Protein 8J2W (pdb70)

Sequence (659 aa):
DILAAGREELMAALAEGDEHAAVDLAMRLLDGGVPADVVLLELVADAQVEIGVLWQANRWSVAQEHAATAISERVIAAVGDRAAAAPTRGHVVVACLDGEWHALPARIVAEVLRGRRGWRVTFLGASVPAAHLVPYLEEHGPDAVALSCTLPRGLPRADQVVAACRATGTPVLVGGLGFGPDGRWARVLGAGTWAPTARAAADLLDRPEPRPADPEYAALRARRAELVDAGLAALH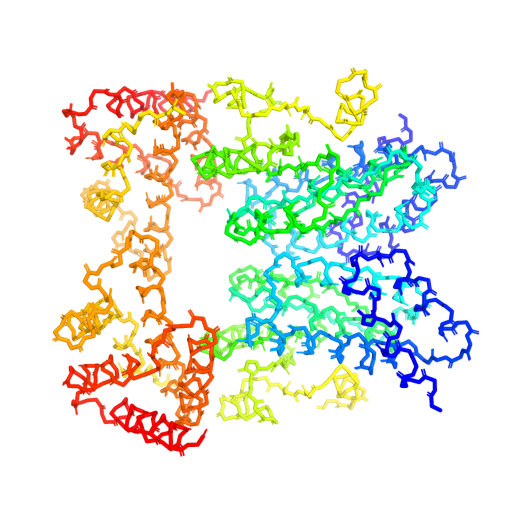EWFPPLRDYDARRLDATLDDLGDIVDHLAASSVYVDDPELFGEFVTWTAEVLAARGVSPASVEVALEAIARVLDDHPRTRHHLDHGRRALAAHLEHDILAAGREELMAALAEGDEHAAVDLAMRLLDGGVPADVVLLELVADDAQVEIGVLWQANRWSVAQEHAATAISERVIAAVGDRAAAAPTRGHVVVACLDGEWHALPARIVAEVLRGRRGWRVTFLGASVPAAHLVPYLEEHGPDAVALSCTLPRGLPRADQVVAACRATGTPVLVGGLGFGPDGRWARVLGAGTWAPTARAAADLLDRPERPADPEYAALRARRAELVDAGLAALHEWFPPLRDYDARRLDATLDDLGDIVDHLAASSVYVDDPELFGEFVTWTAEVLAARGVSPASVEVALEAIARVLDDHPRTRHHLDHGRRALAAHLEH

Foldseek 3Di:
DVLVVLQVQLLVCLQVLNLVSNLVSLVVCVVVPNALLCCLVSRLVVSLVVLVVCVLLVNDDPVSSVSNVVSSVVNLVSSLVPQFDAADQWEEEEEEAAVAQPQSQSSSLQSLLRNVRYHYDYPGPHDYLVRVLVVCLVPVTQAYEYEDAALLCLVRLLVSLVSNVVSVHQYEYDHCNCPQVNVLCVLSVRGHYDNHSVRVNVVSPDPDDDDDDVLLVCLVVCLVVLLVLLVVLCVVPPPVSVVDDPVVVVVSSVVSSVLSSQLSSCLVSLPLVSSLVVLLSVCSSQVSVVHHSVSVLSSLVSSCVVCVVVVSSNVSSVSNNVSNVVSVVD/DVLVVLQVQLLVCLQVLNLVSNLVSLVVCVVVPNALLCCLVSRLVVSLVVLVVCVLLVNDDPVSSVSNVVSSVVNLVSSLVPQFDAADQWEEEEEEAAVAQPQSQSSSLQSLLRNVRYHYDYPGPHDYLVRVLVVCLVPVTQAYEYEDAALLCLVRLLVSLVSNVVSVHAYEYDYCNCPDVSVLCVLSVRGHYDYHSVRVNVQSPDPHDDDDVLLVCLVVCLVVLLVLLVVLCVVPPPVSVVDDPVVVVVSSVVSSVLSSQLSSCLVSLHLVSSQVVLLSVCSSQVSVVHHSVSVVSSLVSSCVVCVVVVSSNVSSVSNNVSNVVSVVD

Secondary structure (DSSP, 8-state):
-HHHHHHHHHHHHHHHT-HHHHHHHHHHHHHTT--HHHIIIIIIIHHHHHHHHHHHTTSS-HHHHHHHHHHHHHHHHHHHHHHPPP--S-EEEEEEETT---HHHHHHHHHHHHHTT-EEEEEEEEE-HHHHHHHHHHH--SEEEEE---GGGHHHHHHHHHHHHHTT--EEEESGGG-TTSHHHHHHT-SEE-SSHHHHHHHHTS-------HHHHHHHHTHHHHHHHHHHHHHHH-GGGGG--HHHHHHHHHHHHHHHHHHHHHHHHT-HHHHHHHHHHHHHHHHHTT--THHHHHHHHHHHHHTTT-HHHHHHHHHHHHHHHHHHT-/-HHHHHHHHHHHHHHHT-HHHHHHHHHHHHHTT--HHHIIIIIIIHHHHHHHHHHHTTSS-HHHHHHHHHHHHHHHHHHHHHHPPP--S-EEEEEEETT----HHHHHHHHHHHHTT-EEEEEEEEE-HHHHHHHHHHH--SEEEEE---GGGHHHHHHHHHHHHHTT--EEEESGGG-GGGHHHHHHT-SEE-SSHHHHHHHHTS------HHHHHHHHTHHHHHHHHHHHHHHH-GGGGG--HHHHHHHHHHHHHHHHHHHHHHHHT-HHHHHHHHHHHHHHHHHTT--THHHHHHHHHHHHHTTT-HHHHHHHHHHHHHHHHHHT-

Radius of gyration: 25.34 Å; Cα contacts (8 Å, |Δi|>4): 1079; chains: 2; bounding box: 67×49×72 Å

Structure (mmCIF, N/CA/C/O backbone):
data_8J2W
#
_entry.id   8J2W
#
_cell.length_a   132.111
_cell.length_b   97.539
_cell.length_c   72.662
_cell.angle_alpha   90.00
_cell.angle_beta   116.72
_cell.angle_gamma   90.00
#
_symmetry.space_group_name_H-M   'C 1 2 1'
#
loop_
_entity.id
_entity.type
_entity.pdbx_description
1 polymer 'Cobalamin-binding protein'
2 non-polymer COBALAMIN
3 non-polymer "5'-DEOXYADENOSINE"
4 non-polymer 'BILIVERDINE IX ALPHA'
5 non-polymer '1,4-DIETHYLENE DIOXIDE'
6 non-polymer DI(HYDROXYETHYL)ETHER
7 water water
#
loop_
_atom_site.group_PDB
_atom_site.id
_atom_site.type_symbol
_atom_site.label_atom_id
_atom_site.label_alt_id
_atom_site.label_comp_id
_atom_site.label_asym_id
_atom_site.label_entity_id
_atom_site.label_seq_id
_atom_site.pdbx_PDB_ins_code
_atom_site.Cartn_x
_atom_site.Cartn_y
_atom_site.Cartn_z
_atom_site.occupancy
_atom_site.B_iso_or_equiv
_atom_site.auth_seq_id
_atom_site.auth_comp_id
_atom_site.auth_asym_id
_atom_site.auth_atom_id
_atom_site.pdbx_PDB_model_num
ATOM 1 N N . ASP A 1 1 ? -8.945 16.618 34.377 1.00 80.97 7 ASP A N 1
ATOM 2 C CA . ASP A 1 1 ? -8.802 15.617 35.407 1.00 83.10 7 ASP A CA 1
ATOM 3 C C . ASP A 1 1 ? -7.469 15.819 36.130 1.00 82.88 7 ASP A C 1
ATOM 4 O O . ASP A 1 1 ? -6.693 16.714 35.792 1.00 82.94 7 ASP A O 1
ATOM 9 N N . ILE A 1 2 ? -7.206 14.961 37.122 1.00 76.27 8 ILE A N 1
ATOM 10 C CA . ILE A 1 2 ? -5.910 14.932 37.779 1.00 80.62 8 ILE A CA 1
ATOM 11 C C . ILE A 1 2 ? -4.823 14.440 36.819 1.00 69.58 8 ILE A C 1
ATOM 12 O O . ILE A 1 2 ? -3.646 14.692 37.049 1.00 67.71 8 ILE A O 1
ATOM 17 N N . LEU A 1 3 ? -5.230 13.739 35.752 1.00 64.67 9 LEU A N 1
ATOM 18 C CA . LEU A 1 3 ? -4.326 13.269 34.713 1.00 66.40 9 LEU A CA 1
ATOM 19 C C . LEU A 1 3 ? -3.670 14.381 33.893 1.00 62.38 9 LEU A C 1
ATOM 20 O O . LEU A 1 3 ? -2.542 14.211 33.440 1.00 56.78 9 LEU A O 1
ATOM 25 N N . ALA A 1 4 ? -4.381 15.495 33.670 1.00 55.94 10 ALA A N 1
ATOM 26 C CA . ALA A 1 4 ? -3.789 16.659 33.026 1.00 57.01 10 ALA A CA 1
ATOM 27 C C . ALA A 1 4 ? -2.673 17.223 33.906 1.00 57.67 10 ALA A C 1
ATOM 28 O O . ALA A 1 4 ? -1.570 17.485 33.427 1.00 50.80 10 ALA A O 1
ATOM 30 N N . ALA A 1 5 ? -2.987 17.395 35.198 1.00 54.60 11 ALA A N 1
ATOM 31 C CA . ALA A 1 5 ? -2.034 17.856 36.196 1.00 55.22 11 ALA A CA 1
ATOM 32 C C . ALA A 1 5 ? -0.890 16.862 36.392 1.00 50.32 11 ALA A C 1
ATOM 33 O O . ALA A 1 5 ? 0.266 17.257 36.512 1.00 45.74 11 ALA A O 1
ATOM 35 N N . GLY A 1 6 ? -1.234 15.571 36.448 1.00 45.66 12 GLY A N 1
ATOM 36 C CA . GLY A 1 6 ? -0.244 14.517 36.586 1.00 44.11 12 GLY A CA 1
ATOM 37 C C . GLY A 1 6 ? 0.771 14.505 35.443 1.00 40.65 12 GLY A C 1
ATOM 38 O O . GLY A 1 6 ? 1.962 14.326 35.681 1.00 44.60 12 GLY A O 1
ATOM 39 N N . ARG A 1 7 ? 0.282 14.693 34.210 1.00 39.88 13 ARG A N 1
ATOM 40 C CA . ARG A 1 7 ? 1.127 14.755 33.026 1.00 41.19 13 ARG A CA 1
ATOM 41 C C . ARG A 1 7 ? 2.098 15.933 33.057 1.00 41.45 13 ARG A C 1
ATOM 42 O O . ARG A 1 7 ? 3.265 15.780 32.702 1.00 33.87 13 ARG A O 1
ATOM 50 N N . GLU A 1 8 ? 1.597 17.110 33.460 1.00 40.71 14 GLU A N 1
ATOM 51 C CA . GLU A 1 8 ? 2.434 18.290 33.617 1.00 42.74 14 GLU A CA 1
ATOM 52 C C . GLU A 1 8 ? 3.521 18.070 34.671 1.00 39.59 14 GLU A C 1
ATOM 53 O O . GLU A 1 8 ? 4.691 18.362 34.420 1.00 38.36 14 GLU A O 1
ATOM 59 N N . GLU A 1 9 ? 3.123 17.572 35.848 1.00 37.25 15 GLU A N 1
ATOM 60 C CA . GLU A 1 9 ? 4.060 17.313 36.933 1.00 40.12 15 GLU A CA 1
ATOM 61 C C . GLU A 1 9 ? 5.082 16.248 36.528 1.00 34.79 15 GLU A C 1
ATOM 62 O O . GLU A 1 9 ? 6.248 16.345 36.892 1.00 32.79 15 GLU A O 1
ATOM 68 N N . LEU A 1 10 ? 4.630 15.206 35.824 1.00 35.00 16 LEU A N 1
ATOM 69 C CA . LEU A 1 10 ? 5.538 14.155 35.390 1.00 32.39 16 LEU A CA 1
ATOM 70 C C . LEU A 1 10 ? 6.548 14.713 34.389 1.00 30.53 16 LEU A C 1
ATOM 71 O O . LEU A 1 10 ? 7.746 14.494 34.547 1.00 29.08 16 LEU A O 1
ATOM 76 N N . MET A 1 11 ? 6.070 15.451 33.380 1.00 30.03 17 MET A N 1
ATOM 77 C CA . MET A 1 11 ? 6.956 16.036 32.389 1.00 32.03 17 MET A CA 1
ATOM 78 C C . MET A 1 11 ? 7.979 16.985 33.023 1.00 30.52 17 MET A C 1
ATOM 79 O O . MET A 1 11 ? 9.138 16.990 32.625 1.00 31.37 17 MET A O 1
ATOM 84 N N . ALA A 1 12 ? 7.562 17.740 34.043 1.00 32.80 18 ALA A N 1
ATOM 85 C CA . ALA A 1 12 ? 8.460 18.641 34.753 1.00 34.30 18 ALA A CA 1
ATOM 86 C C . ALA A 1 12 ? 9.585 17.874 35.448 1.00 33.21 18 ALA A C 1
ATOM 87 O O . ALA A 1 12 ? 10.757 18.250 35.348 1.00 30.55 18 ALA A O 1
ATOM 89 N N . ALA A 1 13 ? 9.230 16.766 36.112 1.00 31.95 19 ALA A N 1
ATOM 90 C CA . ALA A 1 13 ? 10.231 15.897 36.726 1.00 30.77 19 ALA A CA 1
ATOM 91 C C . ALA A 1 13 ? 11.185 15.271 35.702 1.00 28.33 19 ALA A C 1
ATOM 92 O O . ALA A 1 13 ? 12.395 15.201 35.932 1.00 27.06 19 ALA A O 1
ATOM 94 N N . LEU A 1 14 ? 10.641 14.808 34.576 1.00 26.04 20 LEU A N 1
ATOM 95 C CA . LEU A 1 14 ? 11.437 14.194 33.527 1.00 25.53 20 LEU A CA 1
ATOM 96 C C . LEU A 1 14 ? 12.383 15.208 32.888 1.00 25.83 20 LEU A C 1
ATOM 97 O O . LEU A 1 14 ? 13.547 14.895 32.657 1.00 27.87 20 LEU A O 1
ATOM 102 N N . ALA A 1 15 ? 11.883 16.424 32.633 1.00 27.50 21 ALA A N 1
ATOM 103 C CA . ALA A 1 15 ? 12.687 17.485 32.041 1.00 28.19 21 ALA A CA 1
ATOM 104 C C . ALA A 1 15 ? 13.792 17.957 32.989 1.00 29.87 21 ALA A C 1
ATOM 105 O O . ALA A 1 15 ? 14.852 18.389 32.544 1.00 28.59 21 ALA A O 1
ATOM 107 N N . GLU A 1 16 ? 13.529 17.869 34.299 1.00 27.96 22 GLU A N 1
ATOM 108 C CA . GLU A 1 16 ? 14.508 18.200 35.321 1.00 30.73 22 GLU A CA 1
ATOM 109 C C . GLU A 1 16 ? 15.483 17.062 35.611 1.00 27.90 22 GLU A C 1
ATOM 110 O O . GLU A 1 16 ? 16.478 17.278 36.291 1.00 30.66 22 GLU A O 1
ATOM 116 N N . GLY A 1 17 ? 15.208 15.860 35.100 1.00 27.69 23 GLY A N 1
ATOM 117 C CA . GLY A 1 17 ? 16.032 14.708 35.422 1.00 25.16 23 GLY A CA 1
ATOM 118 C C . GLY A 1 17 ? 15.949 14.303 36.888 1.00 26.72 23 GLY A C 1
ATOM 119 O O . GLY A 1 17 ? 16.951 13.901 37.473 1.00 27.83 23 GLY A O 1
ATOM 120 N N . ASP A 1 18 ? 14.751 14.430 37.481 1.00 27.00 24 ASP A N 1
ATOM 121 C CA . ASP A 1 18 ? 14.561 14.255 38.917 1.00 28.29 24 ASP A CA 1
ATOM 122 C C . ASP A 1 18 ? 13.795 12.964 39.167 1.00 27.10 24 ASP A C 1
ATOM 123 O O . ASP A 1 18 ? 12.564 12.950 39.100 1.00 27.72 24 ASP A O 1
ATOM 128 N N . GLU A 1 19 ? 14.540 11.888 39.448 1.00 27.32 25 GLU A N 1
ATOM 129 C CA . GLU A 1 19 ? 13.959 10.560 39.567 1.00 27.73 25 GLU A CA 1
ATOM 130 C C . GLU A 1 19 ? 13.047 10.453 40.788 1.00 30.53 25 GLU A C 1
ATOM 131 O O . GLU A 1 19 ? 11.966 9.885 40.704 1.00 29.94 25 GLU A O 1
ATOM 137 N N . HIS A 1 20 ? 13.489 11.013 41.916 1.00 30.89 26 HIS A N 1
ATOM 138 C CA . HIS A 1 20 ? 12.716 10.944 43.152 1.00 33.91 26 HIS A CA 1
ATOM 139 C C . HIS A 1 20 ? 11.331 11.579 42.987 1.00 34.52 26 HIS A C 1
ATOM 140 O O . HIS A 1 20 ? 10.333 11.037 43.469 1.00 34.72 26 HIS A O 1
ATOM 147 N N . ALA A 1 21 ? 11.268 12.759 42.352 1.00 35.07 27 ALA A N 1
ATOM 148 C CA . ALA A 1 21 ? 10.005 13.458 42.166 1.00 36.05 27 ALA A CA 1
ATOM 149 C C . ALA A 1 21 ? 9.035 12.684 41.276 1.00 33.18 27 ALA A C 1
ATOM 150 O O . ALA A 1 21 ? 7.835 12.629 41.551 1.00 33.13 27 ALA A O 1
ATOM 152 N N . ALA A 1 22 ? 9.558 12.064 40.215 1.00 32.63 28 ALA A N 1
ATOM 153 C CA . ALA A 1 22 ? 8.713 11.337 39.281 1.00 31.01 28 ALA A CA 1
ATOM 154 C C . ALA A 1 22 ? 8.140 10.085 39.942 1.00 32.11 28 ALA A C 1
ATOM 155 O O . ALA A 1 22 ? 6.960 9.770 39.765 1.00 32.38 28 ALA A O 1
ATOM 157 N N . VAL A 1 23 ? 8.995 9.371 40.682 1.00 30.54 29 VAL A N 1
ATOM 158 C CA . VAL A 1 23 ? 8.589 8.151 41.360 1.00 31.35 29 VAL A CA 1
ATOM 159 C C . VAL A 1 23 ? 7.604 8.478 42.479 1.00 36.58 29 VAL A C 1
ATOM 160 O O . VAL A 1 23 ? 6.598 7.795 42.631 1.00 39.47 29 VAL A O 1
ATOM 164 N N . ASP A 1 24 ? 7.891 9.530 43.249 1.00 38.49 30 ASP A N 1
ATOM 165 C CA . ASP A 1 24 ? 7.010 9.949 44.326 1.00 39.45 30 ASP A CA 1
ATOM 166 C C . ASP A 1 24 ? 5.640 10.366 43.789 1.00 39.85 30 ASP A C 1
ATOM 167 O O . ASP A 1 24 ? 4.616 10.015 44.369 1.00 40.94 30 ASP A O 1
ATOM 172 N N . LEU A 1 25 ? 5.621 11.104 42.671 1.00 38.93 31 LEU A N 1
ATOM 173 C CA . LEU A 1 25 ? 4.379 11.441 41.990 1.00 38.10 31 LEU A CA 1
ATOM 174 C C . LEU A 1 25 ? 3.566 10.189 41.659 1.00 39.00 31 LEU A C 1
ATOM 175 O O . LEU A 1 25 ? 2.372 10.126 41.968 1.00 36.13 31 LEU A O 1
ATOM 180 N N . ALA A 1 26 ? 4.226 9.199 41.043 1.00 33.31 32 ALA A N 1
ATOM 181 C CA . ALA A 1 26 ? 3.561 7.964 40.668 1.00 33.46 32 ALA A CA 1
ATOM 182 C C . ALA A 1 26 ? 2.959 7.294 41.905 1.00 35.93 32 ALA A C 1
ATOM 183 O O . ALA A 1 26 ? 1.801 6.880 41.858 1.00 35.59 32 ALA A O 1
ATOM 185 N N . MET A 1 27 ? 3.729 7.211 42.998 1.00 37.44 33 MET A N 1
ATOM 186 C CA . MET A 1 27 ? 3.259 6.570 44.217 1.00 41.78 33 MET A CA 1
ATOM 187 C C . MET A 1 27 ? 2.067 7.308 44.833 1.00 45.74 33 MET A C 1
ATOM 188 O O . MET A 1 27 ? 1.108 6.676 45.268 1.00 41.89 33 MET A O 1
ATOM 193 N N . ARG A 1 28 ? 2.139 8.643 44.879 1.00 46.54 34 ARG A N 1
ATOM 194 C CA . ARG A 1 28 ? 1.036 9.448 45.379 1.00 50.38 34 ARG A CA 1
ATOM 195 C C . ARG A 1 28 ? -0.226 9.263 44.537 1.00 48.56 34 ARG A C 1
ATOM 196 O O . ARG A 1 28 ? -1.324 9.253 45.085 1.00 45.49 34 ARG A O 1
ATOM 204 N N . LEU A 1 29 ? -0.076 9.104 43.215 1.00 45.80 35 LEU A N 1
ATOM 205 C CA . LEU A 1 29 ? -1.225 8.883 42.342 1.00 46.04 35 LEU A CA 1
ATOM 206 C C . LEU A 1 29 ? -1.883 7.543 42.666 1.00 47.94 35 LEU A C 1
ATOM 207 O O . LEU A 1 29 ? -3.103 7.479 42.822 1.00 50.53 35 LEU A O 1
ATOM 212 N N . LEU A 1 30 ? -1.059 6.497 42.812 1.00 41.62 36 LEU A N 1
ATOM 213 C CA . LEU A 1 30 ? -1.539 5.191 43.237 1.00 44.45 36 LEU A CA 1
ATOM 214 C C . LEU A 1 30 ? -2.250 5.273 44.589 1.00 47.18 36 LEU A C 1
ATOM 215 O O . LEU A 1 30 ? -3.345 4.731 44.731 1.00 49.34 36 LEU A O 1
ATOM 220 N N . ASP A 1 31 ? -1.614 5.945 45.565 1.00 46.31 37 ASP A N 1
ATOM 221 C CA . ASP A 1 31 ? -2.187 6.153 46.893 1.00 48.07 37 ASP A CA 1
ATOM 222 C C . ASP A 1 31 ? -3.545 6.852 46.858 1.00 49.31 37 ASP A C 1
ATOM 223 O O . ASP A 1 31 ? -4.382 6.613 47.721 1.00 55.48 37 ASP A O 1
ATOM 228 N N . GLY A 1 32 ? -3.737 7.733 45.870 1.00 48.57 38 GLY A N 1
ATOM 229 C CA . GLY A 1 32 ? -4.990 8.439 45.665 1.00 50.84 38 GLY A CA 1
ATOM 230 C C . GLY A 1 32 ? -6.025 7.733 44.788 1.00 53.21 38 GLY A C 1
ATOM 231 O O . GLY A 1 32 ? -7.052 8.324 44.470 1.00 55.87 38 GLY A O 1
ATOM 232 N N . GLY A 1 33 ? -5.753 6.481 44.396 1.00 52.46 39 GLY A N 1
ATOM 233 C CA . GLY A 1 33 ? -6.724 5.662 43.684 1.00 50.06 39 GLY A CA 1
ATOM 234 C C . GLY A 1 33 ? -6.625 5.663 42.159 1.00 51.42 39 GLY A C 1
ATOM 235 O O . GLY A 1 33 ? -7.520 5.154 41.484 1.00 48.27 39 GLY A O 1
ATOM 236 N N . VAL A 1 34 ? -5.533 6.220 41.614 1.00 47.88 40 VAL A N 1
ATOM 237 C CA . VAL A 1 34 ? -5.288 6.150 40.182 1.00 48.70 40 VAL A CA 1
ATOM 238 C C . VAL A 1 34 ? -4.852 4.719 39.874 1.00 45.13 40 VAL A C 1
ATOM 239 O O . VAL A 1 34 ? -3.893 4.233 40.470 1.00 44.03 40 VAL A O 1
ATOM 243 N N . PRO A 1 35 ? -5.532 3.984 38.963 1.00 45.19 41 PRO A N 1
ATOM 244 C CA . PRO A 1 35 ? -5.098 2.627 38.621 1.00 45.70 41 PRO A CA 1
ATOM 245 C C . PRO A 1 35 ? -3.661 2.600 38.101 1.00 44.10 41 PRO A C 1
ATOM 246 O O . PRO A 1 35 ? -3.230 3.537 37.430 1.00 41.04 41 PRO A O 1
ATOM 250 N N . ALA A 1 36 ? -2.925 1.535 38.444 1.00 39.47 42 ALA A N 1
ATOM 251 C CA . ALA A 1 36 ? -1.563 1.349 37.964 1.00 39.48 42 ALA A CA 1
ATOM 252 C C . ALA A 1 36 ? -1.478 1.468 36.444 1.00 37.06 42 ALA A C 1
ATOM 253 O O . ALA A 1 36 ? -0.578 2.130 35.916 1.00 35.00 42 ALA A O 1
ATOM 255 N N . ASP A 1 37 ? -2.419 0.811 35.758 1.00 31.95 43 ASP A N 1
ATOM 256 C CA . ASP A 1 37 ? -2.445 0.802 34.307 1.00 33.70 43 ASP A CA 1
ATOM 257 C C . ASP A 1 37 ? -2.579 2.215 33.744 1.00 33.30 43 ASP A C 1
ATOM 258 O O . ASP A 1 37 ? -2.037 2.507 32.680 1.00 32.24 43 ASP A O 1
ATOM 263 N N . VAL A 1 38 ? -3.317 3.077 34.456 1.00 36.24 44 VAL A N 1
ATOM 264 C CA . VAL A 1 38 ? -3.518 4.455 34.037 1.00 37.41 44 VAL A CA 1
ATOM 265 C C . VAL A 1 38 ? -2.214 5.238 34.179 1.00 33.85 44 VAL A C 1
ATOM 266 O O . VAL A 1 38 ? -1.825 5.966 33.272 1.00 34.93 44 VAL A O 1
ATOM 270 N N . VAL A 1 39 ? -1.512 5.056 35.297 1.00 35.43 45 VAL A N 1
ATOM 271 C CA . VAL A 1 39 ? -0.213 5.697 35.456 1.00 33.88 45 VAL A CA 1
ATOM 272 C C . VAL A 1 39 ? 0.719 5.284 34.314 1.00 32.58 45 VAL A C 1
ATOM 273 O O . VAL A 1 39 ? 1.390 6.125 33.722 1.00 30.04 45 VAL A O 1
ATOM 277 N N . LEU A 1 40 ? 0.741 3.990 33.966 1.00 29.54 46 LEU A N 1
ATOM 278 C CA . LEU A 1 40 ? 1.663 3.520 32.941 1.00 29.69 46 LEU A CA 1
ATOM 279 C C . LEU A 1 40 ? 1.270 3.968 31.537 1.00 29.25 46 LEU A C 1
ATOM 280 O O . LEU A 1 40 ? 2.139 4.363 30.754 1.00 27.17 46 LEU A O 1
ATOM 285 N N . LEU A 1 41 ? -0.024 3.880 31.196 1.00 31.30 47 LEU A N 1
ATOM 286 C CA . LEU A 1 41 ? -0.442 4.126 29.822 1.00 31.75 47 LEU A CA 1
ATOM 287 C C . LEU A 1 41 ? -0.817 5.582 29.552 1.00 33.68 47 LEU A C 1
ATOM 288 O O . LEU A 1 41 ? -0.441 6.129 28.524 1.00 42.31 47 LEU A O 1
ATOM 293 N N . GLU A 1 42 ? -1.517 6.224 30.483 1.00 32.57 48 GLU A N 1
ATOM 294 C CA . GLU A 1 42 ? -1.942 7.593 30.244 1.00 34.83 48 GLU A CA 1
ATOM 295 C C . GLU A 1 42 ? -0.928 8.646 30.678 1.00 34.54 48 GLU A C 1
ATOM 296 O O . GLU A 1 42 ? -0.974 9.762 30.157 1.00 36.99 48 GLU A O 1
ATOM 302 N N . LEU A 1 43 ? -0.029 8.303 31.616 1.00 31.21 49 LEU A N 1
ATOM 303 C CA . LEU A 1 43 ? 0.980 9.247 32.077 1.00 31.15 49 LEU A CA 1
ATOM 304 C C . LEU A 1 43 ? 2.347 8.921 31.489 1.00 29.66 49 LEU A C 1
ATOM 305 O O . LEU A 1 43 ? 2.870 9.713 30.712 1.00 28.96 49 LEU A O 1
ATOM 310 N N . VAL A 1 44 ? 2.898 7.745 31.812 1.00 27.49 50 VAL A N 1
ATOM 311 C CA . VAL A 1 44 ? 4.262 7.434 31.399 1.00 26.13 50 VAL A CA 1
ATOM 312 C C . VAL A 1 44 ? 4.386 7.312 29.884 1.00 24.24 50 VAL A C 1
ATOM 313 O O . VAL A 1 44 ? 5.229 7.959 29.281 1.00 22.00 50 VAL A O 1
ATOM 317 N N . ALA A 1 45 ? 3.542 6.476 29.267 1.00 23.14 51 ALA A N 1
ATOM 318 C CA . ALA A 1 45 ? 3.597 6.302 27.830 1.00 24.14 51 ALA A CA 1
ATOM 319 C C . ALA A 1 45 ? 3.439 7.647 27.115 1.00 24.35 51 ALA A C 1
ATOM 320 O O . ALA A 1 45 ? 4.212 7.964 26.208 1.00 25.08 51 ALA A O 1
ATOM 322 N N . ASP A 1 46 ? 2.432 8.434 27.514 1.00 26.18 52 ASP A N 1
ATOM 323 C CA . ASP A 1 46 ? 2.210 9.739 26.900 1.00 29.56 52 ASP A CA 1
ATOM 324 C C . ASP A 1 46 ? 3.421 10.672 27.016 1.00 28.71 52 ASP A C 1
ATOM 325 O O . ASP A 1 46 ? 3.795 11.339 26.043 1.00 26.42 52 ASP A O 1
ATOM 330 N N . ALA A 1 47 ? 4.055 10.691 28.196 1.00 24.02 53 ALA A N 1
ATOM 331 C CA . ALA A 1 47 ? 5.269 11.482 28.360 1.00 25.63 53 ALA A CA 1
ATOM 332 C C . ALA A 1 47 ? 6.388 11.039 27.416 1.00 24.56 53 ALA A C 1
ATOM 333 O O . ALA A 1 47 ? 7.064 11.878 26.816 1.00 23.93 53 ALA A O 1
ATOM 335 N N . GLN A 1 48 ? 6.565 9.718 27.248 1.00 21.81 54 GLN A N 1
ATOM 336 C CA . GLN A 1 48 ? 7.612 9.207 26.383 1.00 21.39 54 GLN A CA 1
ATOM 337 C C . GLN A 1 48 ? 7.383 9.549 24.913 1.00 20.19 54 GLN A C 1
ATOM 338 O O . GLN A 1 48 ? 8.336 9.838 24.191 1.00 22.00 54 GLN A O 1
ATOM 344 N N . VAL A 1 49 ? 6.120 9.570 24.470 1.00 21.63 55 VAL A N 1
ATOM 345 C CA . VAL A 1 49 ? 5.837 9.972 23.096 1.00 23.02 55 VAL A CA 1
ATOM 346 C C . VAL A 1 49 ? 6.278 11.423 22.896 1.00 22.54 55 VAL A C 1
ATOM 347 O O . VAL A 1 49 ? 6.917 11.738 21.900 1.00 25.84 55 VAL A O 1
ATOM 351 N N . GLU A 1 50 ? 5.962 12.271 23.874 1.00 24.24 56 GLU A N 1
ATOM 352 C CA . GLU A 1 50 ? 6.228 13.701 23.781 1.00 26.28 56 GLU A CA 1
ATOM 353 C C . GLU A 1 50 ? 7.733 13.964 23.799 1.00 24.22 56 GLU A C 1
ATOM 354 O O . GLU A 1 50 ? 8.215 14.865 23.110 1.00 25.43 56 GLU A O 1
ATOM 360 N N . ILE A 1 51 ? 8.474 13.188 24.597 1.00 25.15 57 ILE A N 1
ATOM 361 C CA . ILE A 1 51 ? 9.930 13.265 24.572 1.00 21.78 57 ILE A CA 1
ATOM 362 C C . ILE A 1 51 ? 10.472 12.963 23.173 1.00 22.92 57 ILE A C 1
ATOM 363 O O . ILE A 1 51 ? 11.405 13.633 22.700 1.00 21.68 57 ILE A O 1
ATOM 368 N N . GLY A 1 52 ? 9.862 11.966 22.511 1.00 20.84 58 GLY A N 1
ATOM 369 C CA . GLY A 1 52 ? 10.191 11.622 21.137 1.00 20.12 58 GLY A CA 1
ATOM 370 C C . GLY A 1 52 ? 9.916 12.780 20.169 1.00 20.36 58 GLY A C 1
ATOM 371 O O . GLY A 1 52 ? 10.731 13.023 19.286 1.00 23.20 58 GLY A O 1
ATOM 372 N N . VAL A 1 53 ? 8.771 13.454 20.335 1.00 23.17 59 VAL A N 1
ATOM 373 C CA . VAL A 1 53 ? 8.407 14.609 19.523 1.00 25.36 59 VAL A CA 1
ATOM 374 C C . VAL A 1 53 ? 9.435 15.735 19.682 1.00 25.95 59 VAL A C 1
ATOM 375 O O . VAL A 1 53 ? 9.883 16.331 18.697 1.00 25.89 59 VAL A O 1
ATOM 379 N N . LEU A 1 54 ? 9.853 15.979 20.925 1.00 21.40 60 LEU A N 1
ATOM 380 C CA . LEU A 1 54 ? 10.834 17.009 21.216 1.00 25.22 60 LEU A CA 1
ATOM 381 C C . LEU A 1 54 ? 12.191 16.658 20.617 1.00 23.87 60 LEU A C 1
ATOM 382 O O . LEU A 1 54 ? 12.875 17.520 20.073 1.00 24.26 60 LEU A O 1
ATOM 387 N N . TRP A 1 55 ? 12.591 15.392 20.729 1.00 20.85 61 TRP A N 1
ATOM 388 C CA . TRP A 1 55 ? 13.853 14.983 20.144 1.00 22.29 61 TRP A CA 1
ATOM 389 C C . TRP A 1 55 ? 13.790 15.114 18.620 1.00 23.64 61 TRP A C 1
ATOM 390 O O . TRP A 1 55 ? 14.705 15.637 17.997 1.00 24.57 61 TRP A O 1
ATOM 401 N N . GLN A 1 56 ? 12.688 14.652 18.024 1.00 21.77 62 GLN A N 1
ATOM 402 C CA . GLN A 1 56 ? 12.553 14.668 16.578 1.00 22.61 62 GLN A CA 1
ATOM 403 C C . GLN A 1 56 ? 12.716 16.098 16.061 1.00 24.09 62 GLN A C 1
ATOM 404 O O . GLN A 1 56 ? 13.378 16.318 15.041 1.00 25.52 62 GLN A O 1
ATOM 410 N N . ALA A 1 57 ? 12.135 17.047 16.804 1.00 23.56 63 ALA A N 1
ATOM 411 C CA . ALA A 1 57 ? 12.171 18.462 16.467 1.00 24.90 63 ALA A CA 1
ATOM 412 C C . ALA A 1 57 ? 13.479 19.161 16.836 1.00 26.04 63 ALA A C 1
ATOM 413 O O . ALA A 1 57 ? 13.603 20.367 16.631 1.00 25.19 63 ALA A O 1
ATOM 415 N N . ASN A 1 58 ? 14.453 18.390 17.343 1.00 26.14 64 ASN A N 1
ATOM 416 C CA . ASN A 1 58 ? 15.732 18.906 17.813 1.00 25.63 64 ASN A CA 1
ATOM 417 C C . ASN A 1 58 ? 15.571 19.936 18.930 1.00 26.93 64 ASN A C 1
ATOM 418 O O . ASN A 1 58 ? 16.384 20.864 19.065 1.00 26.75 64 ASN A O 1
ATOM 423 N N . ARG A 1 59 ? 14.506 19.775 19.725 1.00 25.25 65 ARG A N 1
ATOM 424 C CA . ARG A 1 59 ? 14.285 20.644 20.866 1.00 28.07 65 ARG A CA 1
ATOM 425 C C . ARG A 1 59 ? 14.889 20.065 22.142 1.00 26.45 65 ARG A C 1
ATOM 426 O O . ARG A 1 59 ? 15.204 20.814 23.062 1.00 26.08 65 ARG A O 1
ATOM 434 N N . TRP A 1 60 ? 15.003 18.738 22.187 1.00 23.16 66 TRP A N 1
ATOM 435 C CA . TRP A 1 60 ? 15.708 18.000 23.236 1.00 25.00 66 TRP A CA 1
ATOM 436 C C . TRP A 1 60 ? 16.908 17.226 22.695 1.00 23.61 66 TRP A C 1
ATOM 437 O O . TRP A 1 60 ? 16.860 16.671 21.601 1.00 24.47 66 TRP A O 1
ATOM 448 N N . SER A 1 61 ? 17.991 17.201 23.479 1.00 23.04 67 SER A N 1
ATOM 449 C CA . SER A 1 61 ? 19.149 16.386 23.165 1.00 21.28 67 SER A CA 1
ATOM 450 C C . SER A 1 61 ? 18.944 14.917 23.558 1.00 19.48 67 SER A C 1
ATOM 451 O O . SER A 1 61 ? 18.013 14.559 24.280 1.00 22.36 67 SER A O 1
ATOM 454 N N . VAL A 1 62 ? 19.867 14.076 23.107 1.00 19.70 68 VAL A N 1
ATOM 455 C CA . VAL A 1 62 ? 19.889 12.667 23.485 1.00 18.83 68 VAL A CA 1
ATOM 456 C C . VAL A 1 62 ? 20.112 12.519 24.991 1.00 17.78 68 VAL A C 1
ATOM 457 O O . VAL A 1 62 ? 19.556 11.612 25.627 1.00 19.26 68 VAL A O 1
ATOM 461 N N . ALA A 1 63 ? 20.932 13.413 25.567 1.00 20.06 69 ALA A N 1
ATOM 462 C CA . ALA A 1 63 ? 21.159 13.386 26.998 1.00 19.74 69 ALA A CA 1
ATOM 463 C C . ALA A 1 63 ? 19.858 13.655 27.754 1.00 21.63 69 ALA A C 1
ATOM 464 O O . ALA A 1 63 ? 19.564 12.958 28.718 1.00 21.06 69 ALA A O 1
ATOM 466 N N . GLN A 1 64 ? 19.082 14.659 27.319 1.00 19.67 70 GLN A N 1
ATOM 467 C CA . GLN A 1 64 ? 17.820 14.979 27.985 1.00 21.21 70 GLN A CA 1
ATOM 468 C C . GLN A 1 64 ? 16.823 13.814 27.891 1.00 19.78 70 GLN A C 1
ATOM 469 O O . GLN A 1 64 ? 16.211 13.447 28.899 1.00 21.08 70 GLN A O 1
ATOM 475 N N . GLU A 1 65 ? 16.676 13.237 26.694 1.00 20.03 71 GLU A N 1
ATOM 476 C CA . GLU A 1 65 ? 15.849 12.048 26.524 1.00 22.24 71 GLU A CA 1
ATOM 477 C C . GLU A 1 65 ? 16.311 10.879 27.397 1.00 20.12 71 GLU A C 1
ATOM 478 O O . GLU A 1 65 ? 15.492 10.300 28.116 1.00 19.28 71 GLU A O 1
ATOM 484 N N . HIS A 1 66 ? 17.622 10.575 27.385 1.00 18.14 72 HIS A N 1
ATOM 485 C CA . HIS A 1 66 ? 18.158 9.475 28.175 1.00 17.29 72 HIS A CA 1
ATOM 486 C C . HIS A 1 66 ? 17.823 9.649 29.658 1.00 16.59 72 HIS A C 1
ATOM 487 O O . HIS A 1 66 ? 17.470 8.676 30.323 1.00 17.82 72 HIS A O 1
ATOM 494 N N . ALA A 1 67 ? 17.968 10.873 30.182 1.00 20.02 73 ALA A N 1
ATOM 495 C CA . ALA A 1 67 ? 17.680 11.136 31.588 1.00 19.74 73 ALA A CA 1
ATOM 496 C C . ALA A 1 67 ? 16.223 10.804 31.909 1.00 19.56 73 ALA A C 1
ATOM 497 O O . ALA A 1 67 ? 15.914 10.143 32.896 1.00 19.25 73 ALA A O 1
ATOM 499 N N . ALA A 1 68 ? 15.339 11.256 31.026 1.00 19.13 74 ALA A N 1
ATOM 500 C CA . ALA A 1 68 ? 13.907 11.071 31.192 1.00 20.67 74 ALA A CA 1
ATOM 501 C C . ALA A 1 68 ? 13.512 9.597 31.104 1.00 19.37 74 ALA A C 1
ATOM 502 O O . ALA A 1 68 ? 12.800 9.085 31.948 1.00 19.28 74 ALA A O 1
ATOM 504 N N . THR A 1 69 ? 13.995 8.926 30.070 1.00 17.78 75 THR A N 1
ATOM 505 C CA . THR A 1 69 ? 13.655 7.540 29.809 1.00 19.05 75 THR A CA 1
ATOM 506 C C . THR A 1 69 ? 14.058 6.648 30.975 1.00 17.69 75 THR A C 1
ATOM 507 O O . THR A 1 69 ? 13.292 5.786 31.381 1.00 19.40 75 THR A O 1
ATOM 511 N N . ALA A 1 70 ? 15.250 6.879 31.535 1.00 19.50 76 ALA A N 1
ATOM 512 C CA . ALA A 1 70 ? 15.703 6.071 32.656 1.00 21.66 76 ALA A CA 1
ATOM 513 C C . ALA A 1 70 ? 14.791 6.260 33.876 1.00 20.91 76 ALA A C 1
ATOM 514 O O . ALA A 1 70 ? 14.547 5.325 34.641 1.00 21.45 76 ALA A O 1
ATOM 516 N N . ILE A 1 71 ? 14.277 7.483 34.063 1.00 20.39 77 ILE A N 1
ATOM 517 C CA . ILE A 1 71 ? 13.345 7.751 35.142 1.00 20.16 77 ILE A CA 1
ATOM 518 C C . ILE A 1 71 ? 12.003 7.075 34.874 1.00 20.10 77 ILE A C 1
ATOM 519 O O . ILE A 1 71 ? 11.425 6.475 35.769 1.00 21.67 77 ILE A O 1
ATOM 524 N N . SER A 1 72 ? 11.514 7.154 33.632 1.00 19.70 78 SER A N 1
ATOM 525 C CA . SER A 1 72 ? 10.291 6.455 33.272 1.00 20.46 78 SER A CA 1
ATOM 526 C C . SER A 1 72 ? 10.403 4.950 33.552 1.00 20.75 78 SER A C 1
ATOM 527 O O . SER A 1 72 ? 9.461 4.348 34.053 1.00 21.09 78 SER A O 1
ATOM 530 N N . GLU A 1 73 ? 11.576 4.354 33.289 1.00 20.20 79 GLU A N 1
ATOM 531 C CA . GLU A 1 73 ? 11.801 2.961 33.656 1.00 22.29 79 GLU A CA 1
ATOM 532 C C . GLU A 1 73 ? 11.705 2.729 35.158 1.00 22.59 79 GLU A C 1
ATOM 533 O O . GLU A 1 73 ? 11.212 1.683 35.576 1.00 24.17 79 GLU A O 1
ATOM 539 N N . ARG A 1 74 ? 12.194 3.682 35.964 1.00 23.04 80 ARG A N 1
ATOM 540 C CA . ARG A 1 74 ? 12.126 3.565 37.417 1.00 23.91 80 ARG A CA 1
ATOM 541 C C . ARG A 1 74 ? 10.678 3.709 37.888 1.00 27.20 80 ARG A C 1
ATOM 542 O O . ARG A 1 74 ? 10.267 3.021 38.813 1.00 26.37 80 ARG A O 1
ATOM 550 N N . VAL A 1 75 ? 9.901 4.585 37.231 1.00 25.49 81 VAL A N 1
ATOM 551 C CA . VAL A 1 75 ? 8.486 4.730 37.538 1.00 26.39 81 VAL A CA 1
ATOM 552 C C . VAL A 1 75 ? 7.768 3.412 37.252 1.00 25.59 81 VAL A C 1
ATOM 553 O O . VAL A 1 75 ? 6.971 2.948 38.075 1.00 27.86 81 VAL A O 1
ATOM 557 N N . ILE A 1 76 ? 8.038 2.828 36.080 1.00 25.01 82 ILE A N 1
ATOM 558 C CA . ILE A 1 76 ? 7.427 1.554 35.720 1.00 27.75 82 ILE A CA 1
ATOM 559 C C . ILE A 1 76 ? 7.746 0.459 36.743 1.00 29.80 82 ILE A C 1
ATOM 560 O O . ILE A 1 76 ? 6.848 -0.295 37.117 1.00 33.28 82 ILE A O 1
ATOM 565 N N . ALA A 1 77 ? 8.994 0.411 37.234 1.00 28.23 83 ALA A N 1
ATOM 566 C CA . ALA A 1 77 ? 9.412 -0.596 38.206 1.00 28.91 83 ALA A CA 1
ATOM 567 C C . ALA A 1 77 ? 8.718 -0.378 39.551 1.00 34.13 83 ALA A C 1
ATOM 568 O O . ALA A 1 77 ? 8.202 -1.326 40.143 1.00 39.08 83 ALA A O 1
ATOM 570 N N . ALA A 1 78 ? 8.709 0.877 40.021 1.00 29.47 84 ALA A N 1
ATOM 571 C CA . ALA A 1 78 ? 8.047 1.223 41.272 1.00 31.52 84 ALA A CA 1
ATOM 572 C C . ALA A 1 78 ? 6.557 0.877 41.257 1.00 35.52 84 ALA A C 1
ATOM 573 O O . ALA A 1 78 ? 6.025 0.323 42.226 1.00 38.57 84 ALA A O 1
ATOM 575 N N . VAL A 1 79 ? 5.880 1.221 40.152 1.00 33.84 85 VAL A N 1
ATOM 576 C CA . VAL A 1 79 ? 4.461 0.946 40.003 1.00 36.22 85 VAL A CA 1
ATOM 577 C C . VAL A 1 79 ? 4.180 -0.561 39.965 1.00 46.50 85 VAL A C 1
ATOM 578 O O . VAL A 1 79 ? 3.183 -1.011 40.536 1.00 49.32 85 VAL A O 1
ATOM 582 N N . GLY A 1 80 ? 5.052 -1.337 39.296 1.00 42.39 86 GLY A N 1
ATOM 583 C CA . GLY A 1 80 ? 4.953 -2.794 39.270 1.00 39.62 86 GLY A CA 1
ATOM 584 C C . GLY A 1 80 ? 5.342 -3.502 40.570 1.00 43.26 86 GLY A C 1
ATOM 585 O O . GLY A 1 80 ? 4.868 -4.596 40.853 1.00 54.64 86 GLY A O 1
ATOM 586 N N . ASP A 1 81 ? 6.205 -2.874 41.374 1.00 48.10 87 ASP A N 1
ATOM 587 C CA . ASP A 1 81 ? 6.493 -3.358 42.713 1.00 49.25 87 ASP A CA 1
ATOM 588 C C . ASP A 1 81 ? 5.281 -3.174 43.632 1.00 55.72 87 ASP A C 1
ATOM 589 O O . ASP A 1 81 ? 5.409 -3.376 44.835 1.00 54.60 87 ASP A O 1
ATOM 594 N N . ARG A 1 82 ? 4.113 -2.833 43.049 1.00 57.73 88 ARG A N 1
ATOM 595 C CA . ARG A 1 82 ? 2.867 -2.634 43.782 1.00 58.20 88 ARG A CA 1
ATOM 596 C C . ARG A 1 82 ? 1.604 -3.206 43.130 1.00 57.31 88 ARG A C 1
ATOM 597 O O . ARG A 1 82 ? 0.692 -3.640 43.828 1.00 49.77 88 ARG A O 1
ATOM 605 N N . ALA A 1 83 ? 1.525 -3.166 41.793 1.00 60.87 89 ALA A N 1
ATOM 606 C CA . ALA A 1 83 ? 0.319 -3.546 41.069 1.00 61.05 89 ALA A CA 1
ATOM 607 C C . ALA A 1 83 ? 0.257 -5.017 40.645 1.00 60.52 89 ALA A C 1
ATOM 608 O O . ALA A 1 83 ? -0.823 -5.517 40.322 1.00 53.58 89 ALA A O 1
ATOM 610 N N . ALA A 1 84 ? 1.411 -5.697 40.644 1.00 49.27 90 ALA A N 1
ATOM 611 C CA . ALA A 1 84 ? 1.501 -7.067 40.163 1.00 51.62 90 ALA A CA 1
ATOM 612 C C . ALA A 1 84 ? 0.688 -8.026 41.034 1.00 51.75 90 ALA A C 1
ATOM 613 O O . ALA A 1 84 ? 0.809 -8.004 42.259 1.00 47.26 90 ALA A O 1
ATOM 615 N N . ALA A 1 85 ? -0.162 -8.839 40.384 1.00 51.87 91 ALA A N 1
ATOM 616 C CA . ALA A 1 85 ? -0.932 -9.874 41.064 1.00 53.89 91 ALA A CA 1
ATOM 617 C C . ALA A 1 85 ? -0.150 -11.187 41.108 1.00 54.38 91 ALA A C 1
ATOM 618 O O . ALA A 1 85 ? 0.749 -11.405 40.298 1.00 58.49 91 ALA A O 1
ATOM 620 N N . ALA A 1 86 ? -0.500 -12.073 42.052 1.00 56.79 92 ALA A N 1
ATOM 621 C CA . ALA A 1 86 ? 0.118 -13.389 42.119 1.00 52.83 92 ALA A CA 1
ATOM 622 C C . ALA A 1 86 ? -0.104 -14.093 40.781 1.00 53.57 92 ALA A C 1
ATOM 623 O O . ALA A 1 86 ? -1.186 -14.001 40.203 1.00 53.29 92 ALA A O 1
ATOM 625 N N . PRO A 1 87 ? 0.918 -14.769 40.210 1.00 51.08 93 PRO A N 1
ATOM 626 C CA . PRO A 1 87 ? 0.752 -15.454 38.929 1.00 53.08 93 PRO A CA 1
ATOM 627 C C . PRO A 1 87 ? -0.224 -16.624 39.033 1.00 55.08 93 PRO A C 1
ATOM 628 O O . PRO A 1 87 ? 0.049 -17.596 39.732 1.00 57.56 93 PRO A O 1
ATOM 632 N N . THR A 1 88 ? -1.375 -16.508 38.357 1.00 51.11 94 THR A N 1
ATOM 633 C CA . THR A 1 88 ? -2.353 -17.585 38.338 1.00 55.42 94 THR A CA 1
ATOM 634 C C . THR A 1 88 ? -2.850 -17.959 36.943 1.00 54.17 94 THR A C 1
ATOM 635 O O . THR A 1 88 ? -3.582 -18.937 36.803 1.00 51.71 94 THR A O 1
ATOM 639 N N . ARG A 1 89 ? -2.452 -17.199 35.912 1.00 44.67 95 ARG A N 1
ATOM 640 C CA . ARG A 1 89 ? -3.060 -17.360 34.600 1.00 45.45 95 ARG A CA 1
ATOM 641 C C . ARG A 1 89 ? -2.246 -18.234 33.643 1.00 45.38 95 ARG A C 1
ATOM 642 O O . ARG A 1 89 ? -2.812 -18.846 32.733 1.00 47.21 95 ARG A O 1
ATOM 650 N N . GLY A 1 90 ? -0.922 -18.284 33.850 1.00 41.46 96 GLY A N 1
ATOM 651 C CA . GLY A 1 90 ? -0.009 -18.869 32.881 1.00 38.67 96 GLY A CA 1
ATOM 652 C C . GLY A 1 90 ? 1.261 -18.034 32.730 1.00 34.98 96 GLY A C 1
ATOM 653 O O . GLY A 1 90 ? 1.494 -17.126 33.515 1.00 34.79 96 GLY A O 1
ATOM 654 N N . HIS A 1 91 ? 2.039 -18.334 31.680 1.00 35.23 97 HIS A N 1
ATOM 655 C CA . HIS A 1 91 ? 3.396 -17.842 31.507 1.00 34.37 97 HIS A CA 1
ATOM 656 C C . HIS A 1 91 ? 3.531 -17.191 30.134 1.00 30.96 97 HIS A C 1
ATOM 657 O O . HIS A 1 91 ? 3.222 -17.802 29.107 1.00 30.93 97 HIS A O 1
ATOM 664 N N . VAL A 1 92 ? 3.986 -15.939 30.134 1.00 30.49 98 VAL A N 1
ATOM 665 C CA . VAL A 1 92 ? 4.269 -15.217 28.904 1.00 28.18 98 VAL A CA 1
ATOM 666 C C . VAL A 1 92 ? 5.723 -14.758 28.924 1.00 25.49 98 VAL A C 1
ATOM 667 O O . VAL A 1 92 ? 6.200 -14.235 29.932 1.00 24.89 98 VAL A O 1
ATOM 671 N N . VAL A 1 93 ? 6.417 -14.956 27.803 1.00 23.09 99 VAL A N 1
ATOM 672 C CA . VAL A 1 93 ? 7.743 -14.418 27.586 1.00 22.15 99 VAL A CA 1
ATOM 673 C C . VAL A 1 93 ? 7.608 -13.158 26.723 1.00 22.17 99 VAL A C 1
ATOM 674 O O . VAL A 1 93 ? 7.012 -13.205 25.646 1.00 23.07 99 VAL A O 1
ATOM 678 N N . VAL A 1 94 ? 8.186 -12.057 27.201 1.00 20.73 100 VAL A N 1
ATOM 679 C CA . VAL A 1 94 ? 8.137 -10.780 26.508 1.00 21.40 100 VAL A CA 1
ATOM 680 C C . VAL A 1 94 ? 9.544 -10.465 26.018 1.00 21.41 100 VAL A C 1
ATOM 681 O O . VAL A 1 94 ? 10.477 -10.416 26.832 1.00 20.35 100 VAL A O 1
ATOM 685 N N . ALA A 1 95 ? 9.677 -10.236 24.702 1.00 20.99 101 ALA A N 1
ATOM 686 C CA . ALA A 1 95 ? 10.966 -9.962 24.086 1.00 20.26 101 ALA A CA 1
ATOM 687 C C . ALA A 1 95 ? 10.873 -8.933 22.958 1.00 20.04 101 ALA A C 1
ATOM 688 O O . ALA A 1 95 ? 9.931 -8.916 22.160 1.00 20.74 101 ALA A O 1
ATOM 690 N N . CYS A 1 96 ? 11.908 -8.115 22.868 1.00 19.78 102 CYS A N 1
ATOM 691 C CA . CYS A 1 96 ? 12.119 -7.300 21.687 1.00 19.34 102 CYS A CA 1
ATOM 692 C C . CYS A 1 96 ? 12.808 -8.123 20.612 1.00 19.17 102 CYS A C 1
ATOM 693 O O . CYS A 1 96 ? 13.649 -8.974 20.904 1.00 19.45 102 CYS A O 1
ATOM 696 N N . LEU A 1 97 ? 12.508 -7.784 19.355 1.00 20.22 103 LEU A N 1
ATOM 697 C CA . LEU A 1 97 ? 13.214 -8.350 18.220 1.00 24.54 103 LEU A CA 1
ATOM 698 C C . LEU A 1 97 ? 14.709 -8.092 18.285 1.00 25.60 103 LEU A C 1
ATOM 699 O O . LEU A 1 97 ? 15.175 -7.082 18.826 1.00 21.03 103 LEU A O 1
ATOM 704 N N . ASP A 1 98 ? 15.469 -8.985 17.656 1.00 23.58 104 ASP A N 1
ATOM 705 C CA . ASP A 1 98 ? 16.880 -8.741 17.444 1.00 24.05 104 ASP A CA 1
ATOM 706 C C . ASP A 1 98 ? 17.051 -7.370 16.789 1.00 25.38 104 ASP A C 1
ATOM 707 O O . ASP A 1 98 ? 16.368 -7.077 15.811 1.00 24.18 104 ASP A O 1
ATOM 712 N N . GLY A 1 99 ? 17.947 -6.544 17.341 1.00 25.22 105 GLY A N 1
ATOM 713 C CA . GLY A 1 99 ? 18.180 -5.201 16.818 1.00 24.21 105 GLY A CA 1
ATOM 714 C C . GLY A 1 99 ? 17.196 -4.113 17.243 1.00 22.60 105 GLY A C 1
ATOM 715 O O . GLY A 1 99 ? 17.295 -2.974 16.773 1.00 19.69 105 GLY A O 1
ATOM 716 N N . GLU A 1 100 ? 16.265 -4.460 18.148 1.00 20.19 106 GLU A N 1
ATOM 717 C CA . GLU A 1 100 ? 15.251 -3.552 18.662 1.00 19.21 106 GLU A CA 1
ATOM 718 C C . GLU A 1 100 ? 15.589 -3.222 20.112 1.00 19.56 106 GLU A C 1
ATOM 719 O O . GLU A 1 100 ? 15.590 -4.112 20.956 1.00 18.56 106 GLU A O 1
ATOM 725 N N . TRP A 1 101 ? 15.952 -1.952 20.363 1.00 18.33 107 TRP A N 1
ATOM 726 C CA . TRP A 1 101 ? 16.388 -1.519 21.688 1.00 18.75 107 TRP A CA 1
ATOM 727 C C . TRP A 1 101 ? 15.387 -0.623 22.411 1.00 19.42 107 TRP A C 1
ATOM 728 O O . TRP A 1 101 ? 15.683 -0.119 23.499 1.00 18.27 107 TRP A O 1
ATOM 739 N N . HIS A 1 102 ? 14.180 -0.467 21.843 1.00 17.06 108 HIS A N 1
ATOM 740 C CA . HIS A 1 102 ? 13.094 0.166 22.573 1.00 15.46 108 HIS A CA 1
ATOM 741 C C . HIS A 1 102 ? 12.451 -0.878 23.499 1.00 16.33 108 HIS A C 1
ATOM 742 O O . HIS A 1 102 ? 11.435 -1.498 23.181 1.00 17.25 108 HIS A O 1
ATOM 749 N N . ALA A 1 103 ? 13.044 -1.033 24.687 1.00 17.16 109 ALA A N 1
ATOM 750 C CA . ALA A 1 103 ? 12.566 -1.978 25.684 1.00 18.03 109 ALA A CA 1
ATOM 751 C C . ALA A 1 103 ? 11.372 -1.452 26.494 1.00 18.38 109 ALA A C 1
ATOM 752 O O . ALA A 1 103 ? 10.545 -2.225 26.958 1.00 19.62 109 ALA A O 1
ATOM 754 N N . LEU A 1 104 ? 11.243 -0.131 26.641 1.00 17.60 110 LEU A N 1
ATOM 755 C CA . LEU A 1 104 ? 10.237 0.423 27.536 1.00 18.32 110 LEU A CA 1
ATOM 756 C C . LEU A 1 104 ? 8.804 0.091 27.113 1.00 17.22 110 LEU A C 1
ATOM 757 O O . LEU A 1 104 ? 7.986 -0.300 27.969 1.00 19.42 110 LEU A O 1
ATOM 762 N N . PRO A 1 105 ? 8.433 0.162 25.817 1.00 19.58 111 PRO A N 1
ATOM 763 C CA . PRO A 1 105 ? 7.095 -0.271 25.409 1.00 19.78 111 PRO A CA 1
ATOM 764 C C . PRO A 1 105 ? 6.807 -1.707 25.850 1.00 19.88 111 PRO A C 1
ATOM 765 O O . PRO A 1 105 ? 5.695 -2.018 26.304 1.00 21.76 111 PRO A O 1
ATOM 769 N N . ALA A 1 106 ? 7.811 -2.577 25.696 1.00 19.43 112 ALA A N 1
ATOM 770 C CA . ALA A 1 106 ? 7.670 -3.977 26.066 1.00 19.28 112 ALA A CA 1
ATOM 771 C C . 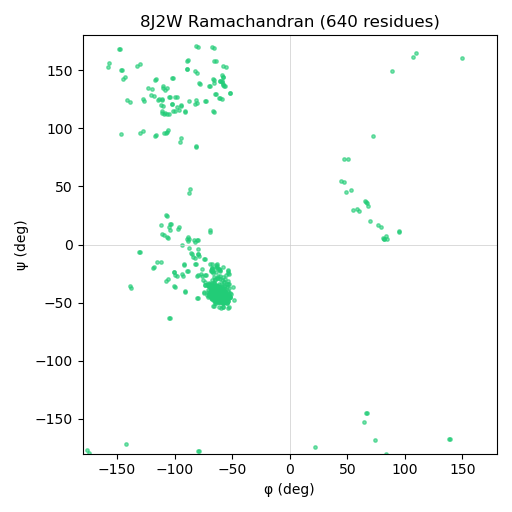ALA A 1 106 ? 7.568 -4.155 27.583 1.00 22.19 112 ALA A C 1
ATOM 772 O O . ALA A 1 106 ? 6.848 -5.036 28.064 1.00 21.94 112 ALA A O 1
ATOM 774 N N . ARG A 1 107 ? 8.295 -3.319 28.334 1.00 20.23 113 ARG A N 1
ATOM 775 C CA . ARG A 1 107 ? 8.213 -3.348 29.781 1.00 21.19 113 ARG A CA 1
ATOM 776 C C . ARG A 1 107 ? 6.808 -2.981 30.272 1.00 22.74 113 ARG A C 1
ATOM 777 O O . ARG A 1 107 ? 6.313 -3.575 31.225 1.00 20.96 113 ARG A O 1
ATOM 785 N N . ILE A 1 108 ? 6.151 -2.017 29.612 1.00 21.39 114 ILE A N 1
ATOM 786 C CA . ILE A 1 108 ? 4.780 -1.667 29.961 1.00 21.82 114 ILE A CA 1
ATOM 787 C C . ILE A 1 108 ? 3.831 -2.846 29.721 1.00 22.57 114 ILE A C 1
ATOM 788 O O . ILE A 1 108 ? 2.980 -3.148 30.551 1.00 23.56 114 ILE A O 1
ATOM 793 N N . VAL A 1 109 ? 3.978 -3.509 28.574 1.00 21.84 115 VAL A N 1
ATOM 794 C CA . VAL A 1 109 ? 3.214 -4.724 28.309 1.00 22.78 115 VAL A CA 1
ATOM 795 C C . VAL A 1 109 ? 3.422 -5.758 29.424 1.00 23.57 115 VAL A C 1
ATOM 796 O O . VAL A 1 109 ? 2.451 -6.267 29.985 1.00 25.07 115 VAL A O 1
ATOM 800 N N . ALA A 1 110 ? 4.687 -6.000 29.792 1.00 21.59 116 ALA A N 1
ATOM 801 C CA . ALA A 1 110 ? 5.006 -6.970 30.830 1.00 24.70 116 ALA A CA 1
ATOM 802 C C . ALA A 1 110 ? 4.329 -6.630 32.153 1.00 23.32 116 ALA A C 1
ATOM 803 O O . ALA A 1 110 ? 3.751 -7.502 32.810 1.00 27.11 116 ALA A O 1
ATOM 805 N N . GLU A 1 111 ? 4.394 -5.355 32.552 1.00 24.26 117 GLU A N 1
ATOM 806 C CA . GLU A 1 111 ? 3.829 -4.963 33.834 1.00 26.25 117 GLU A CA 1
ATOM 807 C C . GLU A 1 111 ? 2.315 -5.059 33.865 1.00 25.22 117 GLU A C 1
ATOM 808 O O . GLU A 1 111 ? 1.742 -5.489 34.873 1.00 27.81 117 GLU A O 1
ATOM 814 N N . VAL A 1 112 ? 1.671 -4.618 32.781 1.00 25.74 118 VAL A N 1
ATOM 815 C CA . VAL A 1 112 ? 0.226 -4.727 32.654 1.00 27.43 118 VAL A CA 1
ATOM 816 C C . VAL A 1 112 ? -0.247 -6.185 32.718 1.00 28.42 118 VAL A C 1
ATOM 817 O O . VAL A 1 112 ? -1.191 -6.489 33.448 1.00 30.56 118 VAL A O 1
ATOM 821 N N . LEU A 1 113 ? 0.454 -7.086 32.024 1.00 27.06 119 LEU A N 1
ATOM 822 C CA . LEU A 1 113 ? 0.150 -8.502 32.088 1.00 29.03 119 LEU A CA 1
ATOM 823 C C . LEU A 1 113 ? 0.321 -9.064 33.497 1.00 29.94 119 LEU A C 1
ATOM 824 O O . LEU A 1 113 ? -0.546 -9.796 33.976 1.00 31.75 119 LEU A O 1
ATOM 829 N N . ARG A 1 114 ? 1.410 -8.702 34.186 1.00 28.96 120 ARG A N 1
ATOM 830 C CA . ARG A 1 114 ? 1.580 -9.117 35.574 1.00 32.28 120 ARG A CA 1
ATOM 831 C C . ARG A 1 114 ? 0.423 -8.656 36.463 1.00 35.64 120 ARG A C 1
ATOM 832 O O . ARG A 1 114 ? -0.008 -9.384 37.351 1.00 34.40 120 ARG A O 1
ATOM 840 N N . GLY A 1 115 ? -0.071 -7.434 36.218 1.00 33.14 121 GLY A N 1
ATOM 841 C CA . GLY A 1 115 ? -1.221 -6.905 36.933 1.00 35.03 121 GLY A CA 1
ATOM 842 C C . GLY A 1 115 ? -2.498 -7.726 36.780 1.00 36.73 121 GLY A C 1
ATOM 843 O O . GLY A 1 115 ? -3.363 -7.668 37.649 1.00 41.23 121 GLY A O 1
ATOM 844 N N A ARG A 1 116 ? -2.599 -8.475 35.676 0.50 37.17 122 ARG A N 1
ATOM 845 N N B ARG A 1 116 ? -2.599 -8.474 35.676 0.50 36.26 122 ARG A N 1
ATOM 846 C CA A ARG A 1 116 ? -3.729 -9.352 35.415 0.50 41.44 122 ARG A CA 1
ATOM 847 C CA B ARG A 1 116 ? -3.730 -9.350 35.421 0.50 39.84 122 ARG A CA 1
ATOM 848 C C A ARG A 1 116 ? -3.467 -10.806 35.814 0.50 40.93 122 ARG A C 1
ATOM 849 C C B ARG A 1 116 ? -3.468 -10.805 35.816 0.50 40.02 122 ARG A C 1
ATOM 850 O O A ARG A 1 116 ? -4.261 -11.684 35.482 0.50 47.07 122 ARG A O 1
ATOM 851 O O B ARG A 1 116 ? -4.261 -11.683 35.482 0.50 46.03 122 ARG A O 1
ATOM 866 N N . GLY A 1 117 ? -2.355 -11.057 36.516 1.00 40.36 123 GLY A N 1
ATOM 867 C CA . GLY A 1 117 ? -2.048 -12.381 37.055 1.00 40.08 123 GLY A CA 1
ATOM 868 C C . GLY A 1 117 ? -1.213 -13.321 36.175 1.00 39.11 123 GLY A C 1
ATOM 869 O O . GLY A 1 117 ? -1.100 -14.514 36.457 1.00 39.53 123 GLY A O 1
ATOM 870 N N . TRP A 1 118 ? -0.644 -12.787 35.091 1.00 32.60 124 TRP A N 1
ATOM 871 C CA . TRP A 1 118 ? 0.294 -13.541 34.280 1.00 33.43 124 TRP A CA 1
ATOM 872 C C . TRP A 1 118 ? 1.681 -13.577 34.911 1.00 32.92 124 TRP A C 1
ATOM 873 O O . TRP A 1 118 ? 2.144 -12.579 35.456 1.00 32.49 124 TRP A O 1
ATOM 884 N N . ARG A 1 119 ? 2.329 -14.741 34.849 1.00 30.64 125 ARG A N 1
ATOM 885 C CA . ARG A 1 119 ? 3.749 -14.809 35.149 1.00 33.84 125 ARG A CA 1
ATOM 886 C C . ARG A 1 119 ? 4.460 -14.379 33.869 1.00 30.41 125 ARG A C 1
ATOM 887 O O . ARG A 1 119 ? 4.235 -14.964 32.809 1.00 30.81 125 ARG A O 1
ATOM 895 N N . VAL A 1 120 ? 5.260 -13.317 33.960 1.00 29.53 126 VAL A N 1
ATOM 896 C CA . VAL A 1 120 ? 5.949 -12.789 32.798 1.00 25.96 126 VAL A CA 1
ATOM 897 C C . VAL A 1 120 ? 7.451 -12.891 33.005 1.00 25.80 126 VAL A C 1
ATOM 898 O O . VAL A 1 120 ? 7.963 -12.415 34.016 1.00 27.96 126 VAL A O 1
ATOM 902 N N . THR A 1 121 ? 8.144 -13.493 32.040 1.00 24.21 127 THR A N 1
ATOM 903 C CA . THR A 1 121 ? 9.596 -13.385 31.980 1.00 24.59 127 THR A CA 1
ATOM 904 C C . THR A 1 121 ? 9.958 -12.326 30.943 1.00 22.01 127 THR A C 1
ATOM 905 O O . THR A 1 121 ? 9.656 -12.490 29.757 1.00 22.02 127 THR A O 1
ATOM 909 N N . PHE A 1 122 ? 10.567 -11.235 31.408 1.00 20.24 128 PHE A N 1
ATOM 910 C CA . PHE A 1 122 ? 10.906 -10.127 30.533 1.00 20.03 128 PHE A CA 1
ATOM 911 C C . PHE A 1 122 ? 12.334 -10.249 30.024 1.00 18.76 128 PHE A C 1
ATOM 912 O O . PHE A 1 122 ? 13.270 -10.238 30.827 1.00 19.51 128 PHE A O 1
ATOM 920 N N . LEU A 1 123 ? 12.483 -10.343 28.694 1.00 19.25 129 LEU A N 1
ATOM 921 C CA . LEU A 1 123 ? 13.796 -10.461 28.088 1.00 18.59 129 LEU A CA 1
ATOM 922 C C . LEU A 1 123 ? 14.277 -9.125 27.542 1.00 18.55 129 LEU A C 1
ATOM 923 O O . LEU A 1 123 ? 15.479 -8.927 27.422 1.00 19.65 129 LEU A O 1
ATOM 928 N N . GLY A 1 124 ? 13.342 -8.213 27.243 1.00 18.74 130 GLY A N 1
ATOM 929 C CA . GLY A 1 124 ? 13.700 -6.865 26.835 1.00 18.92 130 GLY A CA 1
ATOM 930 C C . GLY A 1 124 ? 14.419 -6.796 25.492 1.00 19.42 130 GLY A C 1
ATOM 931 O O . GLY A 1 124 ? 14.116 -7.575 24.582 1.00 18.64 130 GLY A O 1
ATOM 932 N N . ALA A 1 125 ? 15.361 -5.838 25.400 1.00 18.15 131 ALA A N 1
ATOM 933 C CA . ALA A 1 125 ? 15.993 -5.441 24.149 1.00 18.37 131 ALA A CA 1
ATOM 934 C C . ALA A 1 125 ? 16.696 -6.583 23.423 1.00 18.23 131 ALA A C 1
ATOM 935 O O . ALA A 1 125 ? 17.336 -7.436 24.055 1.00 19.94 131 ALA A O 1
ATOM 937 N N . SER A 1 126 ? 16.516 -6.606 22.097 1.00 18.28 132 SER A N 1
ATOM 938 C CA . SER A 1 126 ? 17.394 -7.289 21.169 1.00 18.78 132 SER A CA 1
ATOM 939 C C . SER A 1 126 ? 17.732 -8.749 21.492 1.00 17.43 132 SER A C 1
ATOM 940 O O . SER A 1 126 ? 18.834 -9.075 21.933 1.00 19.01 132 SER A O 1
ATOM 943 N N . VAL A 1 127 ? 16.757 -9.636 21.282 1.00 19.41 133 VAL A N 1
ATOM 944 C CA . VAL A 1 127 ? 16.969 -11.062 21.502 1.00 19.30 133 VAL A CA 1
ATOM 945 C C . VAL A 1 127 ? 17.068 -11.761 20.145 1.00 19.26 133 VAL A C 1
ATOM 946 O O . VAL A 1 127 ? 16.080 -11.842 19.416 1.00 20.31 133 VAL A O 1
ATOM 950 N N . PRO A 1 128 ? 18.236 -12.305 19.740 1.00 20.04 134 PRO A N 1
ATOM 951 C CA . PRO A 1 128 ? 18.320 -13.053 18.473 1.00 24.32 134 PRO A CA 1
ATOM 952 C C . PRO A 1 128 ? 17.391 -14.263 18.471 1.00 25.42 134 PRO A C 1
ATOM 953 O O . PRO A 1 128 ? 17.245 -14.928 19.501 1.00 21.99 134 PRO A O 1
ATOM 957 N N . ALA A 1 129 ? 16.751 -14.514 17.323 1.00 23.38 135 ALA A N 1
ATOM 958 C CA . ALA A 1 129 ? 15.874 -15.664 17.171 1.00 27.28 135 ALA A CA 1
ATOM 959 C C . ALA A 1 129 ? 16.604 -16.959 17.488 1.00 25.03 135 ALA A C 1
ATOM 960 O O . ALA A 1 129 ? 16.003 -17.879 18.049 1.00 26.81 135 ALA A O 1
ATOM 962 N N . ALA A 1 130 ? 17.902 -17.050 17.130 1.00 23.78 136 ALA A N 1
ATOM 963 C CA . ALA A 1 130 ? 18.674 -18.249 17.402 1.00 25.15 136 ALA A CA 1
ATOM 964 C C . ALA A 1 130 ? 18.768 -18.585 18.894 1.00 23.80 136 ALA A C 1
ATOM 965 O O . ALA A 1 130 ? 19.013 -19.743 19.251 1.00 23.34 136 ALA A O 1
ATOM 967 N N . HIS A 1 131 ? 18.582 -17.568 19.746 1.00 21.33 137 HIS A N 1
ATOM 968 C CA . HIS A 1 131 ? 18.596 -17.725 21.195 1.00 22.07 137 HIS A CA 1
ATOM 969 C C . HIS A 1 131 ? 17.176 -17.781 21.762 1.00 21.20 137 HIS A C 1
ATOM 970 O O . HIS A 1 131 ? 16.914 -18.497 22.740 1.00 22.23 137 HIS A O 1
ATOM 977 N N . LEU A 1 132 ? 16.254 -17.019 21.168 1.00 21.60 138 LEU A N 1
ATOM 978 C CA . LEU A 1 132 ? 14.873 -16.996 21.632 1.00 22.70 138 LEU A CA 1
ATOM 979 C C . LEU A 1 132 ? 14.170 -18.330 21.399 1.00 23.43 138 LEU A C 1
ATOM 980 O O . LEU A 1 132 ? 13.430 -18.805 22.261 1.00 22.73 138 LEU A O 1
ATOM 985 N N . VAL A 1 133 ? 14.369 -18.921 20.210 1.00 24.32 139 VAL A N 1
ATOM 986 C CA . VAL A 1 133 ? 13.695 -20.166 19.877 1.00 26.87 139 VAL A CA 1
ATOM 987 C C . VAL A 1 133 ? 14.019 -21.274 20.881 1.00 25.63 139 VAL A C 1
ATOM 988 O O . VAL A 1 133 ? 13.101 -21.862 21.463 1.00 27.40 139 VAL A O 1
ATOM 992 N N . PRO A 1 134 ? 15.305 -21.594 21.168 1.00 29.22 140 PRO A N 1
ATOM 993 C CA . PRO A 1 134 ? 15.596 -22.585 22.213 1.00 29.86 140 PRO A CA 1
ATOM 994 C C . PRO A 1 134 ? 15.058 -22.234 23.602 1.00 26.27 140 PRO A C 1
ATOM 995 O O . PRO A 1 134 ? 14.726 -23.136 24.358 1.00 25.85 140 PRO A O 1
ATOM 999 N N . TYR A 1 135 ? 14.965 -20.941 23.934 1.00 25.26 141 TYR A N 1
ATOM 1000 C CA . TYR A 1 135 ? 14.362 -20.526 25.195 1.00 23.88 141 TYR A CA 1
ATOM 1001 C C . TYR A 1 135 ? 12.878 -20.911 25.247 1.00 23.74 141 TYR A C 1
ATOM 1002 O O . TYR A 1 135 ? 12.392 -21.398 26.272 1.00 24.58 141 TYR A O 1
ATOM 1011 N N . LEU A 1 136 ? 12.162 -20.704 24.132 1.00 25.28 142 LEU A N 1
ATOM 1012 C CA . LEU A 1 136 ? 10.760 -21.083 24.040 1.00 27.55 142 LEU A CA 1
ATOM 1013 C C . LEU A 1 136 ? 10.584 -22.602 24.073 1.00 27.34 142 LEU A C 1
ATOM 1014 O O . LEU A 1 136 ? 9.631 -23.115 24.660 1.00 29.30 142 LEU A O 1
ATOM 1019 N N . GLU A 1 137 ? 11.515 -23.324 23.440 1.00 29.04 143 GLU A N 1
ATOM 1020 C CA . GLU A 1 137 ? 11.494 -24.781 23.459 1.00 31.30 143 GLU A CA 1
ATOM 10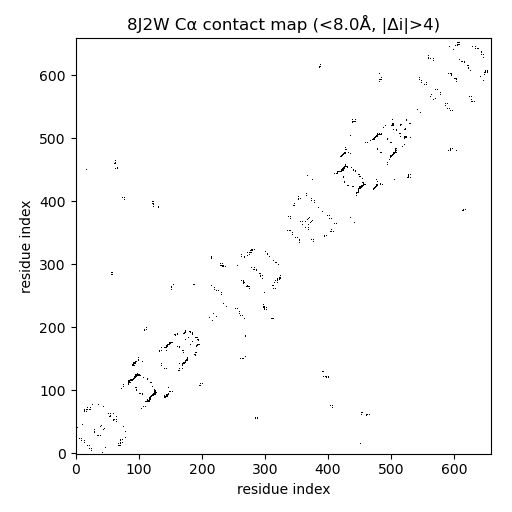21 C C . GLU A 1 137 ? 11.758 -25.315 24.867 1.00 30.85 143 GLU A C 1
ATOM 1022 O O . GLU A 1 137 ? 11.183 -26.326 25.289 1.00 31.99 143 GLU A O 1
ATOM 1028 N N . GLU A 1 138 ? 12.654 -24.638 25.590 1.00 28.93 144 GLU A N 1
ATOM 1029 C CA . GLU A 1 138 ? 13.008 -25.014 26.951 1.00 31.05 144 GLU A CA 1
ATOM 1030 C C . GLU A 1 138 ? 11.863 -24.847 27.951 1.00 29.92 144 GLU A C 1
ATOM 1031 O O . GLU A 1 138 ? 11.733 -25.670 28.851 1.00 28.95 144 GLU A O 1
ATOM 1037 N N . HIS A 1 139 ? 11.067 -23.771 27.813 1.00 26.90 145 HIS A N 1
ATOM 1038 C CA . HIS A 1 139 ? 10.120 -23.380 28.853 1.00 28.06 145 HIS A CA 1
ATOM 1039 C C . HIS A 1 139 ? 8.652 -23.484 28.426 1.00 28.48 145 HIS A C 1
ATOM 1040 O O . HIS A 1 139 ? 7.767 -23.428 29.276 1.00 28.21 145 HIS A O 1
ATOM 1047 N N . GLY A 1 140 ? 8.377 -23.605 27.123 1.00 27.69 146 GLY A N 1
ATOM 1048 C CA . GLY A 1 140 ? 7.008 -23.774 26.641 1.00 29.26 146 GLY A CA 1
ATOM 1049 C C . GLY A 1 140 ? 6.005 -22.788 27.252 1.00 28.13 146 GLY A C 1
ATOM 1050 O O . GLY A 1 140 ? 4.985 -23.195 27.803 1.00 29.20 146 GLY A O 1
ATOM 1051 N N . PRO A 1 141 ? 6.249 -21.463 27.181 1.00 27.47 147 PRO A N 1
ATOM 1052 C CA . PRO A 1 141 ? 5.287 -20.491 27.704 1.00 28.49 147 PRO A CA 1
ATOM 1053 C C . PRO A 1 141 ? 3.977 -20.573 26.918 1.00 29.60 147 PRO A C 1
ATOM 1054 O O . PRO A 1 141 ? 3.956 -21.032 25.775 1.00 29.73 147 PRO A O 1
ATOM 1058 N N . ASP A 1 142 ? 2.898 -20.102 27.535 1.00 31.65 148 ASP A N 1
ATOM 1059 C CA . ASP A 1 142 ? 1.601 -20.031 26.870 1.00 32.13 148 ASP A CA 1
ATOM 1060 C C . ASP A 1 142 ? 1.569 -19.095 25.666 1.00 30.52 148 ASP A C 1
ATOM 1061 O O . ASP A 1 142 ? 0.782 -19.290 24.739 1.00 30.61 148 ASP A O 1
ATOM 1066 N N . ALA A 1 143 ? 2.422 -18.066 25.704 1.00 28.68 149 ALA A N 1
ATOM 1067 C CA . ALA A 1 143 ? 2.603 -17.141 24.594 1.00 31.21 149 ALA A CA 1
ATOM 1068 C C . ALA A 1 143 ? 3.956 -16.443 24.690 1.00 28.36 149 ALA A C 1
ATOM 1069 O O . ALA A 1 143 ? 4.502 -16.292 25.785 1.00 24.89 149 ALA A O 1
ATOM 1071 N N . VAL A 1 144 ? 4.468 -16.037 23.524 1.00 26.06 150 VAL A N 1
ATOM 1072 C CA . VAL A 1 144 ? 5.571 -15.106 23.414 1.00 24.15 150 VAL A CA 1
ATOM 1073 C C . VAL A 1 144 ? 5.007 -13.800 22.857 1.00 24.37 150 VAL A C 1
ATOM 1074 O O . VAL A 1 144 ? 4.200 -13.796 21.924 1.00 27.90 150 VAL A O 1
ATOM 1078 N N . ALA A 1 145 ? 5.416 -12.695 23.476 1.00 21.74 151 ALA A N 1
ATOM 1079 C CA . ALA A 1 145 ? 4.985 -11.365 23.079 1.00 22.88 151 ALA A CA 1
ATOM 1080 C C . ALA A 1 145 ? 6.185 -10.647 22.478 1.00 22.47 151 ALA A C 1
ATOM 1081 O O . ALA A 1 145 ? 7.151 -10.367 23.195 1.00 23.66 151 ALA A O 1
ATOM 1083 N N . LEU A 1 146 ? 6.107 -10.338 21.173 1.00 20.83 152 LEU A N 1
ATOM 1084 C CA . LEU A 1 146 ? 7.236 -9.780 20.451 1.00 20.43 152 LEU A CA 1
ATOM 1085 C C . LEU A 1 146 ? 6.986 -8.292 20.218 1.00 22.11 152 LEU A C 1
ATOM 1086 O O . LEU A 1 146 ? 5.943 -7.919 19.702 1.00 19.85 152 LEU A O 1
ATOM 1091 N N . SER A 1 147 ? 7.954 -7.465 20.619 1.00 18.67 153 SER A N 1
ATOM 1092 C CA . SER A 1 147 ? 7.854 -6.017 20.475 1.00 18.26 153 SER A CA 1
ATOM 1093 C C . SER A 1 147 ? 8.787 -5.485 19.385 1.00 18.60 153 SER A C 1
ATOM 1094 O O . SER A 1 147 ? 9.976 -5.797 19.357 1.00 19.32 153 SER A O 1
ATOM 1097 N N . CYS A 1 148 ? 8.246 -4.628 18.515 1.00 20.60 154 CYS A N 1
ATOM 1098 C CA . CYS A 1 148 ? 8.987 -4.016 17.420 1.00 20.04 154 CYS A CA 1
ATOM 1099 C C . CYS A 1 148 ? 8.532 -2.558 17.367 1.00 18.20 154 CYS A C 1
ATOM 1100 O O . CYS A 1 148 ? 7.344 -2.328 17.211 1.00 18.99 154 CYS A O 1
ATOM 1103 N N . THR A 1 149 ? 9.461 -1.608 17.490 1.00 19.50 155 THR A N 1
ATOM 1104 C CA . THR A 1 149 ? 9.128 -0.188 17.514 1.00 18.31 155 THR A CA 1
ATOM 1105 C C . THR A 1 149 ? 9.497 0.514 16.201 1.00 18.94 155 THR A C 1
ATOM 1106 O O . THR A 1 149 ? 8.877 1.508 15.823 1.00 21.97 155 THR A O 1
ATOM 1110 N N . LEU A 1 150 ? 10.535 0.023 15.528 1.00 22.10 156 LEU A N 1
ATOM 1111 C CA . LEU A 1 150 ? 10.972 0.601 14.262 1.00 21.99 156 LEU A CA 1
ATOM 1112 C C . LEU A 1 150 ? 10.422 -0.169 13.064 1.00 21.81 156 LEU A C 1
ATOM 1113 O O . LEU A 1 150 ? 10.719 -1.354 12.909 1.00 20.37 156 LEU A O 1
ATOM 1118 N N . PRO A 1 151 ? 9.615 0.450 12.178 1.00 21.77 157 PRO A N 1
ATOM 1119 C CA . PRO A 1 151 ? 9.205 -0.218 10.939 1.00 24.30 157 PRO A CA 1
ATOM 1120 C C . PRO A 1 151 ? 10.354 -0.785 10.093 1.00 21.88 157 PRO A C 1
ATOM 1121 O O . PRO A 1 151 ? 10.179 -1.767 9.380 1.00 21.49 157 PRO A O 1
ATOM 1125 N N . ARG A 1 152 ? 11.559 -0.233 10.217 1.00 21.26 158 ARG A N 1
ATOM 1126 C CA . ARG A 1 152 ? 12.687 -0.816 9.501 1.00 23.34 158 ARG A CA 1
ATOM 1127 C C . ARG A 1 152 ? 13.024 -2.237 9.953 1.00 21.29 158 ARG A C 1
ATOM 1128 O O . ARG A 1 152 ? 13.696 -2.979 9.235 1.00 23.49 158 ARG A O 1
ATOM 1136 N N . GLY A 1 153 ? 12.536 -2.617 11.140 1.00 21.71 159 GLY A N 1
ATOM 1137 C CA . GLY A 1 153 ? 12.713 -3.970 11.651 1.00 22.31 159 GLY A CA 1
ATOM 1138 C C . GLY A 1 153 ? 11.696 -4.990 11.139 1.00 23.79 159 GLY A C 1
ATOM 1139 O O . GLY A 1 153 ? 11.721 -6.155 11.538 1.00 23.91 159 GLY A O 1
ATOM 1140 N N . LEU A 1 154 ? 10.806 -4.576 10.229 1.00 21.82 160 LEU A N 1
ATOM 1141 C CA . LEU A 1 154 ? 9.736 -5.475 9.821 1.00 24.85 160 LEU A CA 1
ATOM 1142 C C . LEU A 1 154 ? 10.224 -6.757 9.148 1.00 24.01 160 LEU A C 1
ATOM 1143 O O . LEU A 1 154 ? 9.652 -7.816 9.407 1.00 22.22 160 LEU A O 1
ATOM 1148 N N . PRO A 1 155 ? 11.248 -6.736 8.251 1.00 23.28 161 PRO A N 1
ATOM 1149 C CA . PRO A 1 155 ? 11.782 -7.982 7.691 1.00 22.52 161 PRO A CA 1
ATOM 1150 C C . PRO A 1 155 ? 12.240 -8.962 8.770 1.00 23.11 161 PRO A C 1
ATOM 1151 O O . PRO A 1 155 ? 11.932 -10.152 8.733 1.00 23.17 161 PRO A O 1
ATOM 1155 N N . ARG A 1 156 ? 12.973 -8.444 9.748 1.00 24.78 162 ARG A N 1
ATOM 1156 C CA . ARG A 1 156 ? 13.380 -9.253 10.886 1.00 26.92 162 ARG A CA 1
ATOM 1157 C C . ARG A 1 156 ? 12.184 -9.776 11.689 1.00 26.17 162 ARG A C 1
ATOM 1158 O O . ARG A 1 156 ? 12.157 -10.941 12.063 1.00 27.60 162 ARG A O 1
ATOM 1166 N N . ALA A 1 157 ? 11.184 -8.919 11.938 1.00 24.99 163 ALA A N 1
ATOM 1167 C CA . ALA A 1 157 ? 9.960 -9.328 12.622 1.00 26.12 163 ALA A CA 1
ATOM 1168 C C . ALA A 1 157 ? 9.325 -10.537 11.955 1.00 26.10 163 ALA A C 1
ATOM 1169 O O . ALA A 1 157 ? 8.932 -11.501 12.614 1.00 26.89 163 ALA A O 1
ATOM 1171 N N . ASP A 1 158 ? 9.235 -10.491 10.618 1.00 25.32 164 ASP A N 1
ATOM 1172 C CA . ASP A 1 158 ? 8.598 -11.573 9.880 1.00 26.26 164 ASP A CA 1
ATOM 1173 C C . ASP A 1 158 ? 9.338 -12.880 10.139 1.00 27.79 164 ASP A C 1
ATOM 1174 O O . ASP A 1 158 ? 8.711 -13.916 10.371 1.00 28.13 164 ASP A O 1
ATOM 1179 N N . GLN A 1 159 ? 10.673 -12.817 10.136 1.00 28.48 165 GLN A N 1
ATOM 1180 C CA . GLN A 1 159 ? 11.496 -14.011 10.307 1.00 30.97 165 GLN A CA 1
ATOM 1181 C C . GLN A 1 159 ? 11.351 -14.577 11.723 1.00 27.11 165 GLN A C 1
ATOM 1182 O O . GLN A 1 159 ? 11.179 -15.781 11.909 1.00 28.55 165 GLN A O 1
ATOM 1188 N N . VAL A 1 160 ? 11.400 -13.681 12.710 1.00 28.02 166 VAL A N 1
ATOM 1189 C CA . VAL A 1 160 ? 11.396 -14.088 14.111 1.00 27.25 166 VAL A CA 1
ATOM 1190 C C . VAL A 1 160 ? 10.024 -14.646 14.481 1.00 28.49 166 VAL A C 1
ATOM 1191 O O . VAL A 1 160 ? 9.925 -15.687 15.134 1.00 27.43 166 VAL A O 1
ATOM 1195 N N . VAL A 1 161 ? 8.959 -13.989 14.005 1.00 25.30 167 VAL A N 1
ATOM 1196 C CA . VAL A 1 161 ? 7.618 -14.508 14.216 1.00 27.38 167 VAL A CA 1
ATOM 1197 C C . VAL A 1 161 ? 7.457 -15.918 13.662 1.00 28.19 167 VAL A C 1
ATOM 1198 O O . VAL A 1 161 ? 6.912 -16.780 14.350 1.00 28.45 167 VAL A O 1
ATOM 1202 N N . ALA A 1 162 ? 7.885 -16.138 12.402 1.00 27.81 168 ALA A N 1
ATOM 1203 C CA . ALA A 1 162 ? 7.856 -17.455 11.779 1.00 32.19 168 ALA A CA 1
ATOM 1204 C C . ALA A 1 162 ? 8.605 -18.491 12.613 1.00 33.70 168 ALA A C 1
ATOM 1205 O O . ALA A 1 162 ? 8.090 -19.585 12.860 1.00 30.15 168 ALA A O 1
ATOM 1207 N N . ALA A 1 163 ? 9.823 -18.145 13.036 1.00 32.38 169 ALA A N 1
ATOM 1208 C CA . ALA A 1 163 ? 10.610 -19.062 13.853 1.00 31.34 169 ALA A CA 1
ATOM 1209 C C . ALA A 1 163 ? 9.912 -19.413 15.172 1.00 31.77 169 ALA A C 1
ATOM 1210 O O . ALA A 1 163 ? 9.901 -20.570 15.598 1.00 30.74 169 ALA A O 1
ATOM 1212 N N . CYS A 1 164 ? 9.301 -18.415 15.810 1.00 29.64 170 CYS A N 1
ATOM 1213 C CA . CYS A 1 164 ? 8.584 -18.654 17.051 1.00 31.32 170 CYS A CA 1
ATOM 1214 C C . CYS A 1 164 ? 7.351 -19.532 16.843 1.00 36.85 170 CYS A C 1
ATOM 1215 O O . CYS A 1 164 ? 7.115 -20.472 17.609 1.00 32.94 170 CYS A O 1
ATOM 1218 N N . ARG A 1 165 ? 6.581 -19.243 15.783 1.00 38.03 171 ARG A N 1
ATOM 1219 C CA . ARG A 1 165 ? 5.427 -20.061 15.443 1.00 41.40 171 ARG A CA 1
ATOM 1220 C C . ARG A 1 165 ? 5.811 -21.516 15.187 1.00 42.62 171 ARG A C 1
ATOM 1221 O O . ARG A 1 165 ? 5.049 -22.418 15.527 1.00 41.92 171 ARG A O 1
ATOM 1229 N N . ALA A 1 166 ? 6.992 -21.748 14.593 1.00 40.24 172 ALA A N 1
ATOM 1230 C CA . ALA A 1 166 ? 7.457 -23.107 14.341 1.00 42.24 172 ALA A CA 1
ATOM 1231 C C . ALA A 1 166 ? 7.683 -23.924 15.613 1.00 43.60 172 ALA A C 1
ATOM 1232 O O . ALA A 1 166 ? 7.690 -25.152 15.545 1.00 43.56 172 ALA A O 1
ATOM 1234 N N . THR A 1 167 ? 7.851 -23.259 16.769 1.00 36.75 173 THR A N 1
ATOM 1235 C CA . THR A 1 167 ? 7.929 -23.960 18.046 1.00 37.83 173 THR A CA 1
ATOM 1236 C C . THR A 1 167 ? 6.558 -24.371 18.582 1.00 42.57 173 THR A C 1
ATOM 1237 O O . THR A 1 167 ? 6.478 -25.079 19.583 1.00 39.96 173 THR A O 1
ATOM 1241 N N . GLY A 1 168 ? 5.486 -23.900 17.923 1.00 41.08 174 GLY A N 1
ATOM 1242 C CA . GLY A 1 168 ? 4.130 -24.097 18.402 1.00 41.50 174 GLY A CA 1
ATOM 1243 C C . GLY A 1 168 ? 3.688 -23.111 19.483 1.00 40.20 174 GLY A C 1
ATOM 1244 O O . GLY A 1 168 ? 2.581 -23.232 20.002 1.00 42.98 174 GLY A O 1
ATOM 1245 N N . THR A 1 169 ? 4.537 -22.122 19.799 1.00 38.76 175 THR A N 1
ATOM 1246 C CA . THR A 1 169 ? 4.209 -21.111 20.788 1.00 34.58 175 THR A CA 1
ATOM 1247 C C . THR A 1 169 ? 3.330 -20.045 20.141 1.00 32.75 175 THR A C 1
ATOM 1248 O O . THR A 1 169 ? 3.730 -19.479 19.132 1.00 32.78 175 THR A O 1
ATOM 1252 N N . PRO A 1 170 ? 2.121 -19.743 20.681 1.00 34.34 176 PRO A N 1
ATOM 1253 C CA . PRO A 1 170 ? 1.319 -18.624 20.179 1.00 35.42 176 PRO A CA 1
ATOM 1254 C C . PRO A 1 170 ? 2.105 -17.317 20.266 1.00 34.07 176 PRO A C 1
ATOM 1255 O O . PRO A 1 170 ? 2.790 -17.086 21.262 1.00 28.23 176 PRO A O 1
ATOM 1259 N N . VAL A 1 171 ? 2.016 -16.498 19.206 1.00 32.17 177 VAL A N 1
ATOM 1260 C CA . VAL A 1 171 ? 2.733 -15.241 19.111 1.00 28.15 177 VAL A CA 1
ATOM 1261 C C . VAL A 1 171 ? 1.779 -14.049 19.130 1.00 30.78 177 VAL A C 1
ATOM 1262 O O . VAL A 1 171 ? 0.831 -13.976 18.331 1.00 29.39 177 VAL A O 1
ATOM 1266 N N . LEU A 1 172 ? 2.039 -13.135 20.075 1.00 26.51 178 LEU A N 1
ATOM 1267 C CA . LEU A 1 172 ? 1.439 -11.812 20.097 1.00 30.30 178 LEU A CA 1
ATOM 1268 C C . LEU A 1 172 ? 2.499 -10.853 19.573 1.00 26.75 178 LEU A C 1
ATOM 1269 O O . LEU A 1 172 ? 3.680 -10.993 19.908 1.00 24.76 178 LEU A O 1
ATOM 1274 N N . VAL A 1 173 ? 2.065 -9.846 18.805 1.00 23.87 179 VAL A N 1
ATOM 1275 C CA . VAL A 1 173 ? 2.974 -8.823 18.348 1.00 20.95 179 VAL A CA 1
ATOM 1276 C C . VAL A 1 173 ? 2.415 -7.440 18.635 1.00 21.28 179 VAL A C 1
ATOM 1277 O O . VAL A 1 173 ? 1.203 -7.236 18.708 1.00 22.26 179 VAL A O 1
ATOM 1281 N N . GLY A 1 174 ? 3.343 -6.492 18.745 1.00 20.91 180 GLY A N 1
ATOM 1282 C CA . GLY A 1 174 ? 2.965 -5.099 18.886 1.00 20.58 180 GLY A CA 1
ATOM 1283 C C . GLY A 1 174 ? 4.170 -4.174 18.892 1.00 20.07 180 GLY A C 1
ATOM 1284 O O . GLY A 1 174 ? 5.307 -4.609 18.710 1.00 18.57 180 GLY A O 1
ATOM 1285 N N . GLY A 1 175 ? 3.867 -2.891 19.088 1.00 20.94 181 GLY A N 1
ATOM 1286 C CA . GLY A 1 175 ? 4.841 -1.819 19.019 1.00 19.98 181 GLY A CA 1
ATOM 1287 C C . GLY A 1 175 ? 4.633 -0.998 17.746 1.00 21.81 181 GLY A C 1
ATOM 1288 O O . GLY A 1 175 ? 3.978 -1.441 16.784 1.00 20.82 181 GLY A O 1
ATOM 1289 N N . LEU A 1 176 ? 5.188 0.216 17.753 1.00 21.12 182 LEU A N 1
ATOM 1290 C CA . LEU A 1 176 ? 5.054 1.125 16.618 1.00 20.97 182 LEU A CA 1
ATOM 1291 C C . LEU A 1 176 ? 5.562 0.598 15.284 1.00 22.66 182 LEU A C 1
ATOM 1292 O O . LEU A 1 176 ? 5.185 1.120 14.226 1.00 23.62 182 LEU A O 1
ATOM 1297 N N . GLY A 1 177 ? 6.420 -0.424 15.323 1.00 20.34 183 GLY A N 1
ATOM 1298 C CA . GLY A 1 177 ? 7.007 -0.976 14.110 1.00 21.07 183 GLY A CA 1
ATOM 1299 C C . GLY A 1 177 ? 5.968 -1.608 13.182 1.00 22.48 183 GLY A C 1
ATOM 1300 O O . GLY A 1 177 ? 6.216 -1.792 11.992 1.00 22.80 183 GLY A O 1
ATOM 1301 N N . PHE A 1 178 ? 4.835 -2.020 13.763 1.00 20.15 184 PHE A N 1
ATOM 1302 C CA . PHE A 1 178 ? 3.742 -2.595 12.993 1.00 21.08 184 PHE A CA 1
ATOM 1303 C C . PHE A 1 178 ? 2.772 -1.530 12.506 1.00 22.55 184 PHE A C 1
ATOM 1304 O O . PHE A 1 178 ? 1.790 -1.876 11.865 1.00 23.00 184 PHE A O 1
ATOM 1312 N N . GLY A 1 179 ? 3.103 -0.253 12.750 1.00 23.09 185 GLY A N 1
ATOM 1313 C CA . GLY A 1 179 ? 2.250 0.873 12.387 1.00 29.26 185 GLY A CA 1
ATOM 1314 C C . GLY A 1 179 ? 1.260 1.230 13.494 1.00 35.74 185 GLY A C 1
ATOM 1315 O O . GLY A 1 179 ? 0.804 0.353 14.227 1.00 31.84 185 GLY A O 1
ATOM 1316 N N . PRO A 1 180 ? 0.860 2.520 13.631 1.00 42.24 186 PRO A N 1
ATOM 1317 C CA . PRO A 1 180 ? -0.053 2.933 14.694 1.00 45.48 186 PRO A CA 1
ATOM 1318 C C . PRO A 1 180 ? -1.359 2.144 14.780 1.00 39.96 186 PRO A C 1
ATOM 1319 O O . PRO A 1 180 ? -1.870 1.962 15.884 1.00 41.39 186 PRO A O 1
ATOM 1323 N N . ASP A 1 181 ? -1.895 1.635 13.654 1.00 32.15 187 ASP A N 1
ATOM 1324 C CA . ASP A 1 181 ? -3.113 0.842 13.743 1.00 28.50 187 ASP A CA 1
ATOM 1325 C C . ASP A 1 181 ? -2.914 -0.637 13.418 1.00 25.11 187 ASP A C 1
ATOM 1326 O O . ASP A 1 181 ? -3.891 -1.328 13.181 1.00 28.92 187 ASP A O 1
ATOM 1331 N N . GLY A 1 182 ? -1.656 -1.101 13.446 1.00 28.02 188 GLY A N 1
ATOM 1332 C CA . GLY A 1 182 ? -1.324 -2.504 13.269 1.00 24.09 188 GLY A CA 1
ATOM 1333 C C . GLY A 1 182 ? -1.231 -2.974 11.822 1.00 25.62 188 GLY A C 1
ATOM 1334 O O . GLY A 1 182 ? -1.099 -4.174 11.580 1.00 23.63 188 GLY A O 1
ATOM 1335 N N . ARG A 1 183 ? -1.309 -2.036 10.872 1.00 24.44 189 ARG A N 1
ATOM 1336 C CA . ARG A 1 183 ? -1.363 -2.383 9.456 1.00 25.86 189 ARG A CA 1
ATOM 1337 C C . ARG A 1 183 ? -0.304 -3.398 9.021 1.00 23.32 189 ARG A C 1
ATOM 1338 O O . ARG A 1 183 ? -0.631 -4.358 8.336 1.00 25.82 189 ARG A O 1
ATOM 1346 N N . TRP A 1 184 ? 0.959 -3.193 9.410 1.00 22.00 190 TRP A N 1
ATOM 1347 C CA . TRP A 1 184 ? 2.020 -4.054 8.909 1.00 21.96 190 TRP A CA 1
ATOM 1348 C C . TRP A 1 184 ? 2.059 -5.437 9.566 1.00 23.32 190 TRP A C 1
ATOM 1349 O O . TRP A 1 184 ? 2.568 -6.358 8.962 1.00 23.85 190 TRP A O 1
ATOM 1360 N N . ALA A 1 185 ? 1.483 -5.600 10.759 1.00 25.87 191 ALA A N 1
ATOM 1361 C CA . ALA A 1 185 ? 1.228 -6.933 11.294 1.00 28.37 191 ALA A CA 1
ATOM 1362 C C . ALA A 1 185 ? 0.180 -7.658 10.451 1.00 27.25 191 ALA A C 1
ATOM 1363 O O . ALA A 1 185 ? 0.337 -8.841 10.151 1.00 27.80 191 ALA A O 1
ATOM 1365 N N . ARG A 1 186 ? -0.892 -6.947 10.070 1.00 28.69 192 ARG A N 1
ATOM 1366 C CA . ARG A 1 186 ? -1.937 -7.554 9.258 1.00 29.87 192 ARG A CA 1
ATOM 1367 C C . ARG A 1 186 ? -1.420 -7.894 7.851 1.00 27.38 192 ARG A C 1
ATOM 1368 O O . ARG A 1 186 ? -1.700 -8.971 7.342 1.00 29.77 192 ARG A O 1
ATOM 1376 N N . VAL A 1 187 ? -0.654 -6.980 7.236 1.00 27.40 193 VAL A N 1
ATOM 1377 C CA . VAL A 1 187 ? -0.051 -7.237 5.932 1.00 28.30 193 VAL A CA 1
ATOM 1378 C C . VAL A 1 187 ? 0.789 -8.518 5.933 1.00 30.80 193 VAL A C 1
ATOM 1379 O O . VAL A 1 187 ? 0.709 -9.319 5.009 1.00 30.11 193 VAL A O 1
ATOM 1383 N N . LEU A 1 188 ? 1.601 -8.699 6.974 1.00 30.18 194 LEU A N 1
ATOM 1384 C CA . LEU A 1 188 ? 2.479 -9.856 7.072 1.00 31.84 194 LEU A CA 1
ATOM 1385 C C . LEU A 1 188 ? 1.807 -11.127 7.580 1.00 33.42 194 LEU A C 1
ATOM 1386 O O . LEU A 1 188 ? 2.375 -12.206 7.436 1.00 36.34 194 LEU A O 1
ATOM 1391 N N . GLY A 1 189 ? 0.629 -11.003 8.201 1.00 33.33 195 GLY A N 1
ATOM 1392 C CA . GLY A 1 189 ? 0.006 -12.143 8.860 1.00 32.29 195 GLY A CA 1
ATOM 1393 C C . GLY A 1 189 ? 0.825 -12.574 10.074 1.00 33.94 195 GLY A C 1
ATOM 1394 O O . GLY A 1 189 ? 0.938 -13.761 10.384 1.00 34.66 195 GLY A O 1
ATOM 1395 N N . ALA A 1 190 ? 1.399 -11.581 10.760 1.00 36.85 196 ALA A N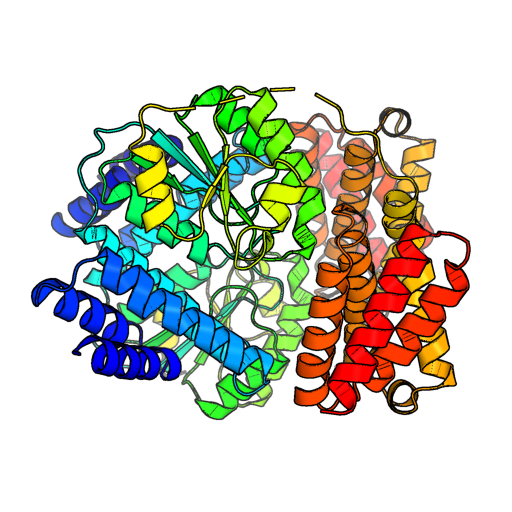 1
ATOM 1396 C CA . ALA A 1 190 ? 2.424 -11.835 11.759 1.00 40.09 196 ALA A CA 1
ATOM 1397 C C . ALA A 1 190 ? 1.801 -11.923 13.145 1.00 40.45 196 ALA A C 1
ATOM 1398 O O . ALA A 1 190 ? 1.657 -10.912 13.831 1.00 47.11 196 ALA A O 1
ATOM 1400 N N . GLY A 1 191 ? 1.436 -13.146 13.543 1.00 39.82 197 GLY A N 1
ATOM 1401 C CA . GLY A 1 191 ? 0.890 -13.407 14.865 1.00 38.99 197 GLY A CA 1
ATOM 1402 C C . GLY A 1 191 ? -0.446 -12.702 15.074 1.00 39.71 197 GLY A C 1
ATOM 1403 O O . GLY A 1 191 ? -1.169 -12.439 14.115 1.00 42.00 197 GLY A O 1
ATOM 1404 N N . THR A 1 192 ? -0.752 -12.397 16.334 1.00 31.33 198 THR A N 1
ATOM 1405 C CA . THR A 1 192 ? -1.916 -11.605 16.677 1.00 32.32 198 THR A CA 1
ATOM 1406 C C . THR A 1 192 ? -1.417 -10.267 17.215 1.00 33.56 198 THR A C 1
ATOM 1407 O O . THR A 1 192 ? -0.674 -10.227 18.196 1.00 28.08 198 THR A O 1
ATOM 1411 N N . TRP A 1 193 ? -1.817 -9.179 16.546 1.00 31.81 199 TRP A N 1
ATOM 1412 C CA . TRP A 1 193 ? -1.436 -7.838 16.960 1.00 27.57 199 TRP A CA 1
ATOM 1413 C C . TRP A 1 193 ? -2.433 -7.232 17.947 1.00 27.49 199 TRP A C 1
ATOM 1414 O O . TRP A 1 193 ? -3.631 -7.534 17.908 1.00 29.24 199 TRP A O 1
ATOM 1425 N N . ALA A 1 194 ? -1.935 -6.349 18.821 1.00 25.98 200 ALA A N 1
ATOM 1426 C CA . ALA A 1 194 ? -2.803 -5.499 19.623 1.00 28.07 200 ALA A CA 1
ATOM 1427 C C . ALA A 1 194 ? -2.143 -4.143 19.839 1.00 25.27 200 ALA A C 1
ATOM 1428 O O . ALA A 1 194 ? -0.917 -4.055 19.850 1.00 26.62 200 ALA A O 1
ATOM 1430 N N . PRO A 1 195 ? -2.945 -3.060 19.989 1.00 26.53 201 PRO A N 1
ATOM 1431 C CA . PRO A 1 195 ? -2.417 -1.694 20.043 1.00 27.00 201 PRO A CA 1
ATOM 1432 C C . PRO A 1 195 ? -1.770 -1.251 21.352 1.00 25.42 201 PRO A C 1
ATOM 1433 O O . PRO A 1 195 ? -0.971 -0.316 21.346 1.00 27.06 201 PRO A O 1
ATOM 1437 N N . THR A 1 196 ? -2.176 -1.876 22.458 1.00 27.48 202 THR A N 1
ATOM 1438 C CA . THR A 1 196 ? -1.767 -1.438 23.785 1.00 29.60 202 THR A CA 1
ATOM 1439 C C . THR A 1 196 ? -1.643 -2.623 24.735 1.00 27.13 202 THR A C 1
ATOM 1440 O O . THR A 1 196 ? -2.111 -3.720 24.439 1.00 28.28 202 THR A O 1
ATOM 1444 N N . ALA A 1 197 ? -1.033 -2.371 25.901 1.00 28.11 203 ALA A N 1
ATOM 1445 C CA . ALA A 1 197 ? -0.923 -3.403 26.922 1.00 29.50 203 ALA A CA 1
ATOM 1446 C C . ALA A 1 197 ? -2.305 -3.854 27.383 1.00 34.01 203 ALA A C 1
ATOM 1447 O O . ALA A 1 197 ? -2.528 -5.047 27.592 1.00 32.93 203 ALA A O 1
ATOM 1449 N N . ARG A 1 198 ? -3.227 -2.889 27.543 1.00 32.01 204 ARG A N 1
ATOM 1450 C CA . ARG A 1 198 ? -4.605 -3.200 27.897 1.00 38.36 204 ARG A CA 1
ATOM 1451 C C . ARG A 1 198 ? -5.240 -4.178 26.912 1.00 33.97 204 ARG A C 1
ATOM 1452 O O . ARG A 1 198 ? -5.878 -5.148 27.333 1.00 32.67 204 ARG A O 1
ATOM 1460 N N . ALA A 1 199 ? -5.099 -3.881 25.612 1.00 32.95 205 ALA A N 1
ATOM 1461 C CA . ALA A 1 199 ? -5.673 -4.726 24.571 1.00 35.11 205 ALA A CA 1
ATOM 1462 C C . ALA A 1 199 ? -5.004 -6.102 24.512 1.00 34.49 205 ALA A C 1
ATOM 1463 O O . ALA A 1 199 ? -5.658 -7.095 24.194 1.00 31.30 205 ALA A O 1
ATOM 1465 N N . ALA A 1 200 ? -3.687 -6.147 24.758 1.00 35.16 206 ALA A N 1
ATOM 1466 C CA . ALA A 1 200 ? -2.981 -7.422 24.860 1.00 35.70 206 ALA A CA 1
ATOM 1467 C C . ALA A 1 200 ? -3.571 -8.311 25.961 1.00 33.94 206 ALA A C 1
ATOM 1468 O O . ALA A 1 200 ? -3.860 -9.499 25.762 1.00 34.33 206 ALA A O 1
ATOM 1470 N N . ALA A 1 201 ? -3.728 -7.725 27.152 1.00 32.31 207 ALA A N 1
ATOM 1471 C CA . ALA A 1 201 ? -4.369 -8.429 28.254 1.00 35.94 207 ALA A CA 1
ATOM 1472 C C . ALA A 1 201 ? -5.759 -8.947 27.878 1.00 39.02 207 ALA A C 1
ATOM 1473 O O . ALA A 1 201 ? -6.097 -10.091 28.196 1.00 40.41 207 ALA A O 1
ATOM 1475 N N . ASP A 1 202 ? -6.555 -8.117 27.184 1.00 38.18 208 ASP A N 1
ATOM 1476 C CA . ASP A 1 202 ? -7.886 -8.528 26.751 1.00 44.23 208 ASP A CA 1
ATOM 1477 C C . ASP A 1 202 ? -7.858 -9.720 25.793 1.00 43.40 208 ASP A C 1
ATOM 1478 O O . ASP A 1 202 ? -8.719 -10.590 25.887 1.00 41.67 208 ASP A O 1
ATOM 1483 N N . LEU A 1 203 ? -6.884 -9.743 24.869 1.00 43.30 209 LEU A N 1
ATOM 1484 C CA . LEU A 1 203 ? -6.708 -10.876 23.971 1.00 43.84 209 LEU A CA 1
ATOM 1485 C C . LEU A 1 203 ? -6.406 -12.168 24.725 1.00 45.34 209 LEU A C 1
ATOM 1486 O O . LEU A 1 203 ? -6.914 -13.232 24.373 1.00 41.97 209 LEU A O 1
ATOM 1491 N N . LEU A 1 204 ? -5.534 -12.069 25.737 1.00 45.53 210 LEU A N 1
ATOM 1492 C CA . LEU A 1 204 ? -5.128 -13.226 26.518 1.00 44.85 210 LEU A CA 1
ATOM 1493 C C . LEU A 1 204 ? -6.279 -13.772 27.362 1.00 50.45 210 LEU A C 1
ATOM 1494 O O . LEU A 1 204 ? -6.274 -14.953 27.720 1.00 47.90 210 LEU A O 1
ATOM 1499 N N . ASP A 1 205 ? -7.276 -12.920 27.649 1.00 52.82 211 ASP A N 1
ATOM 1500 C CA . ASP A 1 205 ? -8.490 -13.347 28.340 1.00 56.09 211 ASP A CA 1
ATOM 1501 C C . ASP A 1 205 ? -9.546 -14.058 27.492 1.00 59.17 211 ASP A C 1
ATOM 1502 O O . ASP A 1 205 ? -10.528 -14.558 28.043 1.00 61.82 211 ASP A O 1
ATOM 1507 N N . ARG A 1 206 ? -9.365 -14.093 26.165 1.00 60.81 212 ARG A N 1
ATOM 1508 C CA . ARG A 1 206 ? -10.266 -14.834 25.293 1.00 71.56 212 ARG A CA 1
ATOM 1509 C C . ARG A 1 206 ? -10.171 -16.337 25.550 1.00 75.56 212 ARG A C 1
ATOM 1510 O O . ARG A 1 206 ? -9.281 -16.780 26.274 1.00 68.92 212 ARG A O 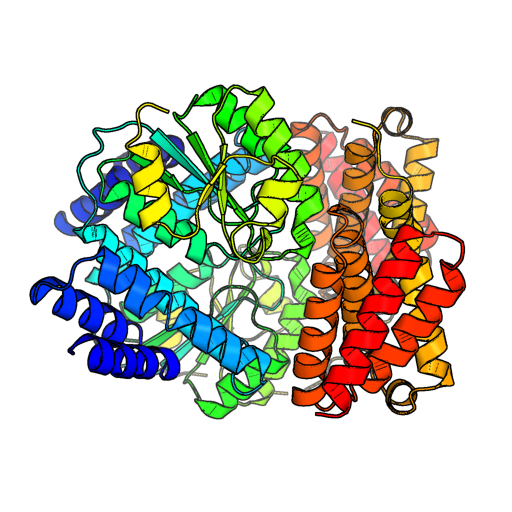1
ATOM 1518 N N . PRO A 1 207 ? -11.097 -17.163 24.999 1.00 94.47 213 PRO A N 1
ATOM 1519 C CA . PRO A 1 207 ? -10.906 -18.615 24.967 1.00 96.41 213 PRO A CA 1
ATOM 1520 C C . PRO A 1 207 ? -10.124 -19.086 23.739 1.00 98.81 213 PRO A C 1
ATOM 1521 O O . PRO A 1 207 ? -10.497 -20.075 23.112 1.00 110.52 213 PRO A O 1
ATOM 1525 N N . GLU A 1 208 ? -9.036 -18.366 23.413 1.00 99.70 214 GLU A N 1
ATOM 1526 C CA . GLU A 1 208 ? -8.145 -18.706 22.313 1.00 94.69 214 GLU A CA 1
ATOM 1527 C C . GLU A 1 208 ? -6.675 -18.412 22.693 1.00 88.62 214 GLU A C 1
ATOM 1528 O O . GLU A 1 208 ? -6.381 -17.963 23.805 1.00 84.38 214 GLU A O 1
ATOM 1534 N N . PRO A 1 218 ? 5.840 -20.819 4.481 1.00 97.97 224 PRO A N 1
ATOM 1535 C CA . PRO A 1 218 ? 5.764 -20.673 3.022 1.00 102.69 224 PRO A CA 1
ATOM 1536 C C . PRO A 1 218 ? 5.729 -19.210 2.581 1.00 103.22 224 PRO A C 1
ATOM 1537 O O . PRO A 1 218 ? 4.659 -18.609 2.505 1.00 119.50 224 PRO A O 1
ATOM 1541 N N . ARG A 1 219 ? 6.911 -18.647 2.288 1.00 95.34 225 ARG A N 1
ATOM 1542 C CA . ARG A 1 219 ? 7.042 -17.253 1.888 1.00 95.68 225 ARG A CA 1
ATOM 1543 C C . ARG A 1 219 ? 8.178 -17.026 0.891 1.00 85.79 225 ARG A C 1
ATOM 1544 O O . ARG A 1 219 ? 9.319 -16.828 1.304 1.00 69.05 225 ARG A O 1
ATOM 1552 N N . PRO A 1 220 ? 7.916 -17.010 -0.440 1.00 77.56 226 PRO A N 1
ATOM 1553 C CA . PRO A 1 220 ? 8.997 -16.900 -1.425 1.00 70.53 226 PRO A CA 1
ATOM 1554 C C . PRO A 1 220 ? 9.707 -15.553 -1.332 1.00 63.83 226 PRO A C 1
ATOM 1555 O O . PRO A 1 220 ? 9.057 -14.532 -1.116 1.00 66.42 226 PRO A O 1
ATOM 1559 N N . ALA A 1 221 ? 11.041 -15.569 -1.452 1.00 55.04 227 ALA A N 1
ATOM 1560 C CA . ALA A 1 221 ? 11.832 -14.354 -1.344 1.00 50.08 227 ALA A CA 1
ATOM 1561 C C . ALA A 1 221 ? 11.511 -13.456 -2.533 1.00 44.26 227 ALA A C 1
ATOM 1562 O O . ALA A 1 221 ? 11.301 -13.945 -3.639 1.00 40.01 227 ALA A O 1
ATOM 1564 N N . ASP A 1 222 ? 11.469 -12.138 -2.299 1.00 36.46 228 ASP A N 1
ATOM 1565 C CA . ASP A 1 222 ? 11.357 -11.180 -3.386 1.00 37.43 228 ASP A CA 1
ATOM 1566 C C . ASP A 1 222 ? 12.774 -10.792 -3.799 1.00 32.81 228 ASP A C 1
ATOM 1567 O O . ASP A 1 222 ? 13.477 -10.166 -3.002 1.00 29.23 228 ASP A O 1
ATOM 1572 N N . PRO A 1 223 ? 13.230 -11.116 -5.034 1.00 34.84 229 PRO A N 1
ATOM 1573 C CA . PRO A 1 223 ? 14.567 -10.718 -5.482 1.00 36.33 229 PRO A CA 1
ATOM 1574 C C . PRO A 1 223 ? 14.827 -9.214 -5.383 1.00 36.95 229 PRO A C 1
ATOM 1575 O O . PRO A 1 223 ? 15.974 -8.803 -5.241 1.00 34.39 229 PRO A O 1
ATOM 1579 N N . GLU A 1 224 ? 13.767 -8.390 -5.446 1.00 34.14 230 GLU A N 1
ATOM 1580 C CA . GLU A 1 224 ? 13.923 -6.947 -5.314 1.00 31.47 230 GLU A CA 1
ATOM 1581 C C . GLU A 1 224 ? 14.367 -6.520 -3.915 1.00 30.38 230 GLU A C 1
ATOM 1582 O O . GLU A 1 224 ? 15.190 -5.607 -3.756 1.00 29.40 230 GLU A O 1
ATOM 1588 N N . TYR A 1 225 ? 13.801 -7.173 -2.893 1.00 31.81 231 TYR A N 1
ATOM 1589 C CA . TYR A 1 225 ? 14.261 -6.980 -1.536 1.00 28.83 231 TYR A CA 1
ATOM 1590 C C . TYR A 1 225 ? 15.722 -7.420 -1.389 1.00 29.04 231 TYR A C 1
ATOM 1591 O O . TYR A 1 225 ? 16.541 -6.712 -0.799 1.00 31.85 231 TYR A O 1
ATOM 1600 N N . ALA A 1 226 ? 16.017 -8.628 -1.879 1.00 30.67 232 ALA A N 1
ATOM 1601 C CA . ALA A 1 226 ? 17.365 -9.176 -1.827 1.00 33.58 232 ALA A CA 1
ATOM 1602 C C . ALA A 1 226 ? 18.377 -8.211 -2.441 1.00 31.26 232 ALA A C 1
ATOM 1603 O O . ALA A 1 226 ? 19.469 -8.062 -1.905 1.00 30.02 232 ALA A O 1
ATOM 1605 N N . ALA A 1 227 ? 17.995 -7.562 -3.552 1.00 33.73 233 ALA A N 1
ATOM 1606 C CA . ALA A 1 227 ? 18.857 -6.615 -4.249 1.00 33.20 233 ALA A CA 1
ATOM 1607 C C . ALA A 1 227 ? 19.141 -5.359 -3.423 1.00 35.61 233 ALA A C 1
ATOM 1608 O O . ALA A 1 227 ? 20.260 -4.843 -3.445 1.00 33.73 233 ALA A O 1
ATOM 1610 N N . LEU A 1 228 ? 18.137 -4.883 -2.674 1.00 31.27 234 LEU A N 1
ATOM 1611 C CA . LEU A 1 228 ? 18.322 -3.735 -1.798 1.00 29.50 234 LEU A CA 1
ATOM 1612 C C . LEU A 1 228 ? 19.302 -4.010 -0.655 1.00 30.24 234 LEU A C 1
ATOM 1613 O O . LEU A 1 228 ? 19.966 -3.102 -0.160 1.00 33.16 234 LEU A O 1
ATOM 1618 N N . ARG A 1 229 ? 19.379 -5.276 -0.226 1.00 31.04 235 ARG A N 1
ATOM 1619 C CA . ARG A 1 229 ? 20.346 -5.667 0.787 1.00 30.46 235 ARG A CA 1
ATOM 1620 C C . ARG A 1 229 ? 21.732 -5.854 0.164 1.00 30.54 235 ARG A C 1
ATOM 1621 O O . ARG A 1 229 ? 22.723 -5.361 0.703 1.00 30.72 235 ARG A O 1
ATOM 1629 N N . ALA A 1 230 ? 21.783 -6.550 -0.979 1.00 29.70 236 ALA A N 1
ATOM 1630 C CA . ALA A 1 230 ? 23.044 -6.916 -1.607 1.00 32.87 236 ALA A CA 1
ATOM 1631 C C . ALA A 1 230 ? 23.746 -5.692 -2.193 1.00 35.06 236 ALA A C 1
ATOM 1632 O O . ALA A 1 230 ? 24.967 -5.621 -2.197 1.00 33.30 236 ALA A O 1
ATOM 1634 N N . ARG A 1 231 ? 22.968 -4.718 -2.676 1.00 32.61 237 ARG A N 1
ATOM 1635 C CA . ARG A 1 231 ? 23.537 -3.561 -3.352 1.00 33.01 237 ARG A CA 1
ATOM 1636 C C . ARG A 1 231 ? 23.552 -2.300 -2.485 1.00 30.13 237 ARG A C 1
ATOM 1637 O O . ARG A 1 231 ? 23.749 -1.207 -3.000 1.00 30.89 237 ARG A O 1
ATOM 1645 N N . ARG A 1 232 ? 23.404 -2.458 -1.164 1.00 31.00 238 ARG A N 1
ATOM 1646 C CA . ARG A 1 232 ? 23.276 -1.330 -0.250 1.00 30.13 238 ARG A CA 1
ATOM 1647 C C . ARG A 1 232 ? 24.424 -0.323 -0.390 1.00 32.22 238 ARG A C 1
ATOM 1648 O O . ARG A 1 232 ? 24.193 0.883 -0.485 1.00 27.43 238 ARG A O 1
ATOM 1656 N N . ALA A 1 233 ? 25.667 -0.823 -0.397 1.00 33.15 239 ALA A N 1
ATOM 1657 C CA . ALA A 1 233 ? 26.839 0.042 -0.481 1.00 34.18 239 ALA A CA 1
ATOM 1658 C C . ALA A 1 233 ? 26.884 0.814 -1.802 1.00 32.06 239 ALA A C 1
ATOM 1659 O O . ALA A 1 233 ? 27.138 2.021 -1.811 1.00 31.37 239 ALA A O 1
ATOM 1661 N N . GLU A 1 234 ? 26.601 0.118 -2.912 1.00 32.05 240 GLU A N 1
ATOM 1662 C CA . GLU A 1 234 ? 26.475 0.741 -4.223 1.00 32.42 240 GLU A CA 1
ATOM 1663 C C . GLU A 1 234 ? 25.480 1.900 -4.222 1.00 31.41 240 GLU A C 1
ATOM 1664 O O . GLU A 1 234 ? 25.720 2.941 -4.837 1.00 32.29 240 GLU A O 1
ATOM 1670 N N . LEU A 1 235 ? 24.341 1.687 -3.553 1.00 30.97 241 LEU A N 1
ATOM 1671 C CA . LEU A 1 235 ? 23.241 2.640 -3.598 1.00 29.19 241 LEU A CA 1
ATOM 1672 C C . LEU A 1 235 ? 23.580 3.856 -2.735 1.00 28.76 241 LEU A C 1
ATOM 1673 O O . LEU A 1 235 ? 23.309 4.987 -3.131 1.00 29.92 241 LEU A O 1
ATOM 1678 N N . VAL A 1 236 ? 24.185 3.609 -1.569 1.00 28.35 242 VAL A N 1
ATOM 1679 C CA . VAL A 1 236 ? 24.691 4.669 -0.711 1.00 29.39 242 VAL A CA 1
ATOM 1680 C C . VAL A 1 236 ? 25.678 5.531 -1.488 1.00 29.64 242 VAL A C 1
ATOM 1681 O O . VAL A 1 236 ? 25.606 6.759 -1.446 1.00 29.56 242 VAL A O 1
ATOM 1685 N N . ASP A 1 237 ? 26.608 4.870 -2.188 1.00 31.38 243 ASP A N 1
ATOM 1686 C CA . ASP A 1 237 ? 27.613 5.552 -2.985 1.00 35.60 243 ASP A CA 1
ATOM 1687 C C . ASP A 1 237 ? 26.983 6.405 -4.086 1.00 34.68 243 ASP A C 1
ATOM 1688 O O . ASP A 1 237 ? 27.447 7.517 -4.335 1.00 33.38 243 ASP A O 1
ATOM 1693 N N . ALA A 1 238 ? 25.937 5.870 -4.735 1.00 33.92 244 ALA A N 1
ATOM 1694 C CA . ALA A 1 238 ? 25.227 6.592 -5.783 1.00 31.64 244 ALA A CA 1
ATOM 1695 C C . ALA A 1 238 ? 24.544 7.844 -5.230 1.00 31.05 244 ALA A C 1
ATOM 1696 O O . ALA A 1 238 ? 24.572 8.900 -5.860 1.00 32.65 244 ALA A O 1
ATOM 1698 N N . GLY A 1 239 ? 23.907 7.710 -4.056 1.00 29.92 245 GLY A N 1
ATOM 1699 C CA . GLY A 1 239 ? 23.333 8.843 -3.344 1.00 29.30 245 GLY A CA 1
ATOM 1700 C C . GLY A 1 239 ? 24.376 9.907 -2.995 1.00 29.50 245 GLY A C 1
ATOM 1701 O O . GLY A 1 239 ? 24.144 11.102 -3.187 1.00 32.59 245 GLY A O 1
ATOM 1702 N N . LEU A 1 240 ? 25.530 9.466 -2.487 1.00 30.42 246 LEU A N 1
ATOM 1703 C CA . LEU A 1 240 ? 26.611 10.382 -2.158 1.00 32.43 246 LEU A CA 1
ATOM 1704 C C . LEU A 1 240 ? 27.132 11.128 -3.387 1.00 32.41 246 LEU A C 1
ATOM 1705 O O . LEU A 1 240 ? 27.347 12.340 -3.338 1.00 35.66 246 LEU A O 1
ATOM 1710 N N . ALA A 1 241 ? 27.335 10.404 -4.499 1.00 36.71 247 ALA A N 1
ATOM 1711 C CA . ALA A 1 241 ? 27.820 11.025 -5.721 1.00 37.71 247 ALA A CA 1
ATOM 1712 C C . ALA A 1 241 ? 26.837 12.086 -6.224 1.00 39.17 247 ALA A C 1
ATOM 1713 O O . ALA A 1 241 ? 27.238 13.143 -6.700 1.00 34.96 247 ALA A O 1
ATOM 1715 N N . ALA A 1 242 ? 25.534 11.816 -6.090 1.00 37.10 248 ALA A N 1
ATOM 1716 C CA . ALA A 1 242 ? 24.533 12.787 -6.497 1.00 36.54 248 ALA A CA 1
ATOM 1717 C C . ALA A 1 242 ? 24.572 14.018 -5.591 1.00 33.38 248 ALA A C 1
ATOM 1718 O O . ALA A 1 242 ? 24.430 15.138 -6.071 1.00 37.44 248 ALA A O 1
ATOM 1720 N N . LEU A 1 243 ? 24.768 13.807 -4.288 1.00 33.47 249 LEU A N 1
ATOM 1721 C CA . LEU A 1 243 ? 24.908 14.912 -3.350 1.00 32.99 249 LEU A CA 1
ATOM 1722 C C . LEU A 1 243 ? 26.134 15.751 -3.691 1.00 35.74 249 LEU A C 1
ATOM 1723 O O . LEU A 1 243 ? 26.083 16.978 -3.637 1.00 34.05 249 LEU A O 1
ATOM 1728 N N . HIS A 1 244 ? 27.231 15.084 -4.070 1.00 38.00 250 HIS A N 1
ATOM 1729 C CA . HIS A 1 244 ? 28.427 15.784 -4.528 1.00 38.61 250 HIS A CA 1
ATOM 1730 C C . HIS A 1 244 ? 28.102 16.712 -5.705 1.00 40.24 250 HIS A C 1
ATOM 1731 O O . HIS A 1 244 ? 28.587 17.843 -5.755 1.00 39.45 250 HIS A O 1
ATOM 1738 N N . GLU A 1 245 ? 27.280 16.235 -6.649 1.00 40.89 251 GLU A N 1
ATOM 1739 C CA . GLU A 1 245 ? 26.935 17.017 -7.827 1.00 42.77 251 GLU A CA 1
ATOM 1740 C C . GLU A 1 245 ? 25.959 18.165 -7.547 1.00 40.01 251 GLU A C 1
ATOM 1741 O O . GLU A 1 245 ? 26.065 19.221 -8.175 1.00 38.09 251 GLU A O 1
ATOM 1747 N N . TRP A 1 246 ? 25.017 17.962 -6.609 1.00 36.58 252 TRP A N 1
ATOM 1748 C CA . TRP A 1 246 ? 23.868 18.846 -6.477 1.00 37.29 252 TRP A CA 1
ATOM 1749 C C . TRP A 1 246 ? 23.695 19.591 -5.155 1.00 35.76 252 TRP A C 1
ATOM 1750 O O . TRP A 1 246 ? 22.969 20.580 -5.102 1.00 36.13 252 TRP A O 1
ATOM 1761 N N . PHE A 1 247 ? 24.331 19.108 -4.082 1.00 34.82 253 PHE A N 1
ATOM 1762 C CA . PHE A 1 247 ? 24.017 19.584 -2.745 1.00 33.24 253 PHE A CA 1
ATOM 1763 C C . PHE A 1 247 ? 25.241 20.275 -2.152 1.00 33.86 253 PHE A C 1
ATOM 1764 O O . PHE A 1 247 ? 26.099 19.611 -1.554 1.00 32.77 253 PHE A O 1
ATOM 1772 N N . PRO A 1 248 ? 25.362 21.619 -2.279 1.00 33.49 254 PRO A N 1
ATOM 1773 C CA . PRO A 1 248 ? 26.605 22.310 -1.929 1.00 35.28 254 PRO A CA 1
ATOM 1774 C C . PRO A 1 248 ? 27.198 22.024 -0.549 1.00 36.44 254 PRO A C 1
ATOM 1775 O O . PRO A 1 248 ? 28.420 21.925 -0.435 1.00 38.16 254 PRO A O 1
ATOM 1779 N N . PRO A 1 249 ? 26.405 21.950 0.550 1.00 35.48 255 PRO A N 1
ATOM 1780 C CA . PRO A 1 249 ? 26.995 21.802 1.884 1.00 37.14 255 PRO A CA 1
ATOM 1781 C C . PRO A 1 249 ? 27.941 20.612 2.041 1.00 37.32 255 PRO A C 1
ATOM 1782 O O . PRO A 1 249 ? 28.921 20.714 2.773 1.00 38.80 255 PRO A O 1
ATOM 1786 N N . LEU A 1 250 ? 27.652 19.506 1.337 1.00 34.67 256 LEU A N 1
ATOM 1787 C CA . LEU A 1 250 ? 28.497 18.318 1.370 1.00 36.27 256 LEU A CA 1
ATOM 1788 C C . LEU A 1 250 ? 29.976 18.624 1.141 1.00 38.10 256 LEU A C 1
ATOM 1789 O O . LEU A 1 250 ? 30.837 17.994 1.748 1.00 36.75 256 LEU A O 1
ATOM 1794 N N . ARG A 1 251 ? 30.259 19.597 0.264 1.00 36.36 257 ARG A N 1
ATOM 1795 C CA . ARG A 1 251 ? 31.625 19.961 -0.069 1.00 39.87 257 ARG A CA 1
ATOM 1796 C C . ARG A 1 251 ? 32.418 20.451 1.142 1.00 38.20 257 ARG A C 1
ATOM 1797 O O . ARG A 1 251 ? 33.640 20.370 1.135 1.00 37.12 257 ARG A O 1
ATOM 1805 N N . ASP A 1 252 ? 31.720 21.010 2.136 1.00 37.03 258 ASP A N 1
ATOM 1806 C CA . ASP A 1 252 ? 32.358 21.586 3.303 1.00 39.89 258 ASP A CA 1
ATOM 1807 C C . ASP A 1 252 ? 32.208 20.731 4.558 1.00 39.82 258 ASP A C 1
ATOM 1808 O O . ASP A 1 252 ? 32.584 21.162 5.642 1.00 36.65 258 ASP A O 1
ATOM 1813 N N . TYR A 1 253 ? 31.644 19.526 4.423 1.00 36.91 259 TYR A N 1
ATOM 1814 C CA . TYR A 1 253 ? 31.457 18.662 5.578 1.00 36.50 259 TYR A CA 1
ATOM 1815 C C . TYR A 1 253 ? 32.786 18.126 6.112 1.00 35.51 259 TYR A C 1
ATOM 1816 O O . TYR A 1 253 ? 33.648 17.723 5.338 1.00 38.56 259 TYR A O 1
ATOM 1825 N N . ASP A 1 254 ? 32.936 18.137 7.440 1.00 41.51 260 ASP A N 1
ATOM 1826 C CA . ASP A 1 254 ? 34.031 17.439 8.108 1.00 46.11 260 ASP A CA 1
ATOM 1827 C C . ASP A 1 254 ? 33.711 15.942 8.190 1.00 43.66 260 ASP A C 1
ATOM 1828 O O . ASP A 1 254 ? 32.670 15.500 7.691 1.00 37.02 260 ASP A O 1
ATOM 1833 N N . ALA A 1 255 ? 34.604 15.163 8.823 1.00 40.93 261 ALA A N 1
ATOM 1834 C CA . ALA A 1 255 ? 34.428 13.719 8.937 1.00 41.53 261 ALA A CA 1
ATOM 1835 C C . ALA A 1 255 ? 33.091 13.325 9.560 1.00 38.71 261 ALA A C 1
ATOM 1836 O O . ALA A 1 255 ? 32.418 12.399 9.089 1.00 40.53 261 ALA A O 1
ATOM 1838 N N . ARG A 1 256 ? 32.727 14.030 10.635 1.00 36.03 262 ARG A N 1
ATOM 1839 C CA . ARG A 1 256 ? 31.514 13.772 11.387 1.00 38.87 262 ARG A CA 1
ATOM 1840 C C . ARG A 1 256 ? 30.229 13.954 10.578 1.00 34.40 262 ARG A C 1
ATOM 1841 O O . ARG A 1 256 ? 29.324 13.124 10.642 1.00 31.22 262 ARG A O 1
ATOM 1849 N N . ARG A 1 257 ? 30.146 15.058 9.825 1.00 35.87 263 ARG A N 1
ATOM 1850 C CA . ARG A 1 257 ? 29.000 15.315 8.971 1.00 33.57 263 ARG A CA 1
ATOM 1851 C C . ARG A 1 257 ? 28.945 14.381 7.768 1.00 31.27 263 ARG A C 1
ATOM 1852 O O . ARG A 1 257 ? 27.854 14.010 7.333 1.00 31.90 263 ARG A O 1
ATOM 1860 N N . LEU A 1 258 ? 30.115 14.022 7.225 1.00 30.26 264 LEU A N 1
ATOM 1861 C CA . LEU A 1 258 ? 30.174 13.050 6.143 1.00 32.56 264 LEU A CA 1
ATOM 1862 C C . LEU A 1 258 ? 29.711 11.673 6.624 1.00 35.90 264 LEU A C 1
ATOM 1863 O O . LEU A 1 258 ? 28.994 10.962 5.928 1.00 34.51 264 LEU A O 1
ATOM 1868 N N . ASP A 1 259 ? 30.129 11.292 7.832 1.00 33.12 265 ASP A N 1
ATOM 1869 C CA . ASP A 1 259 ? 29.699 10.019 8.399 1.00 33.84 265 ASP A CA 1
ATOM 1870 C C . ASP A 1 259 ? 28.204 9.971 8.689 1.00 26.83 265 ASP A C 1
ATOM 1871 O O . ASP A 1 259 ? 27.557 8.948 8.463 1.00 27.17 265 ASP A O 1
ATOM 1876 N N . ALA A 1 260 ? 27.647 11.080 9.182 1.00 28.70 266 ALA A N 1
ATOM 1877 C CA . ALA A 1 260 ? 26.208 11.180 9.381 1.00 27.28 266 ALA A CA 1
ATOM 1878 C C . ALA A 1 260 ? 25.444 11.071 8.064 1.00 26.48 266 ALA A C 1
ATOM 1879 O O . ALA A 1 260 ? 24.426 10.392 7.985 1.00 27.65 266 ALA A O 1
ATOM 1881 N N . THR A 1 261 ? 25.935 11.751 7.022 1.00 27.66 267 THR A N 1
ATOM 1882 C CA . THR A 1 261 ? 25.349 11.617 5.696 1.00 27.02 267 THR A CA 1
ATOM 1883 C C . THR A 1 261 ? 25.321 10.155 5.238 1.00 28.34 267 THR A C 1
ATOM 1884 O O . THR A 1 261 ? 24.278 9.656 4.802 1.00 24.12 267 THR A O 1
ATOM 1888 N N . LEU A 1 262 ? 26.466 9.468 5.375 1.00 27.91 268 LEU A N 1
ATOM 1889 C CA . LEU A 1 262 ? 26.556 8.060 5.004 1.00 28.60 268 LEU A CA 1
ATOM 1890 C C . LEU A 1 262 ? 25.635 7.157 5.821 1.00 26.00 268 LEU A C 1
ATOM 1891 O O . LEU A 1 262 ? 24.978 6.279 5.262 1.00 27.59 268 LEU A O 1
ATOM 1896 N N . ASP A 1 263 ? 25.571 7.387 7.136 1.00 27.59 269 ASP A N 1
ATOM 1897 C CA . ASP A 1 263 ? 24.621 6.704 8.004 1.00 26.99 269 ASP A CA 1
ATOM 1898 C C . ASP A 1 263 ? 23.175 6.886 7.539 1.00 24.07 269 ASP A C 1
ATOM 1899 O O . ASP A 1 263 ? 22.420 5.920 7.424 1.00 22.99 269 ASP A O 1
ATOM 1904 N N . ASP A 1 264 ? 22.802 8.138 7.252 1.00 24.07 270 ASP A N 1
ATOM 1905 C CA . ASP A 1 264 ? 21.446 8.452 6.845 1.00 24.53 270 ASP A CA 1
ATOM 1906 C C . ASP A 1 264 ? 21.117 7.850 5.483 1.00 21.75 270 ASP A C 1
ATOM 1907 O O . ASP A 1 264 ? 20.006 7.332 5.289 1.00 23.91 270 ASP A O 1
ATOM 1912 N N . LEU A 1 265 ? 22.083 7.865 4.564 1.00 22.91 271 LEU A N 1
ATOM 1913 C CA . LEU A 1 265 ? 21.894 7.253 3.263 1.00 24.69 271 LEU A CA 1
ATOM 1914 C C . LEU A 1 265 ? 21.641 5.754 3.409 1.00 25.90 271 LEU A C 1
ATOM 1915 O O . LEU A 1 265 ? 20.737 5.201 2.779 1.00 22.13 271 LEU A O 1
ATOM 1920 N N . GLY A 1 266 ? 22.426 5.095 4.269 1.00 24.54 272 GLY A N 1
ATOM 1921 C CA . GLY A 1 266 ? 22.165 3.691 4.557 1.00 24.95 272 GLY A CA 1
ATOM 1922 C C . GLY A 1 266 ? 20.771 3.443 5.130 1.00 24.86 272 GLY A C 1
ATOM 1923 O O . GLY A 1 266 ? 20.116 2.463 4.795 1.00 23.28 272 GLY A O 1
ATOM 1924 N N . ASP A 1 267 ? 20.329 4.328 6.028 1.00 23.96 273 ASP A N 1
ATOM 1925 C CA . ASP A 1 267 ? 19.004 4.217 6.614 1.00 23.61 273 ASP A CA 1
ATOM 1926 C C . ASP A 1 267 ? 17.911 4.420 5.567 1.00 23.57 273 ASP A C 1
ATOM 1927 O O . ASP A 1 267 ? 16.860 3.783 5.617 1.00 23.45 273 ASP A O 1
ATOM 1932 N N . ILE A 1 268 ? 18.153 5.318 4.608 1.00 21.46 274 ILE A N 1
ATOM 1933 C CA . ILE A 1 268 ? 17.200 5.500 3.528 1.00 21.09 274 ILE A CA 1
ATOM 1934 C C . ILE A 1 268 ? 17.058 4.191 2.752 1.00 20.98 274 ILE A C 1
ATOM 1935 O O . ILE A 1 268 ? 15.945 3.769 2.464 1.00 19.52 274 ILE A O 1
ATOM 1940 N N . VAL A 1 269 ? 18.184 3.555 2.417 1.00 22.69 275 VAL A N 1
ATOM 1941 C CA . VAL A 1 269 ? 18.141 2.289 1.697 1.00 24.45 275 VAL A CA 1
ATOM 1942 C C . VAL A 1 269 ? 17.423 1.216 2.521 1.00 21.79 275 VAL A C 1
ATOM 1943 O O . VAL A 1 269 ? 16.624 0.443 1.995 1.00 22.98 275 VAL A O 1
ATOM 1947 N N . ASP A 1 270 ? 17.717 1.171 3.820 1.00 23.04 276 ASP A N 1
ATOM 1948 C CA . ASP A 1 270 ? 17.156 0.153 4.695 1.00 21.17 276 ASP A CA 1
ATOM 1949 C C . ASP A 1 270 ? 15.651 0.298 4.891 1.00 21.37 276 ASP A C 1
ATOM 1950 O O . ASP A 1 270 ? 14.957 -0.703 4.971 1.00 23.20 276 ASP A O 1
ATOM 1955 N N . HIS A 1 271 ? 15.145 1.535 4.979 1.00 19.83 277 HIS A N 1
ATOM 1956 C CA . HIS A 1 271 ? 13.707 1.760 5.066 1.00 21.20 277 HIS A CA 1
ATOM 1957 C C . HIS A 1 271 ? 13.012 1.466 3.738 1.00 20.67 277 HIS A C 1
ATOM 1958 O O . HIS A 1 271 ? 11.871 0.993 3.734 1.00 22.67 277 HIS A O 1
ATOM 1965 N N . LEU A 1 272 ? 13.689 1.748 2.608 1.00 21.92 278 LEU A N 1
ATOM 1966 C CA . LEU A 1 272 ? 13.204 1.353 1.297 1.00 21.73 278 LEU A CA 1
ATOM 1967 C C . LEU A 1 272 ? 13.098 -0.171 1.225 1.00 23.86 278 LEU A C 1
ATOM 1968 O O . LEU A 1 272 ? 12.102 -0.702 0.737 1.00 22.34 278 LEU A O 1
ATOM 1973 N N . ALA A 1 273 ? 14.104 -0.878 1.764 1.00 20.70 279 ALA A N 1
ATOM 1974 C CA . ALA A 1 273 ? 14.059 -2.334 1.821 1.00 23.52 279 ALA A CA 1
ATOM 1975 C C . ALA A 1 273 ? 12.874 -2.842 2.651 1.00 22.32 279 ALA A C 1
ATOM 1976 O O . ALA A 1 273 ? 12.164 -3.748 2.213 1.00 23.48 279 ALA A O 1
ATOM 1978 N N . ALA A 1 274 ? 12.643 -2.247 3.829 1.00 20.63 280 ALA A N 1
ATOM 1979 C CA . ALA A 1 274 ? 11.504 -2.622 4.662 1.00 21.83 280 ALA A CA 1
ATOM 1980 C C . ALA A 1 274 ? 10.171 -2.375 3.961 1.00 23.13 280 ALA A C 1
ATOM 1981 O O . ALA A 1 274 ? 9.280 -3.228 3.993 1.00 24.36 280 ALA A O 1
ATOM 1983 N N A SER A 1 275 ? 10.049 -1.210 3.310 0.50 25.72 281 SER A N 1
ATOM 1984 N N B SER A 1 275 ? 10.051 -1.211 3.313 0.50 20.56 281 SER A N 1
ATOM 1985 C CA A SER A 1 275 ? 8.852 -0.868 2.553 0.50 27.78 281 SER A CA 1
ATOM 1986 C CA B SER A 1 275 ? 8.858 -0.864 2.550 0.50 19.90 281 SER A CA 1
ATOM 1987 C C A SER A 1 275 ? 8.557 -1.883 1.456 0.50 25.97 281 SER A C 1
ATOM 1988 C C B SER A 1 275 ? 8.558 -1.881 1.455 0.50 21.66 281 SER A C 1
ATOM 1989 O O A SER A 1 275 ? 7.421 -2.323 1.313 0.50 27.16 281 SER A O 1
ATOM 1990 O O B SER A 1 275 ? 7.422 -2.322 1.314 0.50 22.66 281 SER A O 1
ATOM 1995 N N . VAL A 1 276 ? 9.587 -2.242 0.681 1.00 23.54 282 VAL A N 1
ATOM 1996 C CA . VAL A 1 276 ? 9.462 -3.220 -0.379 1.00 24.60 282 VAL A CA 1
ATOM 1997 C C . VAL A 1 276 ? 9.120 -4.593 0.202 1.00 25.00 282 VAL A C 1
ATOM 1998 O O . VAL A 1 276 ? 8.283 -5.302 -0.356 1.00 24.45 282 VAL A O 1
ATOM 2002 N N . TYR A 1 277 ? 9.728 -4.939 1.344 1.00 24.23 283 TYR A N 1
ATOM 2003 C CA . TYR A 1 277 ? 9.477 -6.223 1.980 1.00 25.35 283 TYR A CA 1
ATOM 2004 C C . TYR A 1 277 ? 7.999 -6.440 2.314 1.00 25.27 283 TYR A C 1
ATOM 2005 O O . TYR A 1 277 ? 7.448 -7.511 2.026 1.00 28.31 283 TYR A O 1
ATOM 2014 N N . VAL A 1 278 ? 7.356 -5.427 2.909 1.00 24.19 284 VAL A N 1
ATOM 2015 C CA . VAL A 1 278 ? 5.926 -5.508 3.224 1.00 25.92 284 VAL A CA 1
ATOM 2016 C C . VAL A 1 278 ? 5.043 -5.040 2.061 1.00 25.19 284 VAL A C 1
ATOM 2017 O O . VAL A 1 278 ? 3.825 -5.113 2.131 1.00 25.71 284 VAL A O 1
ATOM 2021 N N . ASP A 1 279 ? 5.690 -4.582 0.989 1.00 27.48 285 ASP A N 1
ATOM 2022 C CA . ASP A 1 279 ? 5.079 -4.055 -0.213 1.00 26.68 285 ASP A CA 1
ATOM 2023 C C . ASP A 1 279 ? 4.004 -3.019 0.096 1.00 28.92 285 ASP A C 1
ATOM 2024 O O . ASP A 1 279 ? 2.929 -3.046 -0.506 1.00 28.20 285 ASP A O 1
ATOM 2029 N N . ASP A 1 280 ? 4.323 -2.094 1.012 1.00 25.70 286 ASP A N 1
ATOM 2030 C CA . ASP A 1 280 ? 3.421 -1.002 1.336 1.00 27.88 286 ASP A CA 1
ATOM 2031 C C . ASP A 1 280 ? 4.166 0.323 1.221 1.00 27.50 286 ASP A C 1
ATOM 2032 O O . ASP A 1 280 ? 4.884 0.716 2.143 1.00 27.63 286 ASP A O 1
ATOM 2037 N N . PRO A 1 281 ? 4.030 1.028 0.070 1.00 26.07 287 PRO A N 1
ATOM 2038 C CA . PRO A 1 281 ? 4.742 2.280 -0.181 1.00 27.22 287 PRO A CA 1
ATOM 2039 C C . PRO A 1 281 ? 4.580 3.353 0.887 1.00 29.26 287 PRO A C 1
ATOM 2040 O O . PRO A 1 281 ? 5.445 4.222 1.001 1.00 29.90 287 PRO A O 1
ATOM 2044 N N . GLU A 1 282 ? 3.496 3.284 1.674 1.00 27.75 288 GLU A N 1
ATOM 2045 C CA . GLU A 1 282 ? 3.289 4.276 2.717 1.00 28.78 288 GLU A CA 1
ATOM 2046 C C . GLU A 1 282 ? 4.313 4.145 3.843 1.00 27.18 288 GLU A C 1
ATOM 2047 O O . GLU A 1 282 ? 4.576 5.126 4.514 1.00 25.18 288 GLU A O 1
ATOM 2053 N N . LEU A 1 283 ? 4.938 2.975 4.015 1.00 24.22 289 LEU A N 1
ATOM 2054 C CA . LEU A 1 283 ? 6.073 2.877 4.928 1.00 23.39 289 LEU A CA 1
ATOM 2055 C C . LEU A 1 283 ? 7.184 3.822 4.469 1.00 25.41 289 LEU A C 1
ATOM 2056 O O . LEU A 1 283 ? 7.653 4.673 5.241 1.00 23.97 289 LEU A O 1
ATOM 2061 N N . PHE A 1 284 ? 7.623 3.687 3.208 1.00 23.54 290 PHE A N 1
ATOM 2062 C CA . PHE A 1 284 ? 8.693 4.537 2.708 1.00 22.97 290 PHE A CA 1
ATOM 2063 C C . PHE A 1 284 ? 8.260 6.004 2.664 1.00 24.96 290 PHE A C 1
ATOM 2064 O O . PHE A 1 284 ? 9.031 6.888 3.022 1.00 24.57 290 PHE A O 1
ATOM 2072 N N . GLY A 1 285 ? 7.019 6.247 2.226 1.00 23.39 291 GLY A N 1
ATOM 2073 C CA . GLY A 1 285 ? 6.444 7.585 2.222 1.00 24.79 291 GLY A CA 1
ATOM 2074 C C . GLY A 1 285 ? 6.499 8.310 3.566 1.00 26.58 291 GLY A C 1
ATOM 2075 O O . GLY A 1 285 ? 6.993 9.431 3.655 1.00 25.13 291 GLY A O 1
ATOM 2076 N N . GLU A 1 286 ? 5.969 7.664 4.616 1.00 26.16 292 GLU A N 1
ATOM 2077 C CA . GLU A 1 286 ? 6.024 8.213 5.965 1.00 25.13 292 GLU A CA 1
ATOM 2078 C C . GLU A 1 286 ? 7.460 8.371 6.476 1.00 24.19 292 GLU A C 1
ATOM 2079 O O . GLU A 1 286 ? 7.779 9.333 7.178 1.00 24.03 292 GLU A O 1
ATOM 2085 N N . PHE A 1 287 ? 8.334 7.412 6.147 1.00 22.41 293 PHE A N 1
ATOM 2086 C CA . PHE A 1 287 ? 9.737 7.518 6.524 1.00 20.29 293 PHE A CA 1
ATOM 2087 C C . PHE A 1 287 ? 10.385 8.770 5.919 1.00 22.01 293 PHE A C 1
ATOM 2088 O O . PHE A 1 287 ? 11.134 9.495 6.584 1.00 21.95 293 PHE A O 1
ATOM 2096 N N . VAL A 1 288 ? 10.126 9.005 4.634 1.00 23.78 294 VAL A N 1
ATOM 2097 C CA . VAL A 1 288 ? 10.757 10.118 3.935 1.00 24.81 294 VAL A CA 1
ATOM 2098 C C . VAL A 1 288 ? 10.296 11.454 4.517 1.00 23.77 294 VAL A C 1
ATOM 2099 O O . VAL A 1 288 ? 11.109 12.359 4.699 1.00 26.04 294 VAL A O 1
ATOM 2103 N N . THR A 1 289 ? 8.999 11.583 4.811 1.00 24.56 295 THR A N 1
ATOM 2104 C CA . THR A 1 289 ? 8.481 12.826 5.371 1.00 27.88 295 THR A CA 1
ATOM 2105 C C . THR A 1 289 ? 9.021 13.041 6.792 1.00 27.78 295 THR A C 1
ATOM 2106 O O . THR A 1 289 ? 9.375 14.161 7.171 1.00 26.24 295 THR A O 1
ATOM 2110 N N . TRP A 1 290 ? 9.111 11.955 7.566 1.00 25.85 296 TRP A N 1
ATOM 2111 C CA . TRP A 1 290 ? 9.739 11.992 8.884 1.00 23.19 296 TRP A CA 1
ATOM 2112 C C . TRP A 1 290 ? 11.200 12.433 8.819 1.00 21.99 296 TRP A C 1
ATOM 2113 O O . TRP A 1 290 ? 11.655 13.308 9.566 1.00 23.06 296 TRP A O 1
ATOM 2124 N N . THR A 1 291 ? 11.934 11.838 7.875 1.00 23.14 297 THR A N 1
ATOM 2125 C CA . THR A 1 291 ? 13.316 12.210 7.648 1.00 23.53 297 THR A CA 1
ATOM 2126 C C . THR A 1 291 ? 13.471 13.690 7.316 1.00 25.71 297 THR A C 1
ATOM 2127 O O . THR A 1 291 ? 14.375 14.352 7.825 1.00 24.37 297 THR A O 1
ATOM 2131 N N . ALA A 1 292 ? 12.584 14.203 6.457 1.00 23.90 298 ALA A N 1
ATOM 2132 C CA . ALA A 1 292 ? 12.617 15.617 6.121 1.00 27.33 298 ALA A CA 1
ATOM 2133 C C . ALA A 1 292 ? 12.520 16.491 7.373 1.00 25.95 298 ALA A C 1
ATOM 2134 O O . ALA A 1 292 ? 13.212 17.502 7.485 1.00 26.35 298 ALA A O 1
ATOM 2136 N N . GLU A 1 293 ? 11.623 16.123 8.298 1.00 25.06 299 GLU A N 1
ATOM 2137 C CA . GLU A 1 293 ? 11.416 16.904 9.510 1.00 25.61 299 GLU A CA 1
ATOM 2138 C C . GLU A 1 293 ? 12.642 16.857 10.421 1.00 23.80 299 GLU A C 1
ATOM 2139 O O . GLU A 1 293 ? 13.041 17.883 10.967 1.00 25.61 299 GLU A O 1
ATOM 2145 N N . VAL A 1 294 ? 13.216 15.662 10.575 1.00 23.82 300 VAL A N 1
ATOM 2146 C CA . VAL A 1 294 ? 14.419 15.439 11.367 1.00 25.52 300 VAL A CA 1
ATOM 2147 C C . VAL A 1 294 ? 15.575 16.297 10.847 1.00 27.06 300 VAL A C 1
ATOM 2148 O O . VAL A 1 294 ? 16.237 16.996 11.618 1.00 27.17 300 VAL A O 1
ATOM 2152 N N . LEU A 1 295 ? 15.816 16.224 9.528 1.00 23.95 301 LEU A N 1
ATOM 2153 C CA . LEU A 1 295 ? 16.911 16.953 8.918 1.00 26.39 301 LEU A CA 1
ATOM 2154 C C . LEU A 1 295 ? 16.688 18.464 8.950 1.00 26.75 301 LEU A C 1
ATOM 2155 O O . LEU A 1 295 ? 17.608 19.209 9.302 1.00 28.18 301 LEU A O 1
ATOM 2160 N N . ALA A 1 296 ? 15.473 18.918 8.590 1.00 26.11 302 ALA A N 1
ATOM 2161 C CA . ALA A 1 296 ? 15.179 20.344 8.573 1.00 28.74 302 ALA A CA 1
ATOM 2162 C C . ALA A 1 296 ? 15.420 20.968 9.947 1.00 29.56 302 ALA A C 1
ATOM 2163 O O . ALA A 1 296 ? 15.947 22.074 10.038 1.00 30.15 302 ALA A O 1
ATOM 2165 N N . ALA A 1 297 ? 15.034 20.236 11.006 1.00 28.64 303 ALA A N 1
ATOM 2166 C CA . ALA A 1 297 ? 15.152 20.708 12.378 1.00 27.90 303 ALA A CA 1
ATOM 2167 C C . ALA A 1 297 ? 16.612 20.832 12.790 1.00 28.36 303 ALA A C 1
ATOM 2168 O O . ALA A 1 297 ? 16.923 21.536 13.751 1.00 31.19 303 ALA A O 1
ATOM 2170 N N . ARG A 1 298 ? 17.495 20.128 12.064 1.00 27.97 304 ARG A N 1
ATOM 2171 C CA . ARG A 1 298 ? 18.927 20.167 12.311 1.00 29.20 304 ARG A CA 1
ATOM 2172 C C . ARG A 1 298 ? 19.708 21.003 11.295 1.00 32.30 304 ARG A C 1
ATOM 2173 O O . ARG A 1 298 ? 20.934 20.923 11.242 1.00 31.78 304 ARG A O 1
ATOM 2181 N N . GLY A 1 299 ? 18.978 21.789 10.489 1.00 33.43 305 GLY A N 1
ATOM 2182 C CA . GLY A 1 299 ? 19.575 22.722 9.545 1.00 36.48 305 GLY A CA 1
ATOM 2183 C C . GLY A 1 299 ? 20.082 22.088 8.250 1.00 39.03 305 GLY A C 1
ATOM 2184 O O . GLY A 1 299 ? 20.836 22.724 7.513 1.00 36.41 305 GLY A O 1
ATOM 2185 N N . VAL A 1 300 ? 19.655 20.844 7.978 1.00 34.33 306 VAL A N 1
ATOM 2186 C CA . VAL A 1 300 ? 19.980 20.149 6.742 1.00 33.14 306 VAL A CA 1
ATOM 2187 C C . VAL A 1 300 ? 18.778 20.199 5.796 1.00 33.05 306 VAL A C 1
ATOM 2188 O O . VAL A 1 300 ? 17.690 19.740 6.143 1.00 30.71 306 VAL A O 1
ATOM 2192 N N . SER A 1 301 ? 18.964 20.771 4.602 1.00 30.58 307 SER A N 1
ATOM 2193 C CA . SER A 1 301 ? 17.848 20.921 3.673 1.00 33.21 307 SER A CA 1
ATOM 2194 C C . SER A 1 301 ? 17.284 19.557 3.294 1.00 32.86 307 SER A C 1
ATOM 2195 O O . SER A 1 301 ? 18.030 18.689 2.841 1.00 31.96 307 SER A O 1
ATOM 2198 N N . PRO A 1 302 ? 15.962 19.324 3.455 1.00 35.32 308 PRO A N 1
ATOM 2199 C CA . PRO A 1 302 ? 15.361 18.060 3.017 1.00 36.16 308 PRO A CA 1
ATOM 2200 C C . PRO A 1 302 ? 15.443 17.835 1.504 1.00 34.39 308 PRO A C 1
ATOM 2201 O O . PRO A 1 302 ? 15.305 16.710 1.043 1.00 33.02 308 PRO A O 1
ATOM 2205 N N . ALA A 1 303 ? 15.713 18.892 0.729 1.00 35.31 309 ALA A N 1
ATOM 2206 C CA . ALA A 1 303 ? 15.943 18.748 -0.702 1.00 36.97 309 ALA A CA 1
ATOM 2207 C C . ALA A 1 303 ? 17.081 17.769 -0.990 1.00 37.73 309 ALA A C 1
ATOM 2208 O O . ALA A 1 303 ? 17.090 17.120 -2.038 1.00 34.27 309 ALA A O 1
ATOM 2210 N N . SER A 1 304 ? 18.045 17.678 -0.057 1.00 34.02 310 SER A N 1
ATOM 2211 C CA . SER A 1 304 ? 19.094 16.671 -0.124 1.00 32.82 310 SER A CA 1
ATOM 2212 C C . SER A 1 304 ? 18.565 15.247 -0.280 1.00 32.32 310 SER A C 1
ATOM 2213 O O . SER A 1 304 ? 19.166 14.432 -0.978 1.00 32.95 310 SER A O 1
ATOM 2216 N N . VAL A 1 305 ? 17.446 14.949 0.394 1.00 28.73 311 VAL A N 1
ATOM 2217 C CA . VAL A 1 305 ? 16.823 13.637 0.312 1.00 30.46 311 VAL A CA 1
ATOM 2218 C C . VAL A 1 305 ? 16.327 13.352 -1.106 1.00 27.77 311 VAL A C 1
ATOM 2219 O O . VAL A 1 305 ? 16.512 12.250 -1.617 1.00 25.90 311 VAL A O 1
ATOM 2223 N N . GLU A 1 306 ? 15.700 14.352 -1.733 1.00 30.40 312 GLU A N 1
ATOM 2224 C CA . GLU A 1 306 ? 15.221 14.223 -3.099 1.00 30.42 312 GLU A CA 1
ATOM 2225 C C . GLU A 1 306 ? 16.374 13.901 -4.050 1.00 30.14 312 GLU A C 1
ATOM 2226 O O . GLU A 1 306 ? 16.209 13.080 -4.954 1.00 31.74 312 GLU A O 1
ATOM 2232 N N . VAL A 1 307 ? 17.525 14.565 -3.848 1.00 29.74 313 VAL A N 1
ATOM 2233 C CA . VAL A 1 307 ? 18.720 14.312 -4.645 1.00 30.62 313 VAL A CA 1
ATOM 2234 C C . VAL A 1 307 ? 19.108 12.834 -4.565 1.00 30.09 313 VAL A C 1
ATOM 2235 O O . VAL A 1 307 ? 19.358 12.208 -5.592 1.00 30.32 313 VAL A O 1
ATOM 2239 N N . ALA A 1 308 ? 19.165 12.303 -3.341 1.00 28.85 314 ALA A N 1
ATOM 2240 C CA . ALA A 1 308 ? 19.520 10.911 -3.101 1.00 31.08 314 ALA A CA 1
ATOM 2241 C C . ALA A 1 308 ? 18.497 9.937 -3.677 1.00 31.50 314 ALA A C 1
ATOM 2242 O O . ALA A 1 308 ? 18.876 8.946 -4.304 1.00 34.18 314 ALA A O 1
ATOM 2244 N N . LEU A 1 309 ? 17.203 10.224 -3.475 1.00 27.85 315 LEU A N 1
ATOM 2245 C CA . LEU A 1 309 ? 16.150 9.364 -3.997 1.00 28.06 315 LEU A CA 1
ATOM 2246 C C . LEU A 1 309 ? 16.167 9.301 -5.525 1.00 28.87 315 LEU A C 1
ATOM 2247 O O . LEU A 1 309 ? 15.955 8.242 -6.097 1.00 29.74 315 LEU A O 1
ATOM 2252 N N . GLU A 1 310 ? 16.411 10.435 -6.191 1.00 31.06 316 GLU A N 1
ATOM 2253 C CA . GLU A 1 310 ? 16.408 10.461 -7.645 1.00 35.26 316 GLU A CA 1
ATOM 2254 C C . GLU A 1 310 ? 17.571 9.611 -8.163 1.00 37.55 316 GLU A C 1
ATOM 2255 O O . GLU A 1 310 ? 17.422 8.907 -9.159 1.00 38.97 316 GLU A O 1
ATOM 2261 N N . ALA A 1 311 ? 18.715 9.672 -7.467 1.00 36.25 317 ALA A N 1
ATOM 2262 C CA . ALA A 1 311 ? 19.900 8.905 -7.824 1.00 41.61 317 ALA A CA 1
ATOM 2263 C C . ALA A 1 311 ? 19.677 7.400 -7.672 1.00 36.51 317 ALA A C 1
ATOM 2264 O O . ALA A 1 311 ? 20.085 6.625 -8.535 1.00 35.99 317 ALA A O 1
ATOM 2266 N N . ILE A 1 312 ? 19.024 7.001 -6.571 1.00 31.82 318 ILE A N 1
ATOM 2267 C CA . ILE A 1 312 ? 18.723 5.601 -6.314 1.00 30.01 318 ILE A CA 1
ATOM 2268 C C . ILE A 1 312 ? 17.698 5.091 -7.327 1.00 30.85 318 ILE A C 1
ATOM 2269 O O . ILE A 1 312 ? 17.788 3.952 -7.781 1.00 32.69 318 ILE A O 1
ATOM 2274 N N . ALA A 1 313 ? 16.737 5.947 -7.693 1.00 31.66 319 ALA A N 1
ATOM 2275 C CA . ALA A 1 313 ? 15.699 5.564 -8.642 1.00 33.50 319 ALA A CA 1
ATOM 2276 C C . ALA A 1 313 ? 16.293 5.273 -10.015 1.00 35.31 319 ALA A C 1
ATOM 2277 O O . ALA A 1 313 ? 15.837 4.355 -10.698 1.00 34.10 319 ALA A O 1
ATOM 2279 N N . ARG A 1 314 ? 17.315 6.053 -10.397 1.00 37.15 320 ARG A N 1
ATOM 2280 C CA . ARG A 1 314 ? 18.016 5.852 -11.655 1.00 42.47 320 ARG A CA 1
ATOM 2281 C C . ARG A 1 314 ? 18.694 4.488 -11.696 1.00 37.16 320 ARG A C 1
ATOM 2282 O O . ARG A 1 314 ? 18.514 3.746 -12.659 1.00 40.37 320 ARG A O 1
ATOM 2290 N N . VAL A 1 315 ? 19.430 4.156 -10.635 1.00 36.60 321 VAL A N 1
ATOM 2291 C CA . VAL A 1 315 ? 20.144 2.888 -10.552 1.00 35.83 321 VAL A CA 1
ATOM 2292 C C . VAL A 1 315 ? 19.189 1.690 -10.608 1.00 34.48 321 VAL A C 1
ATOM 2293 O O . VAL A 1 315 ? 19.490 0.683 -11.244 1.00 34.18 321 VAL A O 1
ATOM 2297 N N . LEU A 1 316 ? 18.030 1.814 -9.953 1.00 33.84 322 LEU A N 1
ATOM 2298 C CA . LEU A 1 316 ? 17.094 0.704 -9.798 1.00 34.60 322 LEU A CA 1
ATOM 2299 C C . LEU A 1 316 ? 15.835 0.794 -10.666 1.00 35.31 322 LEU A C 1
ATOM 2300 O O . LEU A 1 316 ? 14.816 0.174 -10.364 1.00 32.89 322 LEU A O 1
ATOM 2305 N N . ASP A 1 317 ? 15.928 1.521 -11.783 1.00 37.33 323 ASP A N 1
ATOM 2306 C CA . ASP A 1 317 ? 14.753 1.835 -12.582 1.00 37.19 323 ASP A CA 1
ATOM 2307 C C . ASP A 1 317 ? 14.153 0.620 -13.293 1.00 38.10 323 ASP A C 1
ATOM 2308 O O . ASP A 1 317 ? 12.993 0.663 -13.693 1.00 38.73 323 ASP A O 1
ATOM 2313 N N . ASP A 1 318 ? 14.916 -0.476 -13.396 1.00 35.47 324 ASP A N 1
ATOM 2314 C CA . ASP A 1 318 ? 14.379 -1.722 -13.920 1.00 37.62 324 ASP A CA 1
ATOM 2315 C C . ASP A 1 318 ? 13.922 -2.697 -12.834 1.00 35.62 324 ASP A C 1
ATOM 2316 O O . ASP A 1 318 ? 13.722 -3.879 -13.124 1.00 36.21 324 ASP A O 1
ATOM 2321 N N . HIS A 1 319 ? 13.772 -2.206 -11.596 1.00 32.57 325 HIS A N 1
ATOM 2322 C CA . HIS A 1 319 ? 13.149 -2.958 -10.516 1.00 34.06 325 HIS A CA 1
ATOM 2323 C C . HIS A 1 319 ? 11.770 -2.352 -10.264 1.00 33.20 325 HIS A C 1
ATOM 2324 O O . HIS A 1 319 ? 11.674 -1.337 -9.584 1.00 33.67 325 HIS A O 1
ATOM 2331 N N . PRO A 1 320 ? 10.678 -2.921 -10.826 1.00 34.79 326 PRO A N 1
ATOM 2332 C CA . PRO A 1 320 ? 9.395 -2.213 -10.866 1.00 35.02 326 PRO A CA 1
ATOM 2333 C C . PRO A 1 320 ? 8.794 -1.891 -9.498 1.00 32.56 326 PRO A C 1
ATOM 2334 O O . PRO A 1 320 ? 8.320 -0.769 -9.308 1.00 32.37 326 PRO A O 1
ATOM 2338 N N . ARG A 1 321 ? 8.837 -2.844 -8.551 1.00 30.75 327 ARG A N 1
ATOM 2339 C CA . ARG A 1 321 ? 8.301 -2.593 -7.215 1.00 31.12 327 ARG A CA 1
ATOM 2340 C C . ARG A 1 321 ? 9.100 -1.506 -6.496 1.00 30.93 327 ARG A C 1
ATOM 2341 O O . ARG A 1 321 ? 8.537 -0.541 -5.955 1.00 28.02 327 ARG A O 1
ATOM 2349 N N . THR A 1 322 ? 10.430 -1.655 -6.484 1.00 28.11 328 THR A N 1
ATOM 2350 C CA . THR A 1 322 ? 11.280 -0.647 -5.865 1.00 27.44 328 THR A CA 1
ATOM 2351 C C . THR A 1 322 ? 11.073 0.736 -6.494 1.00 27.33 328 THR A C 1
ATOM 2352 O O . THR A 1 322 ? 11.041 1.747 -5.794 1.00 28.02 328 THR A O 1
ATOM 2356 N N . ARG A 1 323 ? 10.989 0.770 -7.828 1.00 29.24 329 ARG A N 1
ATOM 2357 C CA . ARG A 1 323 ? 10.718 1.995 -8.568 1.00 31.08 329 ARG A CA 1
ATOM 2358 C C . ARG A 1 323 ? 9.438 2.682 -8.091 1.00 31.49 329 ARG A C 1
ATOM 2359 O O . ARG A 1 323 ? 9.426 3.895 -7.899 1.00 31.76 329 ARG A O 1
ATOM 2367 N N . HIS A 1 324 ? 8.361 1.899 -7.941 1.00 30.75 330 HIS A N 1
ATOM 2368 C CA . HIS A 1 324 ? 7.084 2.395 -7.439 1.00 30.58 330 HIS A CA 1
ATOM 2369 C C . HIS A 1 324 ? 7.220 2.990 -6.032 1.00 28.47 330 HIS A C 1
ATOM 2370 O O . HIS A 1 324 ? 6.682 4.066 -5.750 1.00 27.34 330 HIS A O 1
ATOM 2377 N N . HIS A 1 325 ? 7.925 2.287 -5.137 1.00 26.57 331 HIS A N 1
ATOM 2378 C CA . HIS A 1 325 ? 8.104 2.775 -3.772 1.00 27.69 331 HIS A CA 1
ATOM 2379 C C . HIS A 1 325 ? 8.903 4.081 -3.764 1.00 27.55 331 HIS A C 1
ATOM 2380 O O . HIS A 1 325 ? 8.599 5.001 -3.003 1.00 25.15 331 HIS A O 1
ATOM 2387 N N . LEU A 1 326 ? 9.941 4.158 -4.613 1.00 27.60 332 LEU A N 1
ATOM 2388 C CA . LEU A 1 326 ? 10.765 5.355 -4.684 1.00 27.37 332 LEU A CA 1
ATOM 2389 C C . LEU A 1 326 ? 9.941 6.525 -5.211 1.00 27.37 332 LEU A C 1
ATOM 2390 O O . LEU A 1 326 ? 10.022 7.632 -4.678 1.00 28.04 332 LEU A O 1
ATOM 2395 N N . ASP A 1 327 ? 9.154 6.273 -6.263 1.00 29.73 333 ASP A N 1
ATOM 2396 C CA . ASP A 1 327 ? 8.281 7.294 -6.817 1.00 37.27 333 ASP A CA 1
ATOM 2397 C C . ASP A 1 327 ? 7.348 7.824 -5.722 1.00 35.93 333 ASP A C 1
ATOM 2398 O O . ASP A 1 327 ? 7.193 9.032 -5.549 1.00 32.07 333 ASP A O 1
ATOM 2403 N N . HIS A 1 328 ? 6.734 6.908 -4.971 1.00 34.28 334 HIS A N 1
ATOM 2404 C CA . HIS A 1 328 ? 5.824 7.280 -3.899 1.00 33.99 334 HIS A CA 1
ATOM 2405 C C . HIS A 1 328 ? 6.555 8.116 -2.846 1.00 32.74 334 HIS A C 1
ATOM 2406 O O . HIS A 1 328 ? 6.020 9.111 -2.360 1.00 32.50 334 HIS A O 1
ATOM 2413 N N . GLY A 1 329 ? 7.788 7.721 -2.496 1.00 28.62 335 GLY A N 1
ATOM 2414 C CA . GLY A 1 329 ? 8.585 8.494 -1.562 1.00 27.32 335 GLY A CA 1
ATOM 2415 C C . GLY A 1 329 ? 8.871 9.921 -2.020 1.00 28.94 335 GLY A C 1
ATOM 2416 O O . GLY A 1 329 ? 8.755 10.871 -1.243 1.00 29.66 335 GLY A O 1
ATOM 2417 N N . ARG A 1 330 ? 9.256 10.056 -3.292 1.00 28.11 336 ARG A N 1
ATOM 2418 C CA . ARG A 1 330 ? 9.530 11.362 -3.872 1.00 29.98 336 ARG A CA 1
ATOM 2419 C C . ARG A 1 330 ? 8.282 12.238 -3.911 1.00 30.91 336 ARG A C 1
ATOM 2420 O O . ARG A 1 330 ? 8.349 13.432 -3.631 1.00 29.66 336 ARG A O 1
ATOM 2428 N N . ARG A 1 331 ? 7.130 11.633 -4.225 1.00 31.56 337 ARG A N 1
ATOM 2429 C CA . ARG A 1 331 ? 5.880 12.379 -4.261 1.00 36.98 337 ARG A CA 1
ATOM 2430 C C . ARG A 1 331 ? 5.472 12.820 -2.856 1.00 36.59 337 ARG A C 1
ATOM 2431 O O . ARG A 1 331 ? 4.991 13.937 -2.673 1.00 34.91 337 ARG A O 1
ATOM 2439 N N . ALA A 1 332 ? 5.688 11.947 -1.864 1.00 35.30 338 ALA A N 1
ATOM 2440 C CA . ALA A 1 332 ? 5.402 12.290 -0.477 1.00 37.65 338 ALA A CA 1
ATOM 2441 C C . ALA A 1 332 ? 6.290 13.434 0.018 1.00 35.08 338 ALA A C 1
ATOM 2442 O O . ALA A 1 332 ? 5.812 14.354 0.682 1.00 35.23 338 ALA A O 1
ATOM 2444 N N . LEU A 1 333 ? 7.581 13.395 -0.330 1.00 30.92 339 LEU A N 1
ATOM 2445 C CA . LEU A 1 333 ? 8.493 14.471 0.036 1.00 32.49 339 LEU A CA 1
ATOM 2446 C C . LEU A 1 333 ? 8.095 15.791 -0.628 1.00 36.70 339 LEU A C 1
ATOM 2447 O O . LEU A 1 333 ? 8.068 16.841 0.016 1.00 37.08 339 LEU A O 1
ATOM 2452 N N . ALA A 1 334 ? 7.803 15.744 -1.936 1.00 35.70 340 ALA A N 1
ATOM 2453 C CA . ALA A 1 334 ? 7.424 16.951 -2.650 1.00 38.63 340 ALA A CA 1
ATOM 2454 C C . ALA A 1 334 ? 6.188 17.578 -2.001 1.00 41.70 340 ALA A C 1
ATOM 2455 O O . ALA A 1 334 ? 6.137 18.794 -1.803 1.00 45.08 340 ALA A O 1
ATOM 2457 N N . ALA A 1 335 ? 5.211 16.735 -1.643 1.00 41.33 341 ALA A N 1
ATOM 2458 C CA . ALA A 1 335 ? 3.973 17.209 -1.043 1.00 47.01 341 ALA A CA 1
ATOM 2459 C C . ALA A 1 335 ? 4.221 17.803 0.341 1.00 49.00 341 ALA A C 1
ATOM 2460 O O . ALA A 1 335 ? 3.660 18.847 0.679 1.00 44.71 341 ALA A O 1
ATOM 2462 N N . HIS A 1 336 ? 5.075 17.132 1.125 1.00 41.26 342 HIS A N 1
ATOM 2463 C CA . HIS A 1 336 ? 5.459 17.620 2.439 1.00 41.68 342 HIS A CA 1
ATOM 2464 C C . HIS A 1 336 ? 6.087 19.013 2.329 1.00 43.90 342 HIS A C 1
ATOM 2465 O O . HIS A 1 336 ? 5.733 19.904 3.098 1.00 48.70 342 HIS A O 1
ATOM 2472 N N . LEU A 1 337 ? 7.025 19.196 1.388 1.00 43.46 343 LEU A N 1
ATOM 2473 C CA . LEU A 1 337 ? 7.789 20.435 1.282 1.00 46.41 343 LEU A CA 1
ATOM 2474 C C . LEU A 1 337 ? 7.036 21.648 0.729 1.00 55.93 343 LEU A C 1
ATOM 2475 O O . LEU A 1 337 ? 7.538 22.769 0.812 1.00 57.33 343 LEU A O 1
ATOM 2480 N N . GLU A 1 338 ? 5.842 21.441 0.161 1.00 56.58 344 GLU A N 1
ATOM 2481 C CA . GLU A 1 338 ? 4.993 22.569 -0.196 1.00 69.08 344 GLU A CA 1
ATOM 2482 C C . GLU A 1 338 ? 4.150 23.017 1.001 1.00 72.61 344 GLU A C 1
ATOM 2483 O O . GLU A 1 338 ? 3.506 24.061 0.952 1.00 75.69 344 GLU A O 1
ATOM 2489 N N . HIS A 1 339 ? 4.204 22.247 2.099 1.00 84.22 345 HIS A N 1
ATOM 2490 C CA . HIS A 1 339 ? 3.632 22.627 3.385 1.00 87.03 345 HIS A CA 1
ATOM 2491 C C . HIS A 1 339 ? 2.120 22.838 3.249 1.00 94.87 345 HIS A C 1
ATOM 2492 O O . HIS A 1 339 ? 1.406 22.085 3.950 1.00 100.85 345 HIS A O 1
ATOM 2499 N N . ASP B 1 1 ? 28.268 -16.775 57.192 1.00 97.13 7 ASP B N 1
ATOM 2500 C CA . ASP B 1 1 ? 28.367 -16.048 55.915 1.00 88.48 7 ASP B CA 1
ATOM 2501 C C . ASP B 1 1 ? 27.054 -16.134 55.148 1.00 82.32 7 ASP B C 1
ATOM 2502 O O . ASP B 1 1 ? 26.841 -17.062 54.369 1.00 76.06 7 ASP B O 1
ATOM 2507 N N . ILE B 1 2 ? 26.165 -15.167 55.410 1.00 74.29 8 ILE B N 1
ATOM 2508 C CA . ILE B 1 2 ? 24.884 -15.089 54.729 1.00 77.05 8 ILE B CA 1
ATOM 2509 C C . ILE B 1 2 ? 25.088 -14.748 53.252 1.00 67.61 8 ILE B C 1
ATOM 2510 O O . ILE B 1 2 ? 24.214 -15.037 52.439 1.00 60.94 8 ILE B O 1
ATOM 2515 N N . LEU B 1 3 ? 26.240 -14.140 52.926 1.00 65.17 9 LEU B N 1
ATOM 2516 C CA . LEU B 1 3 ? 26.580 -13.791 51.555 1.00 64.50 9 LEU B CA 1
ATOM 2517 C C . LEU B 1 3 ? 26.822 -14.990 50.639 1.00 62.64 9 LEU B C 1
ATOM 2518 O O . LEU B 1 3 ? 26.543 -14.896 49.448 1.00 58.80 9 LEU B O 1
ATOM 2523 N N . ALA B 1 4 ? 27.364 -16.091 51.180 1.00 60.55 10 ALA B N 1
ATOM 2524 C CA . ALA B 1 4 ? 27.491 -17.327 50.418 1.00 60.68 10 ALA B CA 1
ATOM 2525 C C . ALA B 1 4 ? 26.108 -17.854 50.038 1.00 56.12 10 ALA B C 1
ATOM 2526 O O . ALA B 1 4 ? 25.854 -18.181 48.877 1.00 54.82 10 ALA B O 1
ATOM 2528 N N . ALA B 1 5 ? 25.221 -17.900 51.043 1.00 54.83 11 ALA B N 1
ATOM 2529 C CA . ALA B 1 5 ? 23.840 -18.324 50.875 1.00 53.59 11 ALA B CA 1
ATOM 2530 C C . ALA B 1 5 ? 23.070 -17.363 49.977 1.00 49.41 11 ALA B C 1
ATOM 2531 O O . ALA B 1 5 ? 22.304 -17.791 49.114 1.00 48.31 11 ALA B O 1
ATOM 2533 N N . GLY B 1 6 ? 23.272 -16.060 50.208 1.00 44.42 12 GLY B N 1
ATOM 2534 C CA . GLY B 1 6 ? 22.626 -15.036 49.406 1.00 43.04 12 GLY B CA 1
ATOM 2535 C C . GLY B 1 6 ? 22.977 -15.136 47.925 1.00 40.83 12 GLY B C 1
ATOM 2536 O O . GLY B 1 6 ? 22.102 -14.984 47.076 1.00 36.48 12 GLY B O 1
ATOM 2537 N N . ARG B 1 7 ? 24.260 -15.401 47.633 1.00 44.96 13 ARG B N 1
ATOM 2538 C CA . ARG B 1 7 ? 24.735 -15.560 46.265 1.00 44.93 13 ARG B CA 1
ATOM 2539 C C . ARG B 1 7 ? 24.094 -16.751 45.555 1.00 41.71 13 ARG B C 1
ATOM 2540 O O . ARG B 1 7 ? 23.700 -16.641 44.392 1.00 37.29 13 ARG B O 1
ATOM 2548 N N . GLU B 1 8 ? 24.025 -17.889 46.258 1.00 42.40 14 GLU B N 1
ATOM 2549 C CA . GLU B 1 8 ? 23.369 -19.079 45.738 1.00 44.64 14 GLU B CA 1
ATOM 2550 C C . GLU B 1 8 ? 21.889 -18.824 45.452 1.00 41.19 14 GLU B C 1
ATOM 2551 O O . GLU B 1 8 ? 21.409 -19.165 44.370 1.00 36.21 14 GLU B O 1
ATOM 2557 N N . GLU B 1 9 ? 21.177 -18.245 46.433 1.00 39.98 15 GLU B N 1
ATOM 2558 C CA . GLU B 1 9 ? 19.759 -17.952 46.284 1.00 42.01 15 GLU B CA 1
ATOM 2559 C C . GLU B 1 9 ? 19.522 -16.948 45.158 1.00 36.77 15 GLU B C 1
ATOM 2560 O O . GLU B 1 9 ? 18.548 -17.073 44.417 1.00 35.74 15 GLU B O 1
ATOM 2566 N N . LEU B 1 10 ? 20.385 -15.928 45.063 1.00 35.85 16 LEU B N 1
ATOM 2567 C CA . LEU B 1 10 ? 20.243 -14.932 44.009 1.00 35.10 16 LEU B CA 1
ATOM 2568 C C . LEU B 1 10 ? 20.438 -15.588 42.642 1.00 32.61 16 LEU B C 1
ATOM 2569 O O . LEU B 1 10 ? 19.621 -15.392 41.740 1.00 32.37 16 LEU B O 1
ATOM 2574 N N . MET B 1 11 ? 21.515 -16.372 42.488 1.00 33.35 17 MET B N 1
ATOM 2575 C CA . MET B 1 11 ? 21.805 -17.000 41.206 1.00 33.00 17 MET B CA 1
ATOM 2576 C C . MET B 1 11 ? 20.678 -17.961 40.800 1.00 33.34 17 MET B C 1
ATOM 2577 O O . MET B 1 11 ? 20.324 -18.043 39.622 1.00 31.28 17 MET B O 1
ATOM 2582 N N . ALA B 1 12 ? 20.071 -18.643 41.778 1.00 31.24 18 ALA B N 1
ATOM 2583 C CA . ALA B 1 12 ? 18.953 -19.544 41.517 1.00 31.98 18 ALA B CA 1
ATOM 2584 C C . ALA B 1 12 ? 17.753 -18.788 40.950 1.00 30.92 18 ALA B C 1
ATOM 2585 O O . ALA B 1 12 ? 17.149 -19.222 39.968 1.00 30.23 18 ALA B O 1
ATOM 2587 N N . ALA B 1 13 ? 17.448 -17.625 41.548 1.00 31.33 19 ALA B N 1
ATOM 2588 C CA . ALA B 1 13 ? 16.385 -16.759 41.056 1.00 29.66 19 ALA B CA 1
ATOM 2589 C C . ALA B 1 13 ? 16.667 -16.241 39.645 1.00 26.88 19 ALA B C 1
ATOM 2590 O O . ALA B 1 13 ? 15.769 -16.218 38.802 1.00 25.21 19 ALA B O 1
ATOM 2592 N N . LEU B 1 14 ? 17.915 -15.827 39.397 1.00 27.60 20 LEU B N 1
ATOM 2593 C CA . LEU B 1 14 ? 18.309 -15.308 38.104 1.00 26.27 20 LEU B CA 1
ATOM 2594 C C . LEU B 1 14 ? 18.247 -16.385 37.024 1.00 27.80 20 LEU B C 1
ATOM 2595 O O . LEU B 1 14 ? 17.765 -16.126 35.915 1.00 28.89 20 LEU B O 1
ATOM 2600 N N . ALA B 1 15 ? 18.737 -17.582 37.346 1.00 27.13 21 ALA B N 1
ATOM 2601 C CA . ALA B 1 15 ? 18.719 -18.704 36.420 1.00 29.83 21 ALA B CA 1
ATOM 2602 C C . ALA B 1 15 ? 17.292 -19.154 36.098 1.00 31.27 21 ALA B C 1
ATOM 2603 O O . ALA B 1 15 ? 17.029 -19.681 35.012 1.00 31.39 21 ALA B O 1
ATOM 2605 N N . GLU B 1 16 ? 16.385 -18.980 37.069 1.00 29.53 22 GLU B N 1
ATOM 2606 C CA . GLU B 1 16 ? 14.983 -19.317 36.888 1.00 31.47 22 GLU B CA 1
ATOM 2607 C C . GLU B 1 16 ? 14.191 -18.204 36.206 1.00 29.56 22 GLU B C 1
ATOM 2608 O O . GLU B 1 16 ? 13.050 -18.416 35.807 1.00 30.74 22 GLU B O 1
ATOM 2614 N N . GLY B 1 17 ? 14.788 -17.021 36.071 1.00 28.62 23 GLY B N 1
ATOM 2615 C CA . GLY B 1 17 ? 14.080 -15.872 35.530 1.00 27.40 23 GLY B CA 1
ATOM 2616 C C . GLY B 1 17 ? 12.936 -15.397 36.423 1.00 27.49 23 GLY B C 1
ATOM 2617 O O . GLY B 1 17 ? 11.881 -15.009 35.921 1.00 30.39 23 GLY B O 1
ATOM 2618 N N . ASP B 1 18 ? 13.148 -15.451 37.746 1.00 26.74 24 ASP B N 1
ATOM 2619 C CA . ASP B 1 18 ? 12.116 -15.150 38.724 1.00 28.72 24 ASP B CA 1
ATOM 2620 C C . ASP B 1 18 ? 12.402 -13.812 39.398 1.00 32.01 24 ASP B C 1
ATOM 2621 O O . ASP B 1 18 ? 13.168 -13.754 40.365 1.00 30.69 24 ASP B O 1
ATOM 2626 N N . GLU B 1 19 ? 11.764 -12.750 38.882 1.00 29.43 25 GLU B N 1
ATOM 2627 C CA . GLU B 1 19 ? 12.035 -11.407 39.361 1.00 29.59 25 GLU B CA 1
ATOM 2628 C C . GLU B 1 19 ? 11.577 -11.188 40.801 1.00 30.71 25 GLU B C 1
ATOM 2629 O O . GLU B 1 19 ? 12.285 -10.581 41.592 1.00 32.00 25 GLU B O 1
ATOM 2635 N N . HIS B 1 20 ? 10.387 -11.699 41.135 1.00 33.22 26 HIS B N 1
ATOM 2636 C CA . HIS B 1 20 ? 9.832 -11.529 42.473 1.00 38.02 26 HIS B CA 1
ATOM 2637 C C . HIS B 1 20 ? 10.754 -12.123 43.543 1.00 37.17 26 HIS B C 1
ATOM 2638 O O . HIS B 1 20 ? 10.954 -11.525 44.605 1.00 35.95 26 HIS B O 1
ATOM 2645 N N . ALA B 1 21 ? 11.284 -13.329 43.292 1.00 36.74 27 ALA B N 1
ATOM 2646 C CA . ALA B 1 21 ? 12.142 -14.006 44.256 1.00 34.26 27 ALA B CA 1
ATOM 2647 C C . ALA B 1 21 ? 13.446 -13.244 44.490 1.00 34.01 27 ALA B C 1
ATOM 2648 O O . ALA B 1 21 ? 13.927 -13.141 45.618 1.00 33.57 27 ALA B O 1
ATOM 2650 N N . ALA B 1 22 ? 14.014 -12.692 43.414 1.00 29.54 28 ALA B N 1
ATOM 2651 C CA . ALA B 1 22 ? 15.281 -11.994 43.513 1.00 30.63 28 ALA B CA 1
ATOM 2652 C C . ALA B 1 22 ? 15.111 -10.686 44.283 1.00 33.18 28 ALA B C 1
ATOM 2653 O O . ALA B 1 22 ? 15.958 -10.345 45.110 1.00 33.22 28 ALA B O 1
ATOM 2655 N N . VAL B 1 23 ? 14.026 -9.962 43.982 1.00 32.66 29 VAL B N 1
ATOM 2656 C CA . VAL B 1 23 ? 13.752 -8.690 44.632 1.00 34.62 29 VAL B CA 1
ATOM 2657 C C . VAL B 1 23 ? 13.417 -8.928 46.101 1.00 35.92 29 VAL B C 1
ATOM 2658 O O . VAL B 1 23 ? 13.902 -8.212 46.974 1.00 36.30 29 VAL B O 1
ATOM 2662 N N . ASP B 1 24 ? 12.595 -9.945 46.369 1.00 35.19 30 ASP B N 1
ATOM 2663 C CA . ASP B 1 24 ? 12.234 -10.286 47.737 1.00 36.75 30 ASP B CA 1
ATOM 2664 C C . ASP B 1 24 ? 13.458 -10.684 48.562 1.00 36.07 30 ASP B C 1
ATOM 2665 O O . ASP B 1 24 ? 13.596 -10.267 49.710 1.00 40.00 30 ASP B O 1
ATOM 2670 N N . LEU B 1 25 ? 14.354 -11.486 47.974 1.00 35.28 31 LEU B N 1
ATOM 2671 C CA . LEU B 1 25 ? 15.622 -11.815 48.606 1.00 37.11 31 LEU B CA 1
ATOM 2672 C C . LEU B 1 25 ? 16.402 -10.557 48.994 1.00 38.57 31 LEU B C 1
ATOM 2673 O O . LEU B 1 25 ? 16.854 -10.422 50.132 1.00 36.03 31 LEU B O 1
ATOM 2678 N N . ALA B 1 26 ? 16.556 -9.635 48.036 1.00 34.74 32 ALA B N 1
ATOM 2679 C CA . ALA B 1 26 ? 17.278 -8.400 48.294 1.00 35.33 32 ALA B CA 1
ATOM 2680 C C . ALA B 1 26 ? 16.644 -7.637 49.462 1.00 36.88 32 ALA B C 1
ATOM 2681 O O . ALA B 1 26 ? 17.363 -7.186 50.348 1.00 37.60 32 ALA B O 1
ATOM 2683 N N . MET B 1 27 ? 15.308 -7.529 49.477 1.00 36.93 33 MET B N 1
ATOM 2684 C CA . MET B 1 27 ? 14.614 -6.807 50.536 1.00 41.67 33 MET B CA 1
ATOM 2685 C C . MET B 1 27 ? 14.799 -7.471 51.902 1.00 44.62 33 MET B C 1
ATOM 2686 O O . MET B 1 27 ? 15.031 -6.789 52.899 1.00 41.51 33 MET B O 1
ATOM 2691 N N . ARG B 1 28 ? 14.686 -8.805 51.948 1.00 44.21 34 ARG B N 1
ATOM 2692 C CA . ARG B 1 28 ? 14.915 -9.545 53.179 1.00 45.99 34 ARG B CA 1
ATOM 2693 C C . ARG B 1 28 ? 16.337 -9.344 53.704 1.00 44.92 34 ARG B C 1
ATOM 2694 O O . ARG B 1 28 ? 16.531 -9.251 54.913 1.00 45.05 34 ARG B O 1
ATOM 2702 N N . LEU B 1 29 ? 17.322 -9.262 52.801 1.00 39.96 35 LEU B N 1
ATOM 2703 C CA . LEU B 1 29 ? 18.703 -9.048 53.207 1.00 41.92 35 LEU B CA 1
ATOM 2704 C C . LEU B 1 29 ? 18.865 -7.666 53.839 1.00 42.49 35 LEU B C 1
ATOM 2705 O O . LEU B 1 29 ? 19.470 -7.540 54.901 1.00 49.28 35 LEU B O 1
ATOM 2710 N N . LEU B 1 30 ? 18.285 -6.646 53.197 1.00 41.57 36 LEU B N 1
ATOM 2711 C CA . LEU B 1 30 ? 18.266 -5.295 53.742 1.00 41.74 36 LEU B CA 1
ATOM 2712 C C . LEU B 1 30 ? 17.595 -5.269 55.117 1.00 44.91 36 LEU B C 1
ATOM 2713 O O . LEU B 1 30 ? 18.142 -4.672 56.045 1.00 43.07 36 LEU B O 1
ATOM 2718 N N . ASP B 1 31 ? 16.419 -5.915 55.223 1.00 44.09 37 ASP B N 1
ATOM 2719 C CA . ASP B 1 31 ? 15.679 -6.016 56.477 1.00 48.23 37 ASP B CA 1
ATOM 2720 C C . ASP B 1 31 ? 16.491 -6.663 57.598 1.00 52.21 37 ASP B C 1
ATOM 2721 O O . ASP B 1 31 ? 16.292 -6.342 58.773 1.00 54.08 37 ASP B O 1
ATOM 2726 N N . GLY B 1 32 ? 17.381 -7.591 57.225 1.00 50.38 38 GLY B N 1
ATOM 2727 C CA . GLY B 1 32 ? 18.261 -8.264 58.166 1.00 53.69 38 GLY B CA 1
ATOM 2728 C C . GLY B 1 32 ? 19.588 -7.563 58.455 1.00 54.39 38 GLY B C 1
ATOM 2729 O O . GLY B 1 32 ? 20.426 -8.113 59.169 1.00 58.32 38 GLY B O 1
ATOM 2730 N N . GLY B 1 33 ? 19.777 -6.357 57.906 1.00 50.73 39 GLY B N 1
ATOM 2731 C CA . GLY B 1 33 ? 20.939 -5.540 58.217 1.00 51.42 39 GLY B CA 1
ATOM 2732 C C . GLY B 1 33 ? 22.118 -5.654 57.252 1.00 48.51 39 GLY B C 1
ATOM 2733 O O . GLY B 1 33 ? 23.200 -5.146 57.542 1.00 47.16 39 GLY B O 1
ATOM 2734 N N . VAL B 1 34 ? 21.910 -6.298 56.095 1.00 45.45 40 VAL B N 1
ATOM 2735 C CA . VAL B 1 34 ? 22.926 -6.314 55.052 1.00 46.08 40 VAL B CA 1
ATOM 2736 C C . VAL B 1 34 ? 22.960 -4.918 54.432 1.00 42.96 40 VAL B C 1
ATOM 2737 O O . VAL B 1 34 ? 21.930 -4.431 53.972 1.00 41.32 40 VAL B O 1
ATOM 2741 N N . PRO B 1 35 ? 24.119 -4.215 54.407 1.00 44.95 41 PRO B N 1
ATOM 2742 C CA . PRO B 1 35 ? 24.184 -2.897 53.773 1.00 42.50 41 PRO B CA 1
ATOM 2743 C C . PRO B 1 35 ? 23.768 -2.963 52.304 1.00 38.44 41 PRO B C 1
ATOM 2744 O O . PRO B 1 35 ? 24.038 -3.952 51.629 1.00 36.78 41 PRO B O 1
ATOM 2748 N N . ALA B 1 36 ? 23.084 -1.912 51.833 1.00 35.95 42 ALA B N 1
ATOM 2749 C CA . ALA B 1 36 ? 22.692 -1.799 50.441 1.00 36.06 42 ALA B CA 1
ATOM 2750 C C . ALA B 1 36 ? 23.883 -1.998 49.508 1.00 36.43 42 ALA B C 1
ATOM 2751 O O . ALA B 1 36 ? 23.773 -2.712 48.515 1.00 34.54 42 ALA B O 1
ATOM 2753 N N . ASP B 1 37 ? 25.013 -1.363 49.837 1.00 33.67 43 ASP B N 1
ATOM 2754 C CA . ASP B 1 37 ? 26.203 -1.435 49.003 1.00 37.30 43 ASP B CA 1
ATOM 2755 C C . ASP B 1 37 ? 26.699 -2.872 48.880 1.00 38.42 43 ASP B C 1
ATOM 2756 O O . ASP B 1 37 ? 27.230 -3.250 47.839 1.00 37.95 43 ASP B O 1
ATOM 2761 N N . VAL B 1 38 ? 26.526 -3.657 49.949 1.00 38.29 44 VAL B N 1
ATOM 2762 C CA . VAL B 1 38 ? 26.943 -5.051 49.955 1.00 38.23 44 VAL B CA 1
ATOM 2763 C C . VAL B 1 38 ? 26.047 -5.866 49.025 1.00 37.07 44 VAL B C 1
ATOM 2764 O O . VAL B 1 38 ? 26.542 -6.662 48.228 1.00 34.18 44 VAL B O 1
ATOM 2768 N N . VAL B 1 39 ? 24.732 -5.641 49.091 1.00 34.11 45 VAL B N 1
ATOM 2769 C CA . VAL B 1 39 ? 23.829 -6.322 48.174 1.00 33.93 45 VAL B CA 1
ATOM 2770 C C . VAL B 1 39 ? 24.231 -6.013 46.732 1.00 32.19 45 VAL B C 1
ATOM 2771 O O . VAL B 1 39 ? 24.287 -6.916 45.898 1.00 32.88 45 VAL B O 1
ATOM 2775 N N . LEU B 1 40 ? 24.526 -4.734 46.434 1.00 27.36 46 LEU B N 1
ATOM 2776 C CA . LEU B 1 40 ? 24.815 -4.356 45.063 1.00 28.01 46 LEU B CA 1
ATOM 2777 C C . LEU B 1 40 ? 26.168 -4.882 44.583 1.00 30.21 46 LEU B C 1
ATOM 2778 O O . LEU B 1 40 ? 26.271 -5.365 43.454 1.00 28.40 46 LEU B O 1
ATOM 2783 N N . LEU B 1 41 ? 27.214 -4.751 45.415 1.00 31.10 47 LEU B N 1
ATOM 2784 C CA . LEU B 1 41 ? 28.566 -5.053 44.959 1.00 32.77 47 LEU B CA 1
ATOM 2785 C C . LEU B 1 41 ? 28.978 -6.504 45.198 1.00 32.59 47 LEU B C 1
ATOM 2786 O O . LEU B 1 41 ? 29.570 -7.127 44.318 1.00 39.15 47 LEU B O 1
ATOM 2791 N N . GLU B 1 42 ? 28.605 -7.070 46.344 1.00 31.64 48 GLU B N 1
ATOM 2792 C CA . GLU B 1 42 ? 29.014 -8.435 46.638 1.00 34.39 48 GLU B CA 1
ATOM 2793 C C . GLU B 1 42 ? 28.042 -9.503 46.134 1.00 37.63 48 GLU B C 1
ATOM 2794 O O . GLU B 1 42 ? 28.443 -10.659 45.978 1.00 39.27 48 GLU B O 1
ATOM 2800 N N . LEU B 1 43 ? 26.769 -9.139 45.920 1.00 33.53 49 LEU B N 1
ATOM 2801 C CA . LEU B 1 43 ? 25.775 -10.092 45.435 1.00 33.74 49 LEU B CA 1
ATOM 2802 C C . LEU B 1 43 ? 25.456 -9.856 43.957 1.00 29.63 49 LEU B C 1
ATOM 2803 O O . LEU B 1 43 ? 25.746 -10.709 43.122 1.00 28.70 49 LEU B O 1
ATOM 2808 N N . VAL B 1 44 ? 24.896 -8.689 43.626 1.00 28.25 50 VAL B N 1
ATOM 2809 C CA . VAL B 1 44 ? 24.432 -8.443 42.268 1.00 26.25 50 VAL B CA 1
ATOM 2810 C C . VAL B 1 44 ? 25.585 -8.396 41.272 1.00 26.38 50 VAL B C 1
ATOM 2811 O O . VAL B 1 44 ? 25.566 -9.115 40.271 1.00 25.23 50 VAL B O 1
ATOM 2815 N N . ALA B 1 45 ? 26.596 -7.562 41.544 1.00 26.88 51 ALA B N 1
ATOM 2816 C CA . ALA B 1 45 ? 27.738 -7.459 40.650 1.00 25.55 51 ALA B CA 1
ATOM 2817 C C . ALA B 1 45 ? 28.366 -8.830 40.416 1.00 25.50 51 ALA B C 1
ATOM 2818 O O . ALA B 1 45 ? 28.646 -9.203 39.279 1.00 25.90 51 ALA B O 1
ATOM 2820 N N A ASP B 1 46 ? 28.614 -9.571 41.503 0.50 28.62 52 ASP B N 1
ATOM 2821 N N B ASP B 1 46 ? 28.576 -9.574 41.500 0.50 27.40 52 ASP B N 1
ATOM 2822 C CA A ASP B 1 46 ? 29.210 -10.897 41.413 0.50 30.34 52 ASP B CA 1
ATOM 2823 C CA B ASP B 1 46 ? 29.201 -10.880 41.414 0.50 28.38 52 ASP B CA 1
ATOM 2824 C C A ASP B 1 46 ? 28.396 -11.852 40.541 0.50 28.76 52 ASP B C 1
ATOM 2825 C C B ASP B 1 46 ? 28.395 -11.838 40.534 0.50 27.68 52 ASP B C 1
ATOM 2826 O O A ASP B 1 46 ? 28.956 -12.581 39.725 0.50 28.25 52 ASP B O 1
ATOM 2827 O O B ASP B 1 46 ? 28.960 -12.560 39.716 0.50 27.24 52 ASP B O 1
ATOM 2836 N N . ALA B 1 47 ? 27.069 -11.840 40.705 1.00 29.01 53 ALA B N 1
ATOM 2837 C CA . ALA B 1 47 ? 26.208 -12.670 39.872 1.00 28.53 53 ALA B CA 1
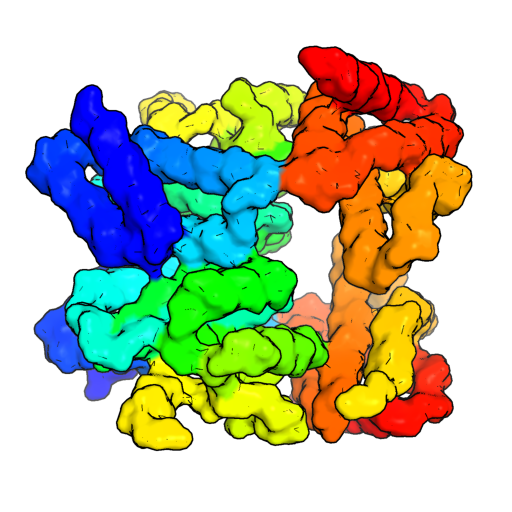ATOM 2838 C C . ALA B 1 47 ? 26.347 -12.292 38.399 1.00 23.82 53 ALA B C 1
ATOM 2839 O O . ALA B 1 47 ? 26.397 -13.164 37.535 1.00 26.29 53 ALA B O 1
ATOM 2841 N N . GLN B 1 48 ? 26.398 -10.995 38.087 1.00 22.20 54 GLN B N 1
ATOM 2842 C CA . GLN B 1 48 ? 26.483 -10.557 36.705 1.00 21.83 54 GLN B CA 1
ATOM 2843 C C . GLN B 1 48 ? 27.811 -10.969 36.062 1.00 23.57 54 GLN B C 1
ATOM 2844 O O . GLN B 1 48 ? 27.848 -11.332 34.890 1.00 21.56 54 GLN B O 1
ATOM 2850 N N . VAL B 1 49 ? 28.909 -10.962 36.830 1.00 24.18 55 VAL B N 1
ATOM 2851 C CA . VAL B 1 49 ? 30.173 -11.432 36.284 1.00 25.94 55 VAL B CA 1
ATOM 2852 C C . VAL B 1 49 ? 30.043 -12.899 35.882 1.00 26.46 55 VAL B C 1
ATOM 2853 O O . VAL B 1 49 ? 30.468 -13.286 34.795 1.00 26.97 55 VAL B O 1
ATOM 2857 N N . GLU B 1 50 ? 29.428 -13.689 36.762 1.00 27.04 56 GLU B N 1
ATOM 2858 C CA . GLU B 1 50 ? 29.305 -15.129 36.568 1.00 26.97 56 GLU B CA 1
ATOM 2859 C C . GLU B 1 50 ? 28.391 -15.441 35.382 1.00 23.96 56 GLU B C 1
ATOM 2860 O O . GLU B 1 50 ? 28.655 -16.362 34.626 1.00 27.56 56 GLU B O 1
ATOM 2866 N N . ILE B 1 51 ? 27.330 -14.652 35.210 1.00 25.33 57 ILE B N 1
ATOM 2867 C CA . ILE B 1 51 ? 26.495 -14.757 34.014 1.00 25.32 57 ILE B CA 1
ATOM 2868 C C . ILE B 1 51 ? 27.320 -14.534 32.744 1.00 24.25 57 ILE B C 1
ATOM 2869 O O . ILE B 1 51 ? 27.153 -15.260 31.759 1.00 28.24 57 ILE B O 1
ATOM 2874 N N . GLY B 1 52 ? 28.239 -13.561 32.798 1.00 22.17 58 GLY B N 1
ATOM 2875 C CA . GLY B 1 52 ? 29.183 -13.313 31.719 1.00 23.18 58 GLY B CA 1
ATOM 2876 C C . GLY B 1 52 ? 30.093 -14.506 31.426 1.00 25.45 58 GLY B C 1
ATOM 2877 O O . GLY B 1 52 ? 30.331 -14.828 30.262 1.00 25.10 58 GLY B O 1
ATOM 2878 N N . VAL B 1 53 ? 30.606 -15.144 32.489 1.00 26.82 59 VAL B N 1
ATOM 2879 C CA . VAL B 1 53 ? 31.448 -16.327 32.359 1.00 26.26 59 VAL B CA 1
ATOM 2880 C C . VAL B 1 53 ? 30.685 -17.473 31.695 1.00 27.34 59 VAL B C 1
ATOM 2881 O O . VAL B 1 53 ? 31.194 -18.138 30.792 1.00 28.42 59 VAL B O 1
ATOM 2885 N N . LEU B 1 54 ? 29.433 -17.670 32.111 1.00 28.29 60 LEU B N 1
ATOM 2886 C CA . LEU B 1 54 ? 28.591 -18.708 31.542 1.00 25.95 60 LEU B CA 1
ATOM 2887 C C . LEU B 1 54 ? 28.273 -18.420 30.074 1.00 27.32 60 LEU B C 1
ATOM 2888 O O . LEU B 1 54 ? 28.282 -19.321 29.242 1.00 27.34 60 LEU B O 1
ATOM 2893 N N . TRP B 1 55 ? 27.977 -17.160 29.752 1.00 26.29 61 TRP B N 1
ATOM 2894 C CA . TRP B 1 55 ? 27.714 -16.810 28.369 1.00 26.09 61 TRP B CA 1
ATOM 2895 C C . TRP B 1 55 ? 28.970 -17.007 27.517 1.00 25.57 61 TRP B C 1
ATOM 2896 O O . TRP B 1 55 ? 28.920 -17.575 26.419 1.00 26.41 61 TRP B O 1
ATOM 2907 N N . GLN B 1 56 ? 30.115 -16.577 28.037 1.00 24.70 62 GLN B N 1
ATOM 2908 C CA . GLN B 1 56 ? 31.359 -16.662 27.286 1.00 27.00 62 GLN B CA 1
ATOM 2909 C C . GLN B 1 56 ? 31.637 -18.121 26.933 1.00 28.33 62 GLN B C 1
ATOM 2910 O O . GLN B 1 56 ? 32.093 -18.428 25.831 1.00 27.32 62 GLN B O 1
ATOM 2916 N N . ALA B 1 57 ? 31.338 -19.007 27.883 1.00 27.79 63 ALA B N 1
ATOM 2917 C CA . ALA B 1 57 ? 31.568 -20.437 27.726 1.00 31.52 63 ALA B CA 1
ATOM 2918 C C . ALA B 1 57 ? 30.481 -21.151 26.921 1.00 29.75 63 ALA B C 1
ATOM 2919 O O . ALA B 1 57 ? 30.561 -22.364 26.737 1.00 29.15 63 ALA B O 1
ATOM 2921 N N . ASN B 1 58 ? 29.513 -20.378 26.404 1.00 29.17 64 ASN B N 1
ATOM 2922 C CA . ASN B 1 58 ? 28.375 -20.889 25.658 1.00 30.53 64 ASN B CA 1
ATOM 2923 C C . ASN B 1 58 ? 27.534 -21.846 26.496 1.00 34.48 64 ASN B C 1
ATOM 2924 O O . ASN B 1 58 ? 26.889 -22.751 25.958 1.00 30.63 64 ASN B O 1
ATOM 2929 N N . ARG B 1 59 ? 27.536 -21.632 27.818 1.00 32.22 65 ARG B N 1
ATOM 2930 C CA . ARG B 1 59 ? 26.726 -22.441 28.714 1.00 33.75 65 ARG B CA 1
ATOM 2931 C C . ARG B 1 59 ? 25.369 -21.801 28.982 1.00 29.92 65 ARG B C 1
ATOM 2932 O O . ARG B 1 59 ? 24.439 -22.511 29.321 1.00 28.71 65 ARG B O 1
ATOM 2940 N N . TRP B 1 60 ? 25.294 -20.465 28.857 1.00 28.09 66 TRP B N 1
ATOM 2941 C CA . TRP B 1 60 ? 24.054 -19.702 28.856 1.00 26.66 66 TRP B CA 1
ATOM 2942 C C . TRP B 1 60 ? 23.817 -18.993 27.523 1.00 25.67 66 TRP B C 1
ATOM 2943 O O . TRP B 1 60 ? 24.749 -18.484 26.906 1.00 26.39 66 TRP B O 1
ATOM 2954 N N . SER B 1 61 ? 22.555 -18.948 27.102 1.00 23.81 67 SER B N 1
ATOM 2955 C CA . SER B 1 61 ? 22.150 -18.201 25.928 1.00 23.76 67 SER B CA 1
ATOM 2956 C C . SER B 1 61 ? 21.967 -16.710 26.237 1.00 22.36 67 SER B C 1
ATOM 2957 O O . SER B 1 61 ? 21.942 -16.277 27.387 1.00 21.73 67 SER B O 1
ATOM 2960 N N . VAL B 1 62 ? 21.790 -15.939 25.174 1.00 21.34 68 VAL B N 1
ATOM 2961 C CA . VAL B 1 62 ? 21.484 -14.525 25.281 1.00 20.29 68 VAL B CA 1
ATOM 2962 C C . VAL B 1 62 ? 20.145 -14.313 25.985 1.00 20.19 68 VAL B C 1
ATOM 2963 O O . VAL B 1 62 ? 19.991 -13.349 26.747 1.00 20.00 68 VAL B O 1
ATOM 2967 N N . ALA B 1 63 ? 19.170 -15.198 25.701 1.00 19.83 69 ALA B N 1
ATOM 2968 C CA . ALA B 1 63 ? 17.887 -15.117 26.361 1.00 20.32 69 ALA B CA 1
ATOM 2969 C C . ALA B 1 63 ? 18.043 -15.292 27.876 1.00 22.03 69 ALA B C 1
ATOM 2970 O O . ALA B 1 63 ? 17.454 -14.528 28.628 1.00 21.75 69 ALA B O 1
ATOM 2972 N N . GLN B 1 64 ? 18.840 -16.286 28.304 1.00 21.25 70 GLN B N 1
ATOM 2973 C CA . GLN B 1 64 ? 19.057 -16.528 29.729 1.00 21.88 70 GLN B CA 1
ATOM 2974 C C . GLN B 1 64 ? 19.725 -15.344 30.415 1.00 20.56 70 GLN B C 1
ATOM 2975 O O . GLN B 1 64 ? 19.271 -14.900 31.470 1.00 22.61 70 GLN B O 1
ATOM 2981 N N . GLU B 1 65 ? 20.798 -14.823 29.810 1.00 20.73 71 GLU B N 1
ATOM 2982 C CA . GLU B 1 65 ? 21.446 -13.622 30.310 1.00 20.17 71 GLU B CA 1
ATOM 2983 C C . GLU B 1 65 ? 20.497 -12.425 30.377 1.00 18.89 71 GLU B C 1
ATOM 2984 O O . GLU B 1 65 ? 20.408 -11.786 31.415 1.00 18.38 71 GLU B O 1
ATOM 2990 N N . HIS B 1 66 ? 19.745 -12.165 29.293 1.00 17.76 72 HIS B N 1
ATOM 2991 C CA . HIS B 1 66 ? 18.816 -11.046 29.265 1.00 18.20 72 HIS B CA 1
ATOM 2992 C C . HIS B 1 66 ? 17.809 -11.123 30.409 1.00 18.51 72 HIS B C 1
ATOM 2993 O O . HIS B 1 66 ? 17.521 -10.107 31.051 1.00 18.26 72 HIS B O 1
ATOM 3000 N N . ALA B 1 67 ? 17.272 -12.318 30.665 1.00 19.38 73 ALA B N 1
ATOM 3001 C CA . ALA B 1 67 ? 16.292 -12.492 31.724 1.00 20.32 73 ALA B CA 1
ATOM 3002 C C . ALA B 1 67 ? 16.902 -12.118 33.075 1.00 18.99 73 ALA B C 1
ATOM 3003 O O . ALA B 1 67 ? 16.289 -11.403 33.864 1.00 20.48 73 ALA B O 1
ATOM 3005 N N . ALA B 1 68 ? 18.117 -12.608 33.309 1.00 19.57 74 ALA B N 1
ATOM 3006 C CA . ALA B 1 68 ? 18.829 -12.369 34.554 1.00 21.41 74 ALA B CA 1
ATOM 3007 C C . ALA B 1 68 ? 19.172 -10.886 34.745 1.00 20.80 74 ALA B C 1
ATOM 3008 O O . ALA B 1 68 ? 18.913 -10.313 35.796 1.00 21.74 74 ALA B O 1
ATOM 3010 N N . THR B 1 69 ? 19.739 -10.279 33.715 1.00 19.29 75 THR B N 1
ATOM 3011 C CA . THR B 1 69 ? 20.180 -8.890 33.772 1.00 18.80 75 THR B CA 1
ATOM 3012 C C . THR B 1 69 ? 19.018 -7.943 34.055 1.00 21.43 75 THR B C 1
ATOM 3013 O O . THR B 1 69 ? 19.152 -7.029 34.850 1.00 22.29 75 THR B O 1
ATOM 3017 N N . ALA B 1 70 ? 17.860 -8.181 33.432 1.00 19.72 76 ALA B N 1
ATOM 3018 C CA . ALA B 1 70 ? 16.696 -7.345 33.678 1.00 20.89 76 ALA B CA 1
ATOM 3019 C C . ALA B 1 70 ? 16.248 -7.449 35.138 1.00 20.05 76 ALA B C 1
ATOM 3020 O O . ALA B 1 70 ? 15.777 -6.473 35.737 1.00 20.21 76 ALA B O 1
ATOM 3022 N N . ILE B 1 71 ? 16.385 -8.641 35.718 1.00 19.72 77 ILE B N 1
ATOM 3023 C CA . ILE B 1 71 ? 16.053 -8.836 37.123 1.00 20.66 77 ILE B CA 1
ATOM 3024 C C . ILE B 1 71 ? 17.068 -8.129 38.022 1.00 20.79 77 ILE B C 1
ATOM 3025 O O . ILE B 1 71 ? 16.695 -7.456 38.977 1.00 21.68 77 ILE B O 1
ATOM 3030 N N . SER B 1 72 ? 18.352 -8.232 37.675 1.00 20.90 78 SER B N 1
ATOM 3031 C CA . SER B 1 72 ? 19.379 -7.509 38.427 1.00 23.04 78 SER B CA 1
ATOM 3032 C C . SER B 1 72 ? 19.108 -6.001 38.421 1.00 23.41 78 SER B C 1
ATOM 3033 O O . SER B 1 72 ? 19.270 -5.328 39.431 1.00 23.41 78 SER B O 1
ATOM 3036 N N . GLU B 1 73 ? 18.646 -5.462 37.288 1.00 22.73 79 GLU B N 1
ATOM 3037 C CA . GLU B 1 73 ? 18.250 -4.066 37.226 1.00 23.98 79 GLU B CA 1
ATOM 3038 C C . GLU B 1 73 ? 17.104 -3.733 38.181 1.00 23.24 79 GLU B C 1
ATOM 3039 O O . GLU B 1 73 ? 17.104 -2.665 38.776 1.00 24.58 79 GLU B O 1
ATOM 3045 N N . ARG B 1 74 ? 16.137 -4.645 38.321 1.00 23.17 80 ARG B N 1
ATOM 3046 C CA . ARG B 1 74 ? 15.017 -4.445 39.219 1.00 24.95 80 ARG B CA 1
ATOM 3047 C C . ARG B 1 74 ? 15.481 -4.532 40.674 1.00 27.52 80 ARG B C 1
ATOM 3048 O O . ARG B 1 74 ? 14.982 -3.784 41.521 1.00 27.19 80 ARG B O 1
ATOM 3056 N N . VAL B 1 75 ? 16.449 -5.422 40.956 1.00 25.23 81 VAL B N 1
ATOM 3057 C CA . VAL B 1 75 ? 17.021 -5.502 42.290 1.00 27.44 81 VAL B CA 1
ATOM 3058 C C . VAL B 1 75 ? 17.707 -4.180 42.636 1.00 25.85 81 VAL B C 1
ATOM 3059 O O . VAL B 1 75 ? 17.524 -3.650 43.729 1.00 29.35 81 VAL B O 1
ATOM 3063 N N . ILE B 1 76 ? 18.514 -3.669 41.703 1.00 25.85 82 ILE B N 1
ATOM 3064 C CA . ILE B 1 76 ? 19.217 -2.414 41.924 1.00 28.04 82 ILE B CA 1
ATOM 3065 C C . ILE B 1 76 ? 18.232 -1.270 42.188 1.00 30.58 82 ILE B C 1
ATOM 3066 O O . ILE B 1 76 ? 18.467 -0.471 43.097 1.00 31.47 82 ILE B O 1
ATOM 3071 N N . ALA B 1 77 ? 17.107 -1.233 41.454 1.00 29.41 83 ALA B N 1
ATOM 3072 C CA . ALA B 1 77 ? 16.101 -0.189 41.627 1.00 30.59 83 ALA B CA 1
ATOM 3073 C C . ALA B 1 77 ? 15.412 -0.300 42.984 1.00 35.61 83 ALA B C 1
ATOM 3074 O O . ALA B 1 77 ? 15.266 0.705 43.681 1.00 37.62 83 ALA B O 1
ATOM 3076 N N . ALA B 1 78 ? 14.994 -1.519 43.346 1.00 30.43 84 ALA B N 1
ATOM 3077 C CA . ALA B 1 78 ? 14.360 -1.769 44.636 1.00 31.78 84 ALA B CA 1
ATOM 3078 C C . ALA B 1 78 ? 15.260 -1.381 45.807 1.00 33.22 84 ALA B C 1
ATOM 3079 O O . ALA B 1 78 ? 14.810 -0.744 46.766 1.00 33.63 84 ALA B O 1
ATOM 3081 N N . VAL B 1 79 ? 16.537 -1.771 45.729 1.00 31.32 85 VAL B N 1
ATOM 3082 C CA . VAL B 1 79 ? 17.500 -1.460 46.775 1.00 33.88 85 VAL B CA 1
ATOM 3083 C C . VAL B 1 79 ? 17.742 0.051 46.893 1.00 43.97 85 VAL B C 1
ATOM 3084 O O . VAL B 1 79 ? 17.876 0.570 48.006 1.00 37.49 85 VAL B O 1
ATOM 3088 N N . GLY B 1 80 ? 17.802 0.752 45.748 1.00 37.68 86 GLY B N 1
ATOM 3089 C CA . GLY B 1 80 ? 17.927 2.207 45.736 1.00 37.22 86 GLY B CA 1
ATOM 3090 C C . GLY B 1 80 ? 16.670 2.985 46.117 1.00 37.29 86 GLY B C 1
ATOM 3091 O O . GLY B 1 80 ? 16.757 4.104 46.616 1.00 47.58 86 GLY B O 1
ATOM 3092 N N . ASP B 1 81 ? 15.497 2.391 45.901 1.00 41.15 87 ASP B N 1
ATOM 3093 C CA . ASP B 1 81 ? 14.254 2.948 46.412 1.00 50.21 87 ASP B CA 1
ATOM 3094 C C . ASP B 1 81 ? 14.189 2.828 47.940 1.00 56.93 87 ASP B C 1
ATOM 3095 O O . ASP B 1 81 ? 13.127 3.056 48.516 1.00 59.76 87 ASP B O 1
ATOM 3100 N N . ARG B 1 82 ? 15.331 2.496 48.579 1.00 59.07 88 ARG B N 1
ATOM 3101 C CA . ARG B 1 82 ? 15.448 2.385 50.030 1.00 53.92 88 ARG B CA 1
ATOM 3102 C C . ARG B 1 82 ? 16.726 2.976 50.642 1.00 55.51 88 ARG B C 1
ATOM 3103 O O . ARG B 1 82 ? 16.681 3.511 51.746 1.00 58.70 88 ARG B O 1
ATOM 3111 N N . ALA B 1 83 ? 17.870 2.842 49.956 1.00 51.38 89 ALA B N 1
ATOM 3112 C CA . ALA B 1 83 ? 19.167 3.211 50.509 1.00 55.73 89 ALA B CA 1
ATOM 3113 C C . ALA B 1 83 ? 19.627 4.641 50.213 1.00 58.68 89 ALA B C 1
ATOM 3114 O O . ALA B 1 83 ? 20.546 5.145 50.861 1.00 55.67 89 ALA B O 1
ATOM 3116 N N . ALA B 1 84 ? 19.003 5.282 49.217 1.00 53.14 90 ALA B N 1
ATOM 3117 C CA . ALA B 1 84 ? 19.396 6.615 48.779 1.00 55.89 90 ALA B CA 1
ATOM 3118 C C . ALA B 1 84 ? 19.190 7.649 49.891 1.00 54.15 90 ALA B C 1
ATOM 3119 O O . ALA B 1 84 ? 18.119 7.702 50.496 1.00 53.65 90 ALA B O 1
ATOM 3121 N N . ALA B 1 85 ? 20.236 8.444 50.164 1.00 46.24 91 ALA B N 1
ATOM 3122 C CA . ALA B 1 85 ? 20.171 9.529 51.134 1.00 49.41 91 ALA B CA 1
ATOM 3123 C C . ALA B 1 85 ? 19.693 10.816 50.464 1.00 48.53 91 ALA B C 1
ATOM 3124 O O . ALA B 1 85 ? 19.806 10.969 49.248 1.00 47.39 91 ALA B O 1
ATOM 3126 N N . ALA B 1 86 ? 19.169 11.752 51.264 1.00 51.12 92 ALA B N 1
ATOM 3127 C CA . ALA B 1 86 ? 18.796 13.061 50.749 1.00 45.77 92 ALA B CA 1
ATOM 3128 C C . ALA B 1 86 ? 20.028 13.681 50.090 1.00 46.14 92 ALA B C 1
ATOM 3129 O O . ALA B 1 86 ? 21.139 13.581 50.615 1.00 50.83 92 ALA B O 1
ATOM 3131 N N . PRO B 1 87 ? 19.897 14.301 48.897 1.00 43.85 93 PRO B N 1
ATOM 3132 C CA . PRO B 1 87 ? 21.051 14.914 48.241 1.00 47.90 93 PRO B CA 1
ATOM 3133 C C . PRO B 1 87 ? 21.570 16.119 49.022 1.00 50.05 93 PRO B C 1
ATOM 3134 O O . PRO B 1 87 ? 20.861 17.114 49.181 1.00 52.92 93 PRO B O 1
ATOM 3138 N N . THR B 1 88 ? 22.797 16.010 49.546 1.00 49.57 94 THR B N 1
ATOM 3139 C CA . THR B 1 88 ? 23.410 17.110 50.276 1.00 48.21 94 THR B CA 1
ATOM 3140 C C . THR B 1 88 ? 24.833 17.443 49.828 1.00 47.69 94 THR B C 1
ATOM 3141 O O . THR B 1 88 ? 25.399 18.425 50.293 1.00 49.20 94 THR B O 1
ATOM 3145 N N . ARG B 1 89 ? 25.419 16.641 48.929 1.00 37.84 95 ARG B N 1
ATOM 3146 C CA . ARG B 1 89 ? 26.844 16.763 48.652 1.00 41.15 95 ARG B CA 1
ATOM 3147 C C . ARG B 1 89 ? 27.187 17.553 47.390 1.00 44.53 95 ARG B C 1
ATOM 3148 O O . ARG B 1 89 ? 28.276 18.128 47.302 1.00 49.16 95 ARG B O 1
ATOM 3156 N N . GLY B 1 90 ? 26.261 17.570 46.424 1.00 36.01 96 GLY B N 1
ATOM 3157 C CA . GLY B 1 90 ? 26.539 18.079 45.087 1.00 32.79 96 GLY B CA 1
ATOM 3158 C C . GLY B 1 90 ? 25.896 17.197 44.017 1.00 30.71 96 GLY B C 1
ATOM 3159 O O . GLY B 1 90 ? 25.098 16.331 44.344 1.00 30.16 96 GLY B O 1
ATOM 3160 N N . HIS B 1 91 ? 26.287 17.412 42.755 1.00 29.71 97 HIS B N 1
ATOM 3161 C CA . HIS B 1 91 ? 25.603 16.857 41.592 1.00 29.64 97 HIS B CA 1
ATOM 3162 C C . HIS B 1 91 ? 26.612 16.117 40.719 1.00 25.48 97 HIS B C 1
ATOM 3163 O O . HIS B 1 91 ? 27.627 16.680 40.304 1.00 25.52 97 HIS B O 1
ATOM 3170 N N . VAL B 1 92 ? 26.327 14.837 40.463 1.00 22.96 98 VAL B N 1
ATOM 3171 C CA . VAL B 1 92 ? 27.125 14.052 39.531 1.00 22.74 98 VAL B CA 1
ATOM 3172 C C . VAL B 1 92 ? 26.228 13.566 38.387 1.00 22.59 98 VAL B C 1
ATOM 3173 O O . VAL B 1 92 ? 25.115 13.096 38.621 1.00 24.15 98 VAL B O 1
ATOM 3177 N N . VAL B 1 93 ? 26.717 13.706 37.154 1.00 20.96 99 VAL B N 1
ATOM 3178 C CA . VAL B 1 93 ? 26.085 13.110 35.986 1.00 20.87 99 VAL B CA 1
ATOM 3179 C C . VAL B 1 93 ? 26.815 11.805 35.659 1.00 22.09 99 VAL B C 1
ATOM 3180 O O . VAL B 1 93 ? 28.042 11.794 35.521 1.00 21.77 99 VAL B O 1
ATOM 3184 N N . VAL B 1 94 ? 26.052 10.715 35.538 1.00 20.01 100 VAL B N 1
ATOM 3185 C CA . VAL B 1 94 ? 26.601 9.403 35.239 1.00 19.77 100 VAL B CA 1
ATOM 3186 C C . VAL B 1 94 ? 26.179 9.008 33.825 1.00 20.29 100 VAL B C 1
ATOM 3187 O O . VAL B 1 94 ? 24.988 9.002 33.523 1.00 20.57 100 VAL B O 1
ATOM 3191 N N . ALA B 1 95 ? 27.162 8.674 32.979 1.00 19.77 101 ALA B N 1
ATOM 3192 C CA . ALA B 1 95 ? 26.910 8.338 31.579 1.00 20.00 101 ALA B CA 1
ATOM 3193 C C . ALA B 1 95 ? 27.850 7.245 31.074 1.00 22.83 101 ALA B C 1
ATOM 3194 O O . ALA B 1 95 ? 29.032 7.214 31.391 1.00 19.41 101 ALA B O 1
ATOM 3196 N N . CYS B 1 96 ? 27.308 6.365 30.240 1.00 20.39 102 CYS B N 1
ATOM 3197 C CA . CYS B 1 96 ? 28.122 5.505 29.407 1.00 20.64 102 CYS B CA 1
ATOM 3198 C C . CYS B 1 96 ? 28.602 6.253 28.175 1.00 20.40 102 CYS B C 1
ATOM 3199 O O . CYS B 1 96 ? 27.865 7.065 27.596 1.00 21.28 102 CYS B O 1
ATOM 3202 N N . LEU B 1 97 ? 29.807 5.886 27.714 1.00 20.72 103 LEU B N 1
ATOM 3203 C CA . LEU B 1 97 ? 30.298 6.347 26.426 1.00 24.00 103 LEU B CA 1
ATOM 3204 C C . LEU B 1 97 ? 29.357 6.034 25.266 1.00 24.92 103 LEU B C 1
ATOM 3205 O O . LEU B 1 97 ? 28.632 5.044 25.264 1.00 22.07 103 LEU B O 1
ATOM 3210 N N . ASP B 1 98 ? 29.430 6.864 24.233 1.00 21.33 104 ASP B N 1
ATOM 3211 C CA . ASP B 1 98 ? 28.772 6.558 22.982 1.00 24.97 104 ASP B CA 1
ATOM 3212 C C . ASP B 1 98 ? 29.187 5.150 22.534 1.00 26.67 104 ASP B C 1
ATOM 3213 O O . ASP B 1 98 ? 30.375 4.842 22.516 1.00 27.53 104 ASP B O 1
ATOM 3218 N N . GLY B 1 99 ? 28.195 4.318 22.188 1.00 23.43 105 GLY B N 1
ATOM 3219 C CA . GLY B 1 99 ? 28.436 2.950 21.752 1.00 22.48 105 GLY B CA 1
ATOM 3220 C C . GLY B 1 99 ? 28.642 1.909 22.852 1.00 23.53 105 GLY B C 1
ATOM 3221 O O . GLY B 1 99 ? 28.881 0.729 22.544 1.00 23.29 105 GLY B O 1
ATOM 3222 N N . GLU B 1 100 ? 28.478 2.331 24.114 1.00 19.99 106 GLU B N 1
ATOM 3223 C CA . GLU B 1 100 ? 28.633 1.499 25.295 1.00 17.95 106 GLU B CA 1
ATOM 3224 C C . GLU B 1 100 ? 27.249 1.251 25.888 1.00 20.21 106 GLU B C 1
ATOM 3225 O O . GLU B 1 100 ? 26.587 2.191 26.314 1.00 18.59 106 GLU B O 1
ATOM 3231 N N . TRP B 1 101 ? 26.788 -0.013 25.843 1.00 18.40 107 TRP B N 1
ATOM 3232 C CA . TRP B 1 101 ? 25.438 -0.336 26.291 1.00 18.33 107 TRP B CA 1
ATOM 3233 C C . TRP B 1 101 ? 25.408 -1.162 27.585 1.00 17.95 107 TRP B C 1
ATOM 3234 O O . TRP B 1 101 ? 24.352 -1.614 28.014 1.00 18.30 107 TRP B O 1
ATOM 3245 N N . HIS B 1 102 ? 26.568 -1.324 28.235 1.00 18.06 108 HIS B N 1
ATOM 3246 C CA . HIS B 1 102 ? 26.615 -1.897 29.560 1.00 17.38 108 HIS B CA 1
ATOM 3247 C C . HIS B 1 102 ? 26.270 -0.779 30.555 1.00 18.92 108 HIS B C 1
ATOM 3248 O O . HIS B 1 102 ? 27.156 -0.169 31.155 1.00 19.72 108 HIS B O 1
ATOM 3255 N N . ALA B 1 103 ? 24.964 -0.553 30.752 1.00 18.59 109 ALA B N 1
ATOM 3256 C CA . ALA B 1 103 ? 24.467 0.459 31.673 1.00 19.01 109 ALA B CA 1
ATOM 3257 C C . ALA B 1 103 ? 24.495 0.007 33.136 1.00 18.73 109 ALA B C 1
ATOM 3258 O O . ALA B 1 103 ? 24.612 0.827 34.044 1.00 18.00 109 ALA B O 1
ATOM 3260 N N . LEU B 1 104 ? 24.425 -1.306 33.391 1.00 18.30 110 LEU B N 1
ATOM 3261 C CA . LEU B 1 104 ? 24.271 -1.777 34.756 1.00 19.79 110 LEU B CA 1
ATOM 3262 C C . LEU B 1 104 ? 25.451 -1.409 35.663 1.00 20.10 110 LEU B C 1
ATOM 3263 O O . LEU B 1 104 ? 25.246 -0.976 36.803 1.00 20.01 110 LEU B O 1
ATOM 3268 N N . PRO B 1 105 ? 26.720 -1.534 35.218 1.00 19.94 111 PRO B N 1
ATOM 3269 C CA . PRO B 1 105 ? 27.838 -1.088 36.055 1.00 22.02 111 PRO B CA 1
ATOM 3270 C C . PRO B 1 105 ? 27.682 0.381 36.452 1.00 19.99 111 PRO B C 1
ATOM 3271 O O . PRO B 1 105 ? 27.966 0.762 37.592 1.00 21.05 111 PRO B O 1
ATOM 3275 N N . ALA B 1 106 ? 27.229 1.204 35.500 1.00 18.80 112 ALA B N 1
ATOM 3276 C CA . ALA B 1 106 ? 27.043 2.630 35.747 1.00 18.25 112 ALA B CA 1
ATOM 3277 C C . ALA B 1 106 ? 25.877 2.880 36.708 1.00 20.53 112 ALA B C 1
ATOM 3278 O O . ALA B 1 106 ? 25.931 3.808 37.520 1.00 21.02 112 ALA B O 1
ATOM 3280 N N . ARG B 1 107 ? 24.829 2.052 36.621 1.00 19.13 113 ARG B N 1
ATOM 3281 C CA . ARG B 1 107 ? 23.703 2.167 37.536 1.00 21.40 113 ARG B CA 1
ATOM 3282 C C . ARG B 1 107 ? 24.144 1.870 38.967 1.00 22.99 113 ARG B C 1
ATOM 3283 O O . ARG B 1 107 ? 23.681 2.532 39.893 1.00 23.12 113 ARG B O 1
ATOM 3291 N N . ILE B 1 108 ? 25.029 0.870 39.156 1.00 20.78 114 ILE B N 1
ATOM 3292 C CA . ILE B 1 108 ? 25.563 0.601 40.480 1.00 22.04 114 ILE B CA 1
ATOM 3293 C C . ILE B 1 108 ? 26.331 1.803 41.041 1.00 21.74 114 ILE B C 1
ATOM 3294 O O . ILE B 1 108 ? 26.176 2.153 42.210 1.00 22.43 114 ILE B O 1
ATOM 3299 N N . VAL B 1 109 ? 27.179 2.411 40.211 1.00 22.07 115 VAL B N 1
ATOM 3300 C CA . VAL B 1 109 ? 27.883 3.631 40.604 1.00 22.65 115 VAL B CA 1
ATOM 3301 C C . VAL B 1 109 ? 26.895 4.713 41.030 1.00 21.88 115 VAL B C 1
ATOM 3302 O O . VAL B 1 109 ? 27.029 5.281 42.121 1.00 21.15 115 VAL B O 1
ATOM 3306 N N . ALA B 1 110 ? 25.866 4.953 40.201 1.00 20.54 116 ALA B N 1
ATOM 3307 C CA . ALA B 1 110 ? 24.834 5.930 40.525 1.00 20.61 116 ALA B CA 1
ATOM 3308 C C . ALA B 1 110 ? 24.176 5.682 41.881 1.00 22.61 116 ALA B C 1
ATOM 3309 O O . ALA B 1 110 ? 24.002 6.606 42.674 1.00 23.11 116 ALA B O 1
ATOM 3311 N N . GLU B 1 111 ? 23.805 4.423 42.150 1.00 23.50 117 GLU B N 1
ATOM 3312 C CA . GLU B 1 111 ? 23.100 4.102 43.378 1.00 23.81 117 GLU B CA 1
ATOM 3313 C C . GLU B 1 111 ? 23.978 4.274 44.608 1.00 23.65 117 GLU B C 1
ATOM 3314 O O . GLU B 1 111 ? 23.511 4.783 45.634 1.00 24.63 117 GLU B O 1
ATOM 3320 N N . VAL B 1 112 ? 25.234 3.831 44.493 1.00 23.65 118 VAL B N 1
ATOM 3321 C CA . VAL B 1 112 ? 26.188 3.976 45.578 1.00 24.92 118 VAL B CA 1
ATOM 3322 C C . VAL B 1 112 ? 26.450 5.450 45.899 1.00 24.51 118 VAL B C 1
ATOM 3323 O O . VAL B 1 112 ? 26.446 5.833 47.072 1.00 27.07 118 VAL B O 1
ATOM 3327 N N . LEU B 1 113 ? 26.617 6.280 44.863 1.00 21.54 119 LEU B N 1
ATOM 3328 C CA . LEU B 1 113 ? 26.771 7.719 45.051 1.00 24.32 119 LEU B CA 1
ATOM 3329 C C . LEU B 1 113 ? 25.549 8.341 45.733 1.00 24.78 119 LEU B C 1
ATOM 3330 O O . LEU B 1 113 ? 25.696 9.113 46.679 1.00 27.43 119 LEU B O 1
ATOM 3335 N N . ARG B 1 114 ? 24.338 7.977 45.295 1.00 25.48 120 ARG B N 1
ATOM 3336 C CA . ARG B 1 114 ? 23.141 8.461 45.968 1.00 26.85 120 ARG B CA 1
ATOM 3337 C C . ARG B 1 114 ? 23.093 8.077 47.448 1.00 28.52 120 ARG B C 1
ATOM 3338 O O . ARG B 1 114 ? 22.640 8.864 48.277 1.00 28.82 120 ARG B O 1
ATOM 3346 N N . GLY B 1 115 ? 23.570 6.868 47.778 1.00 27.80 121 GLY B N 1
ATOM 3347 C CA . GLY B 1 115 ? 23.648 6.423 49.157 1.00 29.92 121 GLY B CA 1
ATOM 3348 C C . GLY B 1 115 ? 24.553 7.280 50.035 1.00 33.83 121 GLY B C 1
ATOM 3349 O O . GLY B 1 115 ? 24.380 7.302 51.255 1.00 37.76 121 GLY B O 1
ATOM 3350 N N A ARG B 1 116 ? 25.524 7.965 49.412 0.50 34.58 122 ARG B N 1
ATOM 3351 N N B ARG B 1 116 ? 25.529 7.963 49.411 0.50 33.15 122 ARG B N 1
ATOM 3352 C CA A ARG B 1 116 ? 26.425 8.863 50.117 0.50 36.90 122 ARG B CA 1
ATOM 3353 C CA B ARG B 1 116 ? 26.430 8.863 50.114 0.50 34.52 122 ARG B CA 1
ATOM 3354 C C A ARG B 1 116 ? 25.980 10.324 50.058 0.50 37.44 122 ARG B C 1
ATOM 3355 C C B ARG B 1 116 ? 25.967 10.321 50.085 0.50 36.07 122 ARG B C 1
ATOM 3356 O O A ARG B 1 116 ? 26.735 11.204 50.461 0.50 41.98 122 ARG B O 1
ATOM 3357 O O B ARG B 1 116 ? 26.697 11.200 50.539 0.50 40.43 122 ARG B O 1
ATOM 3372 N N . GLY B 1 117 ? 24.764 10.573 49.554 1.00 35.08 123 GLY B N 1
ATOM 3373 C CA . GLY B 1 117 ? 24.178 11.909 49.545 1.00 35.71 123 GLY B CA 1
ATOM 3374 C C . GLY B 1 117 ? 24.421 12.755 48.293 1.00 33.00 123 GLY B C 1
ATOM 3375 O O . GLY B 1 117 ? 24.159 13.958 48.296 1.00 33.48 123 GLY B O 1
ATOM 3376 N N . TRP B 1 118 ? 24.956 12.147 47.233 1.00 30.18 124 TRP B N 1
ATOM 3377 C CA . TRP B 1 118 ? 25.079 12.823 45.949 1.00 29.47 124 TRP B CA 1
ATOM 3378 C C . TRP B 1 118 ? 23.744 12.859 45.209 1.00 27.36 124 TRP B C 1
ATOM 3379 O O . TRP B 1 118 ? 22.997 11.888 45.213 1.00 28.69 124 TRP B O 1
ATOM 3390 N N . ARG B 1 119 ? 23.437 14.004 44.598 1.00 27.08 125 ARG B N 1
ATOM 3391 C CA . ARG B 1 119 ? 22.361 14.064 43.624 1.00 27.77 125 ARG B CA 1
ATOM 3392 C C . ARG B 1 119 ? 22.958 13.535 42.325 1.00 26.63 125 ARG B C 1
ATOM 3393 O O . ARG B 1 119 ? 23.975 14.049 41.870 1.00 27.96 125 ARG B O 1
ATOM 3401 N N . VAL B 1 120 ? 22.365 12.479 41.770 1.00 25.45 126 VAL B N 1
ATOM 3402 C CA . VAL B 1 120 ? 22.894 11.857 40.578 1.00 22.28 126 VAL B CA 1
ATOM 3403 C C . VAL B 1 120 ? 21.837 11.905 39.480 1.00 23.42 126 VAL B C 1
ATOM 3404 O O . VAL B 1 120 ? 20.694 11.472 39.699 1.00 22.02 126 VAL B O 1
ATOM 3408 N N . THR B 1 121 ? 22.247 12.403 38.301 1.00 22.03 127 THR B N 1
ATOM 3409 C CA . THR B 1 121 ? 21.428 12.266 37.104 1.00 20.68 127 THR B CA 1
ATOM 3410 C C . THR B 1 121 ? 22.013 11.130 36.273 1.00 20.66 127 THR B C 1
ATOM 3411 O O . THR B 1 121 ? 23.149 11.235 35.816 1.00 19.67 127 THR B O 1
ATOM 3415 N N . PHE B 1 122 ? 21.244 10.046 36.113 1.00 17.99 128 PHE B N 1
ATOM 3416 C CA . PHE B 1 122 ? 21.718 8.883 35.392 1.00 19.04 128 PHE B CA 1
ATOM 3417 C C . PHE B 1 122 ? 21.286 8.930 33.928 1.00 20.11 128 PHE B C 1
ATOM 3418 O O . PHE B 1 122 ? 20.088 8.945 33.638 1.00 19.13 128 PHE B O 1
ATOM 3426 N N . LEU B 1 123 ? 22.272 8.938 33.026 1.00 19.00 129 LEU B N 1
ATOM 3427 C CA . LEU B 1 123 ? 21.996 8.979 31.603 1.00 18.73 129 LEU B CA 1
ATOM 3428 C C . LEU B 1 123 ? 22.120 7.590 30.979 1.00 17.04 129 LEU B C 1
ATOM 3429 O O . LEU B 1 123 ? 21.527 7.351 29.934 1.00 17.53 129 LEU B O 1
ATOM 3434 N N . GLY B 1 124 ? 22.880 6.697 31.618 1.00 18.27 130 GLY B N 1
ATOM 3435 C CA . GLY B 1 124 ? 22.969 5.317 31.168 1.00 17.34 130 GLY B CA 1
ATOM 3436 C C . GLY B 1 124 ? 23.655 5.152 29.815 1.00 17.72 130 GLY B C 1
ATOM 3437 O O . GLY B 1 124 ? 24.587 5.895 29.469 1.00 17.57 130 GLY B O 1
ATOM 3438 N N . ALA B 1 125 ? 23.155 4.162 29.054 1.00 19.99 131 ALA B N 1
ATOM 3439 C CA . ALA B 1 125 ? 23.795 3.673 27.841 1.00 20.34 131 ALA B CA 1
ATOM 3440 C C . ALA B 1 125 ? 23.996 4.736 26.772 1.00 18.44 131 ALA B C 1
ATOM 3441 O O . ALA B 1 125 ? 23.135 5.580 26.553 1.00 19.66 131 ALA B O 1
ATOM 3443 N N . SER B 1 126 ? 25.155 4.668 26.115 1.00 17.79 132 SER B N 1
ATOM 3444 C CA . SER B 1 126 ? 25.425 5.291 24.829 1.00 18.96 132 SER B CA 1
ATOM 3445 C C . SER B 1 126 ? 25.012 6.754 24.654 1.00 18.85 132 SER B C 1
ATOM 3446 O O . SER B 1 126 ? 24.028 7.062 23.992 1.00 20.05 132 SER B O 1
ATOM 3449 N N . VAL B 1 127 ? 25.759 7.659 25.282 1.00 19.06 133 VAL B N 1
ATOM 3450 C CA . VAL B 1 127 ? 25.479 9.091 25.160 1.00 18.99 133 VAL B CA 1
ATOM 3451 C C . VAL B 1 127 ? 26.526 9.714 24.236 1.00 18.67 133 VAL B C 1
ATOM 3452 O O . VAL B 1 127 ? 27.688 9.777 24.602 1.00 20.32 133 VAL B O 1
ATOM 3456 N N . PRO B 1 128 ? 26.168 10.195 23.022 1.00 22.60 134 PRO B N 1
ATOM 3457 C CA . PRO B 1 128 ? 27.149 10.858 22.158 1.00 25.73 134 PRO B CA 1
ATOM 3458 C C . PRO B 1 128 ? 27.767 12.083 22.826 1.00 25.99 134 PRO B C 1
ATOM 3459 O O . PRO B 1 128 ? 27.060 12.826 23.512 1.00 21.80 134 PRO B O 1
ATOM 3463 N N . ALA B 1 129 ? 29.081 12.272 22.635 1.00 25.39 135 ALA B N 1
ATOM 3464 C CA . ALA B 1 129 ? 29.767 13.432 23.179 1.00 27.87 135 ALA B CA 1
ATOM 3465 C C . ALA B 1 129 ? 29.121 14.731 22.717 1.00 26.43 135 ALA B C 1
ATOM 3466 O O . ALA B 1 129 ? 29.042 15.681 23.489 1.00 25.67 135 ALA B O 1
ATOM 3468 N N . ALA B 1 130 ? 28.664 14.784 21.449 1.00 23.63 136 ALA B N 1
ATOM 3469 C CA . ALA B 1 130 ? 28.038 15.993 20.945 1.00 23.66 136 ALA B CA 1
ATOM 3470 C C . ALA B 1 130 ? 26.765 16.392 21.699 1.00 22.49 136 ALA B C 1
ATOM 3471 O O . ALA B 1 130 ? 26.370 17.560 21.648 1.00 23.30 136 ALA B O 1
ATOM 3473 N N . HIS B 1 131 ? 26.151 15.427 22.393 1.00 20.20 137 HIS B N 1
ATOM 3474 C CA . HIS B 1 131 ? 24.970 15.671 23.214 1.00 23.08 137 HIS B CA 1
ATOM 3475 C C . HIS B 1 131 ? 25.346 15.801 24.694 1.00 21.17 137 HIS B C 1
ATOM 3476 O O . HIS B 1 131 ? 24.751 16.599 25.405 1.00 21.80 137 HIS B O 1
ATOM 3483 N N . LEU B 1 132 ? 26.335 15.017 25.152 1.00 20.51 138 LEU B N 1
ATOM 3484 C CA . LEU B 1 132 ? 26.777 15.088 26.543 1.00 21.77 138 LEU B CA 1
ATOM 3485 C C . LEU B 1 132 ? 27.423 16.441 26.877 1.00 21.80 138 LEU B C 1
ATOM 3486 O O . LEU B 1 132 ? 27.179 17.003 27.943 1.00 22.50 138 LEU B O 1
ATOM 3491 N N . VAL B 1 133 ? 28.266 16.957 25.982 1.00 21.54 139 VAL B N 1
ATOM 3492 C CA . VAL B 1 133 ? 28.964 18.211 26.220 1.00 25.86 139 VAL B CA 1
ATOM 3493 C C . VAL B 1 133 ? 28.000 19.367 26.484 1.00 24.57 139 VAL B C 1
ATOM 3494 O O . VAL B 1 133 ? 28.115 20.026 27.524 1.00 24.68 139 VAL B O 1
ATOM 3498 N N . PRO B 1 134 ? 27.003 19.657 25.614 1.00 25.29 140 PRO B N 1
ATOM 3499 C CA . PRO B 1 134 ? 26.046 20.722 25.935 1.00 27.59 140 PRO B CA 1
ATOM 3500 C C . PRO B 1 134 ? 25.245 20.480 27.218 1.00 24.67 140 PRO B C 1
ATOM 3501 O O . PRO B 1 134 ? 24.867 21.439 27.889 1.00 24.09 140 PRO B O 1
ATOM 3505 N N . TYR B 1 135 ? 25.000 19.206 27.555 1.00 23.57 141 TYR B N 1
ATOM 3506 C CA . TYR B 1 135 ? 24.334 18.868 28.808 1.00 21.97 141 TYR B CA 1
ATOM 3507 C C . TYR B 1 135 ? 25.188 19.306 30.004 1.00 22.15 141 TYR B C 1
ATOM 3508 O O . TYR B 1 135 ? 24.680 19.874 30.968 1.00 23.89 141 TYR B O 1
ATOM 3517 N N . LEU B 1 136 ? 26.504 19.075 29.924 1.00 23.69 142 LEU B N 1
ATOM 3518 C CA . LEU B 1 136 ? 27.413 19.485 30.983 1.00 26.18 142 LEU B CA 1
ATOM 3519 C C . LEU B 1 136 ? 27.571 21.001 31.051 1.00 26.67 142 LEU B C 1
ATOM 3520 O O . LEU B 1 136 ? 27.709 21.574 32.134 1.00 25.59 142 LEU B O 1
ATOM 3525 N N . GLU B 1 137 ? 27.552 21.657 29.888 1.00 25.77 143 GLU B N 1
ATOM 3526 C CA . GLU B 1 137 ? 27.599 23.110 29.832 1.00 28.35 143 GLU B CA 1
ATOM 3527 C C . GLU B 1 137 ? 26.338 23.712 30.452 1.00 26.71 143 GLU B C 1
ATOM 3528 O O . GLU B 1 137 ? 26.395 24.749 31.110 1.00 29.21 143 GLU B O 1
ATOM 3534 N N . GLU B 1 138 ? 25.190 23.067 30.203 1.00 25.67 144 GLU B N 1
ATOM 3535 C CA . GLU B 1 138 ? 23.916 23.510 30.741 1.00 26.93 144 GLU B CA 1
ATOM 3536 C C . GLU B 1 138 ? 23.819 23.397 32.267 1.00 25.82 144 GLU B C 1
ATOM 3537 O O . GLU B 1 138 ? 23.265 24.285 32.907 1.00 25.16 144 GLU B O 1
ATOM 3543 N N . HIS B 1 139 ? 24.347 22.307 32.840 1.00 23.67 145 HIS B N 1
ATOM 3544 C CA . HIS B 1 139 ? 24.057 21.946 34.226 1.00 24.36 145 HIS B CA 1
ATOM 3545 C C . HIS B 1 139 ? 25.262 22.080 35.161 1.00 26.67 145 HIS B C 1
ATOM 3546 O O . HIS B 1 139 ? 25.082 22.104 36.375 1.00 26.79 145 HIS B O 1
ATOM 3553 N N . GLY B 1 140 ? 26.473 22.195 34.606 1.00 26.23 146 GLY B N 1
ATOM 3554 C CA . GLY B 1 140 ? 27.670 22.389 35.415 1.00 27.00 146 GLY B CA 1
ATOM 3555 C C . GLY B 1 140 ? 27.742 21.477 36.642 1.00 26.19 146 GLY B C 1
ATOM 3556 O O . GLY B 1 140 ? 27.924 21.960 37.758 1.00 26.81 146 GLY B O 1
ATOM 3557 N N . PRO B 1 141 ? 27.627 20.137 36.480 1.00 26.38 147 PRO B N 1
ATOM 3558 C CA . PRO B 1 141 ? 27.690 19.238 37.633 1.00 27.24 147 PRO B CA 1
ATOM 3559 C C . PRO B 1 141 ? 29.084 19.284 38.245 1.00 27.54 147 PRO B C 1
ATOM 3560 O O . PRO B 1 141 ? 30.052 19.661 37.574 1.00 27.73 147 PRO B O 1
ATOM 3564 N N . ASP B 1 142 ? 29.171 18.895 39.517 1.00 26.70 148 ASP B N 1
ATOM 3565 C CA . ASP B 1 142 ? 30.458 18.804 40.200 1.00 30.80 148 ASP B CA 1
ATOM 3566 C C . ASP B 1 142 ? 31.427 17.794 39.588 1.00 28.29 148 ASP B C 1
ATOM 3567 O O . ASP B 1 142 ? 32.646 17.951 39.674 1.00 29.39 148 ASP B O 1
ATOM 3572 N N . ALA B 1 143 ? 30.866 16.748 38.968 1.00 25.68 149 ALA B N 1
ATOM 3573 C CA . ALA B 1 143 ? 31.625 15.796 38.177 1.00 26.51 149 ALA B CA 1
ATOM 3574 C C . ALA B 1 143 ? 30.714 15.099 37.177 1.00 22.05 149 ALA B C 1
ATOM 3575 O O . ALA B 1 143 ? 29.508 14.987 37.412 1.00 23.48 149 ALA B O 1
ATOM 3577 N N . VAL B 1 144 ? 31.334 14.593 36.103 1.00 22.35 150 VAL B N 1
ATOM 3578 C CA . VAL B 1 144 ? 30.732 13.607 35.232 1.00 20.88 150 VAL B CA 1
ATOM 3579 C C . VAL B 1 144 ? 31.484 12.301 35.464 1.00 22.61 150 VAL B C 1
ATOM 3580 O O . VAL B 1 144 ? 32.718 12.282 35.557 1.00 22.87 150 VAL B O 1
ATOM 3584 N N . ALA B 1 145 ? 30.710 11.218 35.569 1.00 21.38 151 ALA B N 1
ATOM 3585 C CA . ALA B 1 145 ? 31.252 9.887 35.768 1.00 20.96 151 ALA B CA 1
ATOM 3586 C C . ALA B 1 145 ? 31.009 9.077 34.504 1.00 22.40 151 ALA B C 1
ATOM 3587 O O . ALA B 1 145 ? 29.861 8.821 34.151 1.00 21.16 151 ALA B O 1
ATOM 3589 N N . LEU B 1 146 ? 32.100 8.722 33.808 1.00 20.49 152 LEU B N 1
ATOM 3590 C CA . LEU B 1 146 ? 32.007 8.082 32.508 1.00 20.36 152 LEU B CA 1
ATOM 3591 C C . LEU B 1 146 ? 32.302 6.598 32.673 1.00 20.07 152 LEU B C 1
ATOM 3592 O O . LEU B 1 146 ? 33.324 6.238 33.248 1.00 20.87 152 LEU B O 1
ATOM 3597 N N . SER B 1 147 ? 31.394 5.754 32.186 1.00 20.39 153 SER B N 1
ATOM 3598 C CA . SER B 1 147 ? 31.561 4.298 32.236 1.00 19.19 153 SER B CA 1
ATOM 3599 C C . SER B 1 147 ? 31.888 3.703 30.862 1.00 21.39 153 SER B C 1
ATOM 3600 O O . SER B 1 147 ? 31.232 3.998 29.868 1.00 19.05 153 SER B O 1
ATOM 3603 N N . CYS B 1 148 ? 32.872 2.799 30.831 1.00 19.81 154 CYS B N 1
ATOM 3604 C CA . CYS B 1 148 ? 33.294 2.123 29.615 1.00 19.83 154 CYS B CA 1
ATOM 3605 C C . CYS B 1 148 ? 33.581 0.691 30.046 1.00 20.40 154 CYS B C 1
ATOM 3606 O O . CYS B 1 148 ? 34.427 0.492 30.911 1.00 19.73 154 CYS B O 1
ATOM 3609 N N . THR B 1 149 ? 32.928 -0.287 29.398 1.00 22.03 155 THR B N 1
ATOM 3610 C CA . THR B 1 149 ? 33.090 -1.684 29.741 1.00 20.76 155 THR B CA 1
ATOM 3611 C C . THR B 1 149 ? 33.905 -2.438 28.685 1.00 22.04 155 THR B C 1
ATOM 3612 O O . THR B 1 149 ? 34.570 -3.411 29.015 1.00 23.83 155 THR B O 1
ATOM 3616 N N . LEU B 1 150 ? 33.795 -2.019 27.420 1.00 23.39 156 LEU B N 1
ATOM 3617 C CA . LEU B 1 150 ? 34.509 -2.639 26.309 1.00 22.92 156 LEU B CA 1
ATOM 3618 C C . LEU B 1 150 ? 35.796 -1.880 25.988 1.00 24.40 156 LEU B C 1
ATOM 3619 O O . LEU B 1 150 ? 35.742 -0.714 25.552 1.00 24.07 156 LEU B O 1
ATOM 3624 N N . PRO B 1 151 ? 36.980 -2.506 26.155 1.00 23.76 157 PRO B N 1
ATOM 3625 C CA . PRO B 1 151 ? 38.246 -1.885 25.750 1.00 26.31 157 PRO B CA 1
ATOM 3626 C C . PRO B 1 151 ? 38.284 -1.421 24.295 1.00 24.81 157 PRO B C 1
ATOM 3627 O O . PRO B 1 151 ? 39.023 -0.506 23.971 1.00 24.58 157 PRO B O 1
ATOM 3631 N N . ARG B 1 152 ? 37.466 -2.006 23.408 1.00 24.27 158 ARG B N 1
ATOM 3632 C CA . ARG B 1 152 ? 37.425 -1.534 22.031 1.00 25.23 158 ARG B CA 1
ATOM 3633 C C . ARG B 1 152 ? 36.962 -0.075 21.940 1.00 23.76 158 ARG B C 1
ATOM 3634 O O . ARG B 1 152 ? 37.236 0.589 20.947 1.00 24.94 158 ARG B O 1
ATOM 3642 N N . GLY B 1 153 ? 36.268 0.401 22.983 1.00 25.47 159 GLY B N 1
ATOM 3643 C CA . GLY B 1 153 ? 35.812 1.782 23.069 1.00 24.66 159 GLY B CA 1
ATOM 3644 C C . GLY B 1 153 ? 36.845 2.787 23.563 1.00 26.39 159 GLY B C 1
ATOM 3645 O O . GLY B 1 153 ? 36.542 3.973 23.696 1.00 25.84 159 GLY B O 1
ATOM 3646 N N . LEU B 1 154 ? 38.077 2.333 23.835 1.00 23.52 160 LEU B N 1
ATOM 3647 C CA . LEU B 1 154 ? 39.061 3.211 24.439 1.00 24.48 160 LEU B CA 1
ATOM 3648 C C . LEU B 1 154 ? 39.379 4.456 23.619 1.00 24.79 160 LEU B C 1
ATOM 3649 O O . LEU B 1 154 ? 39.505 5.533 24.206 1.00 26.23 160 LEU B O 1
ATOM 3654 N N . PRO B 1 155 ? 39.586 4.365 22.276 1.00 25.01 161 PRO B N 1
ATOM 3655 C CA . PRO B 1 155 ? 39.838 5.574 21.481 1.00 26.28 161 PRO B CA 1
ATOM 3656 C C . PRO B 1 155 ? 38.718 6.607 21.634 1.00 24.91 161 PRO B C 1
ATOM 3657 O O . PRO B 1 155 ? 38.971 7.804 21.814 1.00 26.77 161 PRO B O 1
ATOM 3661 N N . ARG B 1 156 ? 37.474 6.143 21.568 1.00 25.28 162 ARG B N 1
ATOM 3662 C CA . ARG B 1 156 ? 36.329 7.007 21.825 1.00 27.45 162 ARG B CA 1
ATOM 3663 C C . ARG B 1 156 ? 36.358 7.611 23.233 1.00 26.98 162 ARG B C 1
ATOM 3664 O O . ARG B 1 156 ? 36.131 8.807 23.392 1.00 24.17 162 ARG B O 1
ATOM 3672 N N . ALA B 1 157 ? 36.623 6.785 24.248 1.00 27.90 163 ALA B N 1
ATOM 3673 C CA . ALA B 1 157 ? 36.737 7.259 25.625 1.00 26.34 163 ALA B CA 1
ATOM 3674 C C . ALA B 1 157 ? 37.719 8.423 25.746 1.00 28.25 163 ALA B C 1
ATOM 3675 O O . ALA B 1 157 ? 37.444 9.428 26.408 1.00 25.02 163 ALA B O 1
ATOM 3677 N N . ASP B 1 158 ? 38.883 8.290 25.097 1.00 28.16 164 ASP B N 1
ATOM 3678 C CA . ASP B 1 158 ? 39.907 9.319 25.177 1.00 26.13 164 ASP B CA 1
ATOM 3679 C C . ASP B 1 158 ? 39.351 10.651 24.667 1.00 28.04 164 ASP B C 1
ATOM 3680 O O . ASP B 1 158 ? 39.539 11.701 25.281 1.00 28.16 164 ASP B O 1
ATOM 3685 N N . GLN B 1 159 ? 38.623 10.590 23.551 1.00 29.22 165 GLN B N 1
ATOM 3686 C CA . GLN B 1 159 ? 38.087 11.785 22.920 1.00 32.80 165 GLN B CA 1
ATOM 3687 C C . GLN B 1 159 ? 36.987 12.411 23.774 1.00 28.04 165 GLN B C 1
ATOM 3688 O O . GLN B 1 159 ? 36.974 13.631 23.961 1.00 25.41 165 GLN B O 1
ATOM 3694 N N . VAL B 1 160 ? 36.100 11.564 24.298 1.00 26.64 166 VAL B N 1
ATOM 3695 C CA . VAL B 1 160 ? 34.954 12.036 25.074 1.00 28.91 166 VAL B CA 1
ATOM 3696 C C . VAL B 1 160 ? 35.419 12.653 26.393 1.00 26.76 166 VAL B C 1
ATOM 3697 O O . VAL B 1 160 ? 34.929 13.713 26.812 1.00 26.00 166 VAL B O 1
ATOM 3701 N N . VAL B 1 161 ? 36.395 12.017 27.045 1.00 24.68 167 VAL B N 1
ATOM 3702 C CA . VAL B 1 161 ? 36.950 12.588 28.262 1.00 25.65 167 VAL B CA 1
ATOM 3703 C C . VAL B 1 161 ? 37.523 13.986 28.017 1.00 27.27 167 VAL B C 1
ATOM 3704 O O . VAL B 1 161 ? 37.248 14.903 28.791 1.00 27.15 167 VAL B O 1
ATOM 3708 N N . ALA B 1 162 ? 38.335 14.140 26.955 1.00 27.40 168 ALA B N 1
ATOM 3709 C CA . ALA B 1 162 ? 38.886 15.428 26.571 1.00 29.22 168 ALA B CA 1
ATOM 3710 C C . ALA B 1 162 ? 37.779 16.458 26.335 1.00 29.00 168 ALA B C 1
ATOM 3711 O O . ALA B 1 162 ? 37.848 17.582 26.835 1.00 30.89 168 ALA B O 1
ATOM 3713 N N . ALA B 1 163 ? 36.742 16.063 25.591 1.00 28.60 169 ALA B N 1
ATOM 3714 C CA . ALA B 1 163 ? 35.633 16.972 25.324 1.00 30.74 169 ALA B CA 1
ATOM 3715 C C . ALA B 1 163 ? 34.925 17.418 26.610 1.00 31.02 169 ALA B C 1
ATOM 3716 O O . ALA B 1 163 ? 34.594 18.592 26.785 1.00 30.53 169 ALA B O 1
ATOM 3718 N N . CYS B 1 164 ? 34.709 16.478 27.532 1.00 27.18 170 CYS B N 1
ATOM 3719 C CA . CYS B 1 164 ? 34.087 16.805 28.810 1.00 26.89 170 CYS B CA 1
ATOM 3720 C C . CYS B 1 164 ? 34.963 17.733 29.646 1.00 30.68 170 CYS B C 1
ATOM 3721 O O . CYS B 1 164 ? 34.473 18.710 30.205 1.00 31.80 170 CYS B O 1
ATOM 3724 N N . ARG B 1 165 ? 36.264 17.435 29.724 1.00 31.58 171 ARG B N 1
ATOM 3725 C CA . ARG B 1 165 ? 37.194 18.300 30.434 1.00 35.21 171 ARG B CA 1
ATOM 3726 C C . ARG B 1 165 ? 37.193 19.726 29.890 1.00 37.22 171 ARG B C 1
ATOM 3727 O O . ARG B 1 165 ? 37.343 20.668 30.662 1.00 40.63 171 ARG B O 1
ATOM 3735 N N . ALA B 1 166 ? 37.032 19.880 28.567 1.00 34.90 172 ALA B N 1
ATOM 3736 C CA . ALA B 1 166 ? 37.019 21.201 27.949 1.00 37.26 172 ALA B CA 1
ATOM 3737 C C . ALA B 1 166 ? 35.842 22.059 28.403 1.00 36.25 172 ALA B C 1
ATOM 3738 O O . ALA B 1 166 ? 35.910 23.275 28.269 1.00 33.79 172 ALA B O 1
ATOM 3740 N N . THR B 1 167 ? 34.780 21.439 28.947 1.00 35.04 173 THR B N 1
ATOM 3741 C CA . THR B 1 167 ? 33.679 22.178 29.554 1.00 35.75 173 THR B CA 1
ATOM 3742 C C . THR B 1 167 ? 33.981 22.655 30.971 1.00 35.65 173 THR B C 1
ATOM 3743 O O . THR B 1 167 ? 33.149 23.321 31.588 1.00 38.69 173 THR B O 1
ATOM 3747 N N . GLY B 1 168 ? 35.150 22.279 31.497 1.00 36.18 174 GLY B N 1
ATOM 3748 C CA . GLY B 1 168 ? 35.515 22.569 32.874 1.00 36.41 174 GLY B CA 1
ATOM 3749 C C . GLY B 1 168 ? 34.984 21.567 33.898 1.00 36.11 174 GLY B C 1
ATOM 3750 O O . GLY B 1 168 ? 35.143 21.762 35.098 1.00 40.04 174 GLY B O 1
ATOM 3751 N N . THR B 1 169 ? 34.332 20.499 33.422 1.00 31.05 175 THR B N 1
ATOM 3752 C CA . THR B 1 169 ? 33.714 19.534 34.312 1.00 29.71 175 THR B CA 1
ATOM 3753 C C . THR B 1 169 ? 34.752 18.478 34.696 1.00 29.19 175 THR B C 1
ATOM 3754 O O . THR B 1 169 ? 35.322 17.856 33.812 1.00 30.10 175 THR B O 1
ATOM 3758 N N . PRO B 1 170 ? 35.034 18.244 35.996 1.00 30.67 176 PRO B N 1
ATOM 3759 C CA . PRO B 1 170 ? 35.928 17.154 36.393 1.00 31.57 176 PRO B CA 1
ATOM 3760 C C . PRO B 1 170 ? 35.374 15.805 35.938 1.00 27.32 176 PRO B C 1
ATOM 3761 O O . PRO B 1 170 ? 34.164 15.581 36.017 1.00 24.87 176 PRO B O 1
ATOM 3765 N N . VAL B 1 171 ? 36.265 14.923 35.473 1.00 25.73 177 VAL B N 1
ATOM 3766 C CA . VAL B 1 171 ? 35.873 13.627 34.941 1.00 23.70 177 VAL B CA 1
ATOM 3767 C C . VAL B 1 171 ? 36.393 12.481 35.797 1.00 25.65 177 VAL B C 1
ATOM 3768 O O . VAL B 1 171 ? 37.593 12.388 36.034 1.00 26.48 177 VAL B O 1
ATOM 3772 N N . LEU B 1 172 ? 35.468 11.621 36.250 1.00 25.97 178 LEU B N 1
ATOM 3773 C CA . LEU B 1 172 ? 35.779 10.325 36.829 1.00 26.63 178 LEU B CA 1
ATOM 3774 C C . LEU B 1 172 ? 35.526 9.278 35.757 1.00 24.64 178 LEU B C 1
ATOM 3775 O O . LEU B 1 172 ? 34.555 9.392 35.003 1.00 22.59 178 LEU B O 1
ATOM 3780 N N . VAL B 1 173 ? 36.362 8.229 35.723 1.00 21.58 179 VAL B N 1
ATOM 3781 C CA . VAL B 1 173 ? 36.183 7.170 34.752 1.00 19.65 179 VAL B CA 1
ATOM 3782 C C . VAL B 1 173 ? 36.281 5.813 35.430 1.00 20.76 179 VAL B C 1
ATOM 3783 O O . VAL B 1 173 ? 36.927 5.648 36.465 1.00 23.63 179 VAL B O 1
ATOM 3787 N N . GLY B 1 174 ? 35.620 4.848 34.817 1.00 21.12 180 GLY B N 1
ATOM 3788 C CA . GLY B 1 174 ? 35.725 3.481 35.273 1.00 21.55 180 GLY B CA 1
ATOM 3789 C C . GLY B 1 174 ? 35.011 2.494 34.370 1.00 20.78 180 GLY B C 1
ATOM 3790 O O . GLY B 1 174 ? 34.425 2.864 33.354 1.00 21.66 180 GLY B O 1
ATOM 3791 N N . GLY B 1 175 ? 35.095 1.226 34.784 1.00 23.66 181 GLY B N 1
ATOM 3792 C CA . GLY B 1 175 ? 34.561 0.115 34.021 1.00 22.90 181 GLY B CA 1
ATOM 3793 C C . GLY B 1 175 ? 35.696 -0.728 33.449 1.00 24.20 181 GLY B C 1
ATOM 3794 O O . GLY B 1 175 ? 36.857 -0.293 33.397 1.00 22.31 181 GLY B O 1
ATOM 3795 N N . LEU B 1 176 ? 35.345 -1.939 33.005 1.00 21.46 182 LEU B N 1
ATOM 3796 C CA . LEU B 1 176 ? 36.330 -2.878 32.477 1.00 23.30 182 LEU B CA 1
ATOM 3797 C C . LEU B 1 176 ? 37.084 -2.359 31.253 1.00 22.33 182 LEU B C 1
ATOM 3798 O O . LEU B 1 176 ? 38.200 -2.815 30.946 1.00 23.77 182 LEU B O 1
ATOM 3803 N N . GLY B 1 177 ? 36.490 -1.387 30.552 1.00 20.14 183 GLY B N 1
ATOM 3804 C CA . GLY B 1 177 ? 37.074 -0.888 29.319 1.00 21.78 183 GLY B CA 1
ATOM 3805 C C . GLY B 1 177 ? 38.404 -0.163 29.556 1.00 24.20 183 GLY B C 1
ATOM 3806 O O . GLY B 1 177 ? 39.201 -0.048 28.627 1.00 24.70 183 GLY B O 1
ATOM 3807 N N . PHE B 1 178 ? 38.618 0.335 30.785 1.00 23.60 184 PHE B N 1
ATOM 3808 C CA . PHE B 1 178 ? 39.864 0.998 31.135 1.00 22.74 184 PHE B CA 1
ATOM 3809 C C . PHE B 1 178 ? 40.920 0.038 31.653 1.00 23.24 184 PHE B C 1
ATOM 3810 O O . PHE B 1 178 ? 42.001 0.481 32.041 1.00 24.82 184 PHE B O 1
ATOM 3818 N N . GLY B 1 179 ? 40.587 -1.256 31.651 1.00 22.48 185 GLY B N 1
ATOM 3819 C CA . GLY B 1 179 ? 41.561 -2.305 31.837 1.00 27.27 185 GLY B CA 1
ATOM 3820 C C . GLY B 1 179 ? 41.915 -2.622 33.282 1.00 28.22 185 GLY B C 1
ATOM 3821 O O . GLY B 1 179 ? 41.434 -1.992 34.226 1.00 27.24 185 GLY B O 1
ATOM 3822 N N . PRO B 1 180 ? 42.828 -3.601 33.477 1.00 30.30 186 PRO B N 1
ATOM 3823 C CA . PRO B 1 180 ? 43.220 -4.015 34.819 1.00 31.61 186 PRO B CA 1
ATOM 3824 C C . PRO B 1 180 ? 43.788 -2.832 35.591 1.00 30.74 186 PRO B C 1
ATOM 3825 O O . PRO B 1 180 ? 44.699 -2.149 35.108 1.00 30.79 186 PRO B O 1
ATOM 3829 N N . ASP B 1 181 ? 43.203 -2.590 36.769 1.00 26.44 187 ASP B N 1
ATOM 3830 C CA . ASP B 1 181 ? 43.655 -1.529 37.641 1.00 27.69 187 ASP B CA 1
ATOM 3831 C C . ASP B 1 181 ? 43.679 -0.175 36.947 1.00 26.62 187 ASP B C 1
ATOM 3832 O O . ASP B 1 181 ? 44.496 0.691 37.283 1.00 27.15 187 ASP B O 1
ATOM 3837 N N . GLY B 1 182 ? 42.779 0.005 35.978 1.00 23.46 188 GLY B N 1
ATOM 3838 C CA . GLY B 1 182 ? 42.645 1.287 35.311 1.00 25.52 188 GLY B CA 1
ATOM 3839 C C . GLY B 1 182 ? 43.819 1.653 34.410 1.00 26.11 188 GLY B C 1
ATOM 3840 O O . GLY B 1 182 ? 43.955 2.811 34.051 1.00 25.68 188 GLY B O 1
ATOM 3841 N N . ARG B 1 183 ? 44.616 0.657 33.998 1.00 25.91 189 ARG B N 1
ATOM 3842 C CA . ARG B 1 183 ? 45.865 0.931 33.294 1.00 27.61 189 ARG B CA 1
ATOM 3843 C C . ARG B 1 183 ? 45.670 1.811 32.059 1.00 24.00 189 ARG B C 1
ATOM 3844 O O . ARG B 1 183 ? 46.427 2.753 31.846 1.00 27.26 189 ARG B O 1
ATOM 3852 N N . TRP B 1 184 ? 44.627 1.534 31.267 1.00 22.20 190 TRP B N 1
ATOM 3853 C CA . TRP B 1 184 ? 44.440 2.261 30.014 1.00 24.53 190 TRP B CA 1
ATOM 3854 C C . TRP B 1 184 ? 43.910 3.687 30.211 1.00 25.00 190 TRP B C 1
ATOM 3855 O O . TRP B 1 184 ? 44.279 4.583 29.449 1.00 27.79 190 TRP B O 1
ATOM 3866 N N . ALA B 1 185 ? 43.113 3.926 31.266 1.00 24.56 191 ALA B N 1
ATOM 3867 C CA . ALA B 1 185 ? 42.819 5.293 31.690 1.00 24.88 191 ALA B CA 1
ATOM 3868 C C . ALA B 1 185 ? 44.094 6.035 32.086 1.00 25.83 191 ALA B C 1
ATOM 3869 O O . ALA B 1 185 ? 44.289 7.202 31.750 1.00 28.17 191 ALA B O 1
ATOM 3871 N N .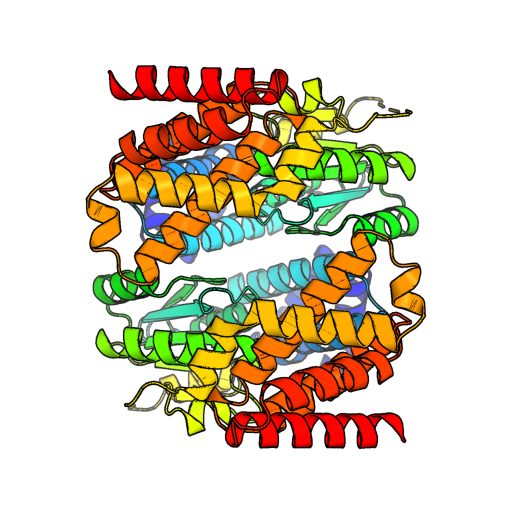 ARG B 1 186 ? 44.938 5.362 32.869 1.00 24.71 192 ARG B N 1
ATOM 3872 C CA . ARG B 1 186 ? 46.106 6.004 33.434 1.00 28.09 192 ARG B CA 1
ATOM 3873 C C . ARG B 1 186 ? 47.167 6.308 32.382 1.00 26.51 192 ARG B C 1
ATOM 3874 O O . ARG B 1 186 ? 47.720 7.395 32.399 1.00 30.84 192 ARG B O 1
ATOM 3882 N N . VAL B 1 187 ? 47.406 5.385 31.444 1.00 25.99 193 VAL B N 1
ATOM 3883 C CA . VAL B 1 187 ? 48.403 5.663 30.419 1.00 29.03 193 VAL B CA 1
ATOM 3884 C C . VAL B 1 187 ? 47.953 6.825 29.530 1.00 30.01 193 VAL B C 1
ATOM 3885 O O . VAL B 1 187 ? 48.794 7.603 29.093 1.00 30.69 193 VAL B O 1
ATOM 3889 N N . LEU B 1 188 ? 46.643 6.963 29.288 1.00 28.33 194 LEU B N 1
ATOM 3890 C CA . LEU B 1 188 ? 46.136 8.054 28.466 1.00 28.41 194 LEU B CA 1
ATOM 3891 C C . LEU B 1 188 ? 45.976 9.372 29.225 1.00 29.16 194 LEU B C 1
ATOM 3892 O O . LEU B 1 188 ? 45.829 10.430 28.610 1.00 31.41 194 LEU B O 1
ATOM 3897 N N . GLY B 1 189 ? 45.965 9.317 30.562 1.00 29.01 195 GLY B N 1
ATOM 3898 C CA . GLY B 1 189 ? 45.666 10.489 31.364 1.00 32.61 195 GLY B CA 1
ATOM 3899 C C . GLY B 1 189 ? 44.209 10.899 31.180 1.00 30.68 195 GLY B C 1
ATOM 3900 O O . GLY B 1 189 ? 43.878 12.068 31.254 1.00 31.00 195 GLY B O 1
ATOM 3901 N N . ALA B 1 190 ? 43.337 9.910 30.975 1.00 30.41 196 ALA B N 1
ATOM 3902 C CA . ALA B 1 190 ? 41.950 10.161 30.636 1.00 31.52 196 ALA B CA 1
ATOM 3903 C C . ALA B 1 190 ? 41.106 10.136 31.910 1.00 31.65 196 ALA B C 1
ATOM 3904 O O . ALA B 1 190 ? 40.543 9.102 32.264 1.00 40.45 196 ALA B O 1
ATOM 3906 N N . GLY B 1 191 ? 40.995 11.297 32.558 1.00 31.30 197 GLY B N 1
ATOM 3907 C CA . GLY B 1 191 ? 40.178 11.461 33.748 1.00 35.86 197 GLY B CA 1
ATOM 3908 C C . GLY B 1 191 ? 40.835 10.824 34.966 1.00 38.19 197 GLY B C 1
ATOM 3909 O O . GLY B 1 191 ? 42.006 10.453 34.931 1.00 42.58 197 GLY B O 1
ATOM 3910 N N . THR B 1 192 ? 40.062 10.703 36.044 1.00 31.61 198 THR B N 1
ATOM 3911 C CA . THR B 1 192 ? 40.513 10.065 37.265 1.00 29.74 198 THR B CA 1
ATOM 3912 C C . THR B 1 192 ? 39.757 8.747 37.404 1.00 28.29 198 THR B C 1
ATOM 3913 O O . THR B 1 192 ? 38.526 8.734 37.459 1.00 27.70 198 THR B O 1
ATOM 3917 N N . TRP B 1 193 ? 40.508 7.643 37.426 1.00 27.00 199 TRP B N 1
ATOM 3918 C CA . TRP B 1 193 ? 39.917 6.316 37.476 1.00 26.66 199 TRP B CA 1
ATOM 3919 C C . TRP B 1 193 ? 39.696 5.855 38.917 1.00 26.94 199 TRP B C 1
ATOM 3920 O O . TRP B 1 193 ? 40.454 6.233 39.818 1.00 26.99 199 TRP B O 1
ATOM 3931 N N . ALA B 1 194 ? 38.681 5.004 39.109 1.00 26.06 200 ALA B N 1
ATOM 3932 C CA . ALA B 1 194 ? 38.500 4.277 40.356 1.00 27.32 200 ALA B CA 1
ATOM 3933 C C . ALA B 1 194 ? 37.902 2.904 40.050 1.00 27.64 200 ALA B C 1
ATOM 3934 O O . ALA B 1 194 ? 37.185 2.735 39.062 1.00 26.12 200 ALA B O 1
ATOM 3936 N N . PRO B 1 195 ? 38.206 1.876 40.879 1.00 26.05 201 PRO B N 1
ATOM 3937 C CA . PRO B 1 195 ? 37.832 0.494 40.588 1.00 28.95 201 PRO B CA 1
ATOM 3938 C C . PRO B 1 195 ? 36.379 0.085 40.812 1.00 27.03 201 PRO B C 1
ATOM 3939 O O . PRO B 1 195 ? 35.920 -0.875 40.205 1.00 29.09 201 PRO B O 1
ATOM 3943 N N . THR B 1 196 ? 35.709 0.779 41.731 1.00 31.59 202 THR B N 1
ATOM 3944 C CA . THR B 1 196 ? 34.381 0.392 42.179 1.00 35.10 202 THR B CA 1
ATOM 3945 C C . THR B 1 196 ? 33.562 1.617 42.553 1.00 33.10 202 THR B C 1
ATOM 3946 O O . THR B 1 196 ? 34.085 2.716 42.708 1.00 31.54 202 THR B O 1
ATOM 3950 N N . ALA B 1 197 ? 32.255 1.400 42.748 1.00 36.24 203 ALA B N 1
ATOM 3951 C CA . ALA B 1 197 ? 31.380 2.463 43.205 1.00 39.50 203 ALA B CA 1
ATOM 3952 C C . ALA B 1 197 ? 31.818 2.980 44.570 1.00 36.05 203 ALA B C 1
ATOM 3953 O O . ALA B 1 197 ? 31.815 4.194 44.797 1.00 37.86 203 ALA B O 1
ATOM 3955 N N . ARG B 1 198 ? 32.207 2.049 45.465 1.00 34.15 204 ARG B N 1
ATOM 3956 C CA . ARG B 1 198 ? 32.723 2.424 46.776 1.00 42.44 204 ARG B CA 1
ATOM 3957 C C . ARG B 1 198 ? 33.914 3.369 46.661 1.00 40.21 204 ARG B C 1
ATOM 3958 O O . ARG B 1 198 ? 33.968 4.386 47.347 1.00 37.46 204 ARG B O 1
ATOM 3966 N N . ALA B 1 199 ? 34.879 3.009 45.803 1.00 36.50 205 ALA B N 1
ATOM 3967 C CA . ALA B 1 199 ? 36.070 3.831 45.618 1.00 40.56 205 ALA B CA 1
ATOM 3968 C C . ALA B 1 199 ? 35.772 5.168 44.947 1.00 37.60 205 ALA B C 1
ATOM 3969 O O . ALA B 1 199 ? 36.440 6.150 45.236 1.00 38.98 205 ALA B O 1
ATOM 3971 N N . ALA B 1 200 ? 34.799 5.190 44.019 1.00 39.37 206 ALA B N 1
ATOM 3972 C CA . ALA B 1 200 ? 34.342 6.442 43.421 1.00 37.91 206 ALA B CA 1
ATOM 3973 C C . ALA B 1 200 ? 33.826 7.403 44.492 1.00 36.94 206 ALA B C 1
ATOM 3974 O O . ALA B 1 200 ? 34.215 8.580 44.558 1.00 32.33 206 ALA B O 1
ATOM 3976 N N . ALA B 1 201 ? 32.939 6.881 45.350 1.00 33.94 207 ALA B N 1
ATOM 3977 C CA . ALA B 1 201 ? 32.446 7.671 46.470 1.00 41.23 207 ALA B CA 1
ATOM 3978 C C . ALA B 1 201 ? 33.585 8.199 47.347 1.00 46.67 207 ALA B C 1
ATOM 3979 O O . ALA B 1 201 ? 33.568 9.366 47.740 1.00 41.89 207 ALA B O 1
ATOM 3981 N N . ASP B 1 202 ? 34.586 7.347 47.638 1.00 41.80 208 ASP B N 1
ATOM 3982 C CA . ASP B 1 202 ? 35.727 7.772 48.443 1.00 53.87 208 ASP B CA 1
ATOM 3983 C C . ASP B 1 202 ? 36.525 8.905 47.797 1.00 48.17 208 ASP B C 1
ATOM 3984 O O . ASP B 1 202 ? 36.976 9.804 48.495 1.00 40.66 208 ASP B O 1
ATOM 3989 N N . LEU B 1 203 ? 36.715 8.847 46.469 1.00 47.65 209 LEU B N 1
ATOM 3990 C CA . LEU B 1 203 ? 37.385 9.917 45.744 1.00 48.88 209 LEU B CA 1
ATOM 3991 C C . LEU B 1 203 ? 36.638 11.243 45.851 1.00 49.05 209 LEU B C 1
ATOM 3992 O O . LEU B 1 203 ? 37.254 12.298 45.991 1.00 46.42 209 LEU B O 1
ATOM 3997 N N . LEU B 1 204 ? 35.306 11.177 45.722 1.00 43.98 210 LEU B N 1
ATOM 3998 C CA . LEU B 1 204 ? 34.466 12.360 45.784 1.00 44.97 210 LEU B CA 1
ATOM 3999 C C . LEU B 1 204 ? 34.463 12.990 47.179 1.00 49.01 210 LEU B C 1
ATOM 4000 O O . LEU B 1 204 ? 34.208 14.184 47.308 1.00 43.09 210 LEU B O 1
ATOM 4005 N N . ASP B 1 205 ? 34.790 12.193 48.205 1.00 53.61 211 ASP B N 1
ATOM 4006 C CA . ASP B 1 205 ? 34.961 12.697 49.565 1.00 55.12 211 ASP B CA 1
ATOM 4007 C C . ASP B 1 205 ? 36.280 13.406 49.876 1.00 59.85 211 ASP B C 1
ATOM 4008 O O . ASP B 1 205 ? 36.419 13.991 50.945 1.00 65.82 211 ASP B O 1
ATOM 4013 N N . ARG B 1 206 ? 37.255 13.349 48.961 1.00 61.47 212 ARG B N 1
ATOM 4014 C CA . ARG B 1 206 ? 38.506 14.075 49.135 1.00 67.17 212 ARG B CA 1
ATOM 4015 C C . ARG B 1 206 ? 38.271 15.584 49.049 1.00 73.25 212 ARG B C 1
ATOM 4016 O O . ARG B 1 206 ? 37.174 16.017 48.708 1.00 66.40 212 ARG B O 1
ATOM 4024 N N . PRO B 1 207 ? 39.272 16.436 49.382 1.00 87.72 213 PRO B N 1
ATOM 4025 C CA . PRO B 1 207 ? 39.237 17.855 49.003 1.00 85.52 213 PRO B CA 1
ATOM 4026 C C . PRO B 1 207 ? 39.822 18.103 47.608 1.00 89.03 213 PRO B C 1
ATOM 4027 O O . PRO B 1 207 ? 40.618 19.019 47.412 1.00 88.98 213 PRO B O 1
ATOM 4031 N N . GLU B 1 208 ? 39.379 17.294 46.637 1.00 90.31 214 GLU B N 1
ATOM 4032 C CA . GLU B 1 208 ? 39.995 17.188 45.320 1.00 82.76 214 GLU B CA 1
ATOM 4033 C C . GLU B 1 208 ? 41.448 17.642 45.314 1.00 79.21 214 GLU B C 1
ATOM 4034 O O . GLU B 1 208 ? 41.947 18.120 44.302 1.00 72.83 214 GLU B O 1
ATOM 4040 N N . ARG B 1 219 ? 47.800 16.602 21.169 1.00 73.09 225 ARG B N 1
ATOM 4041 C CA . ARG B 1 219 ? 48.928 15.747 20.791 1.00 75.23 225 ARG B CA 1
ATOM 4042 C C . ARG B 1 219 ? 48.727 15.204 19.375 1.00 77.32 225 ARG B C 1
ATOM 4043 O O . ARG B 1 219 ? 47.602 15.180 18.877 1.00 69.74 225 ARG B O 1
ATOM 4051 N N . PRO B 1 220 ? 49.797 14.740 18.684 1.00 78.44 226 PRO B N 1
ATOM 4052 C CA . PRO B 1 220 ? 49.686 14.376 17.271 1.00 73.96 226 PRO B CA 1
ATOM 4053 C C . PRO B 1 220 ? 48.767 13.176 17.071 1.00 69.50 226 PRO B C 1
ATOM 4054 O O . PRO B 1 220 ? 48.767 12.250 17.882 1.00 64.03 226 PRO B O 1
ATOM 4058 N N . ALA B 1 221 ? 47.976 13.219 15.991 1.00 59.95 227 ALA B N 1
ATOM 4059 C CA . ALA B 1 221 ? 47.157 12.094 15.580 1.00 56.11 227 ALA B CA 1
ATOM 4060 C C . ALA B 1 221 ? 48.045 10.883 15.316 1.00 54.64 227 ALA B C 1
ATOM 4061 O O . ALA B 1 221 ? 49.189 11.021 14.895 1.00 60.52 227 ALA B O 1
ATOM 4063 N N . ASP B 1 222 ? 47.504 9.708 15.624 1.00 49.06 228 ASP B N 1
ATOM 4064 C CA . ASP B 1 222 ? 48.225 8.455 15.515 1.00 44.25 228 ASP B CA 1
ATOM 4065 C C . ASP B 1 222 ? 48.005 7.865 14.122 1.00 43.51 228 ASP B C 1
ATOM 4066 O O . ASP B 1 222 ? 46.878 7.498 13.794 1.00 37.02 228 ASP B O 1
ATOM 4071 N N . PRO B 1 223 ? 49.052 7.767 13.273 1.00 44.68 229 PRO B N 1
ATOM 4072 C CA . PRO B 1 223 ? 48.855 7.326 11.885 1.00 45.33 229 PRO B CA 1
ATOM 4073 C C . PRO B 1 223 ? 48.562 5.831 11.743 1.00 44.62 229 PRO B C 1
ATOM 4074 O O . PRO B 1 223 ? 47.815 5.426 10.853 1.00 40.78 229 PRO B O 1
ATOM 4078 N N . GLU B 1 224 ? 49.131 5.018 12.643 1.00 41.31 230 GLU B N 1
ATOM 4079 C CA . GLU B 1 224 ? 48.908 3.578 12.611 1.00 40.72 230 GLU B CA 1
ATOM 4080 C C . GLU B 1 224 ? 47.487 3.226 13.040 1.00 37.82 230 GLU B C 1
ATOM 4081 O O . GLU B 1 224 ? 46.858 2.335 12.473 1.00 36.15 230 GLU B O 1
ATOM 4087 N N . TYR B 1 225 ? 46.988 3.937 14.054 1.00 34.28 231 TYR B N 1
ATOM 4088 C CA . TYR B 1 225 ? 45.603 3.842 14.452 1.00 31.97 231 TYR B CA 1
ATOM 4089 C C . TYR B 1 225 ? 44.691 4.295 13.315 1.00 33.78 231 TYR B C 1
ATOM 4090 O O . TYR B 1 225 ? 43.715 3.612 13.005 1.00 33.30 231 TYR B O 1
ATOM 4099 N N . ALA B 1 226 ? 45.004 5.459 12.726 1.00 32.58 232 ALA B N 1
ATOM 4100 C CA . ALA B 1 226 ? 44.229 5.987 11.614 1.00 37.06 232 ALA B CA 1
ATOM 4101 C C . ALA B 1 226 ? 44.102 4.957 10.493 1.00 33.86 232 ALA B C 1
ATOM 4102 O O . ALA B 1 226 ? 43.037 4.826 9.902 1.00 38.88 232 ALA B O 1
ATOM 4104 N N . ALA B 1 227 ? 45.191 4.236 10.216 1.00 33.83 233 ALA B N 1
ATOM 4105 C CA . ALA B 1 227 ? 45.220 3.247 9.148 1.00 34.06 233 ALA B CA 1
ATOM 4106 C C . ALA B 1 227 ? 44.346 2.024 9.441 1.00 36.18 233 ALA B C 1
ATOM 4107 O O . ALA B 1 227 ? 43.682 1.491 8.539 1.00 34.12 233 ALA B O 1
ATOM 4109 N N . LEU B 1 228 ? 44.301 1.599 10.713 1.00 31.81 234 LEU B N 1
ATOM 4110 C CA . LEU B 1 228 ? 43.425 0.499 11.110 1.00 33.25 234 LEU B CA 1
ATOM 4111 C C . LEU B 1 228 ? 41.943 0.853 10.978 1.00 33.00 234 LEU B C 1
ATOM 4112 O O . LEU B 1 228 ? 41.102 -0.025 10.782 1.00 32.59 234 LEU B O 1
ATOM 4117 N N . ARG B 1 229 ? 41.614 2.145 11.095 1.00 30.79 235 ARG B N 1
ATOM 4118 C CA . ARG B 1 229 ? 40.247 2.590 10.873 1.00 34.36 235 ARG B CA 1
ATOM 4119 C C . ARG B 1 229 ? 39.950 2.724 9.379 1.00 32.80 235 ARG B C 1
ATOM 4120 O O . ARG B 1 229 ? 38.918 2.248 8.912 1.00 35.27 235 ARG B O 1
ATOM 4128 N N . ALA B 1 230 ? 40.874 3.346 8.643 1.00 35.85 236 ALA B N 1
ATOM 4129 C CA . ALA B 1 230 ? 40.663 3.651 7.235 1.00 37.94 236 ALA B CA 1
ATOM 4130 C C . ALA B 1 230 ? 40.662 2.379 6.390 1.00 40.28 236 ALA B C 1
ATOM 4131 O O . ALA B 1 230 ? 39.923 2.289 5.409 1.00 39.41 236 ALA B O 1
ATOM 4133 N N . ARG B 1 231 ? 41.474 1.390 6.789 1.00 33.86 237 ARG B N 1
ATOM 4134 C CA . ARG B 1 231 ? 41.637 0.188 5.985 1.00 37.22 237 ARG B CA 1
ATOM 4135 C C . ARG B 1 231 ? 40.877 -1.021 6.534 1.00 33.95 237 ARG B C 1
ATOM 4136 O O . ARG B 1 231 ? 41.150 -2.142 6.116 1.00 34.56 237 ARG B O 1
ATOM 4144 N N . ARG B 1 232 ? 39.901 -0.783 7.424 1.00 33.96 238 ARG B N 1
ATOM 4145 C CA . ARG B 1 232 ? 39.200 -1.853 8.121 1.00 33.52 238 ARG B CA 1
ATOM 4146 C C . ARG B 1 232 ? 38.610 -2.886 7.155 1.00 34.65 238 ARG B C 1
ATOM 4147 O O . ARG B 1 232 ? 38.773 -4.087 7.350 1.00 33.45 238 ARG B O 1
ATOM 4155 N N . ALA B 1 233 ? 37.910 -2.410 6.116 1.00 38.76 239 ALA B N 1
ATOM 4156 C CA . ALA B 1 233 ? 37.265 -3.287 5.147 1.00 38.97 239 ALA B CA 1
ATOM 4157 C C . ALA B 1 233 ? 38.278 -4.160 4.405 1.00 39.90 239 ALA B C 1
ATOM 4158 O O . ALA B 1 233 ? 38.094 -5.373 4.277 1.00 38.06 239 ALA B O 1
ATOM 4160 N N . GLU B 1 234 ? 39.363 -3.531 3.939 1.00 37.05 240 GLU B N 1
ATOM 4161 C CA . GLU B 1 234 ? 40.476 -4.226 3.318 1.00 38.58 240 GLU B CA 1
ATOM 4162 C C . GLU B 1 234 ? 41.019 -5.358 4.189 1.00 38.35 240 GLU B C 1
ATOM 4163 O O . GLU B 1 234 ? 41.358 -6.428 3.682 1.00 36.57 240 GLU B O 1
ATOM 4169 N N . LEU B 1 235 ? 41.155 -5.083 5.492 1.00 37.11 241 LEU B N 1
ATOM 4170 C CA . LEU B 1 235 ? 41.793 -6.012 6.410 1.00 33.48 241 LEU B CA 1
ATOM 4171 C C . LEU B 1 235 ? 40.854 -7.183 6.707 1.00 32.30 241 LEU B C 1
ATOM 4172 O O . LEU B 1 235 ? 41.287 -8.331 6.751 1.00 34.50 241 LEU B O 1
ATOM 4177 N N . VAL B 1 236 ? 39.567 -6.879 6.896 1.00 32.39 242 VAL B N 1
ATOM 4178 C CA . VAL B 1 236 ? 38.540 -7.902 7.020 1.00 33.41 242 VAL B CA 1
ATOM 4179 C C . VAL B 1 236 ? 38.560 -8.825 5.803 1.00 35.97 242 VAL B C 1
ATOM 4180 O O . VAL B 1 236 ? 38.543 -10.047 5.957 1.00 36.98 242 VAL B O 1
ATOM 4184 N N . ASP B 1 237 ? 38.607 -8.223 4.608 1.00 36.86 243 ASP B N 1
ATOM 4185 C CA . ASP B 1 237 ? 38.657 -8.964 3.360 1.00 38.94 243 ASP B CA 1
ATOM 4186 C C . ASP B 1 237 ? 39.898 -9.855 3.275 1.00 39.28 243 ASP B C 1
ATOM 4187 O O . ASP B 1 237 ? 39.811 -10.983 2.802 1.00 38.75 243 ASP B O 1
ATOM 4192 N N . ALA B 1 238 ? 41.050 -9.339 3.736 1.00 39.18 244 ALA B N 1
ATOM 4193 C CA . ALA B 1 238 ? 42.293 -10.095 3.740 1.00 37.94 244 ALA B CA 1
ATOM 4194 C C . ALA B 1 238 ? 42.214 -11.314 4.657 1.00 37.18 244 ALA B C 1
ATOM 4195 O O . ALA B 1 238 ? 42.667 -12.405 4.283 1.00 36.87 244 ALA B O 1
ATOM 4197 N N . GLY B 1 239 ? 41.625 -11.116 5.843 1.00 35.90 245 GLY B N 1
ATOM 4198 C CA . GLY B 1 239 ? 41.348 -12.197 6.774 1.00 34.87 245 GLY B CA 1
ATOM 4199 C C . GLY B 1 239 ? 40.427 -13.258 6.174 1.00 35.13 245 GLY B C 1
ATOM 4200 O O . GLY B 1 239 ? 40.682 -14.455 6.308 1.00 34.39 245 GLY B O 1
ATOM 4201 N N . LEU B 1 240 ? 39.357 -12.802 5.518 1.00 35.30 246 LEU B N 1
ATOM 4202 C CA . LEU B 1 240 ? 38.416 -13.701 4.874 1.00 39.26 246 LEU B CA 1
ATOM 4203 C C . LEU B 1 240 ? 39.074 -14.511 3.755 1.00 37.88 246 LEU B C 1
ATOM 4204 O O . LEU B 1 240 ? 38.854 -15.717 3.652 1.00 37.21 246 LEU B O 1
ATOM 4209 N N . ALA B 1 241 ? 39.882 -13.855 2.915 1.00 39.25 247 ALA B N 1
ATOM 4210 C CA . ALA B 1 241 ? 40.568 -14.538 1.828 1.00 41.17 247 ALA B CA 1
ATOM 4211 C C . ALA B 1 241 ? 41.497 -15.618 2.375 1.00 41.72 247 ALA B C 1
ATOM 4212 O O . ALA B 1 241 ? 41.573 -16.701 1.814 1.00 40.12 247 ALA B O 1
ATOM 4214 N N . ALA B 1 242 ? 42.174 -15.335 3.492 1.00 39.69 248 ALA B N 1
ATOM 4215 C CA . ALA B 1 242 ? 43.042 -16.322 4.111 1.00 38.91 248 ALA B CA 1
ATOM 4216 C C . ALA B 1 242 ? 42.234 -17.501 4.649 1.00 37.08 248 ALA B C 1
ATOM 4217 O O . ALA B 1 242 ? 42.657 -18.645 4.517 1.00 38.43 248 ALA B O 1
ATOM 4219 N N . LEU B 1 243 ? 41.080 -17.213 5.263 1.00 34.99 249 LEU B N 1
ATOM 4220 C CA . LEU B 1 243 ? 40.201 -18.262 5.751 1.00 35.89 249 LEU B CA 1
ATOM 4221 C C . LEU B 1 243 ? 39.708 -19.134 4.596 1.00 35.99 249 LEU B C 1
ATOM 4222 O O . LEU B 1 243 ? 39.648 -20.361 4.709 1.00 36.55 249 LEU B O 1
ATOM 4227 N N . HIS B 1 244 ? 39.382 -18.491 3.470 1.00 38.71 250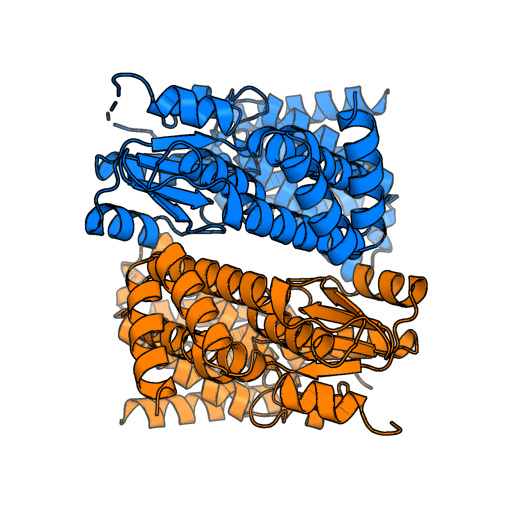 HIS B N 1
ATOM 4228 C CA . HIS B 1 244 ? 38.998 -19.203 2.256 1.00 39.55 250 HIS B CA 1
ATOM 4229 C C . HIS B 1 244 ? 40.096 -20.182 1.834 1.00 39.89 250 HIS B C 1
ATOM 4230 O O . HIS B 1 244 ? 39.801 -21.301 1.430 1.00 41.17 250 HIS B O 1
ATOM 4237 N N . GLU B 1 245 ? 41.365 -19.763 1.914 1.00 39.33 251 GLU B N 1
ATOM 4238 C CA . GLU B 1 245 ? 42.481 -20.604 1.518 1.00 42.01 251 GLU B CA 1
ATOM 4239 C C . GLU B 1 245 ? 42.792 -21.734 2.499 1.00 40.38 251 GLU B C 1
ATOM 4240 O O . GLU B 1 245 ? 43.184 -22.817 2.068 1.00 42.63 251 GLU B O 1
ATOM 4246 N N . TRP B 1 246 ? 42.610 -21.491 3.803 1.00 40.27 252 TRP B N 1
ATOM 4247 C CA . TRP B 1 246 ? 43.152 -22.364 4.836 1.00 42.04 252 TRP B CA 1
ATOM 4248 C C . TRP B 1 246 ? 42.169 -23.062 5.773 1.00 38.51 252 TRP B C 1
ATOM 4249 O O . TRP B 1 246 ? 42.516 -24.084 6.360 1.00 39.70 252 TRP B O 1
ATOM 4260 N N . PHE B 1 247 ? 40.941 -22.548 5.872 1.00 36.60 253 PHE B N 1
ATOM 4261 C CA . PHE B 1 247 ? 40.030 -22.963 6.927 1.00 36.18 253 PHE B CA 1
ATOM 4262 C C . PHE B 1 247 ? 38.799 -23.638 6.319 1.00 36.85 253 PHE B C 1
ATOM 4263 O O . PHE B 1 247 ? 37.834 -22.960 5.965 1.00 35.07 253 PHE B O 1
ATOM 4271 N N . PRO B 1 248 ? 38.788 -24.985 6.178 1.00 36.99 254 PRO B N 1
ATOM 4272 C CA . PRO B 1 248 ? 37.748 -25.661 5.401 1.00 38.62 254 PRO B CA 1
ATOM 4273 C C . PRO B 1 248 ? 36.290 -25.342 5.734 1.00 37.41 254 PRO B C 1
ATOM 4274 O O . PRO B 1 248 ? 35.475 -25.238 4.819 1.00 38.82 254 PRO B O 1
ATOM 4278 N N . PRO B 1 249 ? 35.877 -25.220 7.018 1.00 37.82 255 PRO B N 1
ATOM 4279 C CA . PRO B 1 249 ? 34.460 -24.984 7.331 1.00 39.06 255 PRO B CA 1
ATOM 4280 C C . PRO B 1 249 ? 33.820 -23.787 6.625 1.00 37.27 255 PRO B C 1
ATOM 4281 O O . PRO B 1 249 ? 32.651 -23.853 6.262 1.00 37.05 255 PRO B O 1
ATOM 4285 N N . LEU B 1 250 ? 34.606 -22.725 6.397 1.00 39.10 256 LEU B N 1
ATOM 4286 C CA . LEU B 1 250 ? 34.134 -21.518 5.733 1.00 37.58 256 LEU B CA 1
ATOM 4287 C C . LEU B 1 250 ? 33.461 -21.824 4.399 1.00 39.39 256 LEU B C 1
ATOM 4288 O O . LEU B 1 250 ? 32.508 -21.152 4.026 1.00 37.31 256 LEU B O 1
ATOM 4293 N N . ARG B 1 251 ? 33.952 -22.847 3.689 1.00 38.35 257 ARG B N 1
ATOM 4294 C CA . ARG B 1 251 ? 33.416 -23.206 2.387 1.00 41.01 257 ARG B CA 1
ATOM 4295 C C . ARG B 1 251 ? 31.950 -23.625 2.455 1.00 42.96 257 ARG B C 1
ATOM 4296 O O . ARG B 1 251 ? 31.232 -23.512 1.469 1.00 43.64 257 ARG B O 1
ATOM 4304 N N . ASP B 1 252 ? 31.529 -24.140 3.615 1.00 40.78 258 ASP B N 1
ATOM 4305 C CA . ASP B 1 252 ? 30.176 -24.642 3.788 1.00 41.56 258 ASP B CA 1
ATOM 4306 C C . ASP B 1 252 ? 29.303 -23.712 4.629 1.00 39.51 258 ASP B C 1
ATOM 4307 O O . ASP B 1 252 ? 28.167 -24.055 4.934 1.00 40.14 258 ASP B O 1
ATOM 4312 N N . TYR B 1 253 ? 29.816 -22.529 4.997 1.00 37.69 259 TYR B N 1
ATOM 4313 C CA . TYR B 1 253 ? 29.025 -21.579 5.762 1.00 37.74 259 TYR B CA 1
ATOM 4314 C C . TYR B 1 253 ? 27.881 -20.989 4.937 1.00 39.38 259 TYR B C 1
ATOM 4315 O O . TYR B 1 253 ? 28.058 -20.633 3.777 1.00 41.35 259 TYR B O 1
ATOM 4324 N N . ASP B 1 254 ? 26.700 -20.906 5.559 1.00 40.64 260 ASP B N 1
ATOM 4325 C CA . ASP B 1 254 ? 25.567 -20.178 5.005 1.00 44.78 260 ASP B CA 1
ATOM 4326 C C . ASP B 1 254 ? 25.749 -18.682 5.266 1.00 43.15 260 ASP B C 1
ATOM 4327 O O . ASP B 1 254 ? 26.760 -18.271 5.830 1.00 37.14 260 ASP B O 1
ATOM 4332 N N . ALA B 1 255 ? 24.766 -17.870 4.857 1.00 44.97 261 ALA B N 1
ATOM 4333 C CA . ALA B 1 255 ? 24.824 -16.424 5.031 1.00 44.83 261 ALA B CA 1
ATOM 4334 C C . ALA B 1 255 ? 25.068 -15.997 6.477 1.00 46.36 261 ALA B C 1
ATOM 4335 O O . ALA B 1 255 ? 25.849 -15.084 6.747 1.00 43.85 261 ALA B O 1
ATOM 4337 N N . ARG B 1 256 ? 24.379 -16.664 7.404 1.00 40.46 262 ARG B N 1
ATOM 4338 C CA . ARG B 1 256 ? 24.462 -16.366 8.824 1.00 44.65 262 ARG B CA 1
ATOM 4339 C C . ARG B 1 256 ? 25.853 -16.585 9.428 1.00 39.78 262 ARG B C 1
ATOM 4340 O O . ARG B 1 256 ? 26.353 -15.755 10.182 1.00 31.72 262 ARG B O 1
ATOM 4348 N N . ARG B 1 257 ? 26.473 -17.724 9.093 1.00 36.56 263 ARG B N 1
ATOM 4349 C CA . ARG B 1 257 ? 27.818 -18.016 9.560 1.00 34.60 263 ARG B CA 1
ATOM 4350 C C . ARG B 1 257 ? 28.871 -17.140 8.887 1.00 30.94 263 ARG B C 1
ATOM 4351 O O . ARG B 1 257 ? 29.869 -16.791 9.515 1.00 31.89 263 ARG B O 1
ATOM 4359 N N . LEU B 1 258 ? 28.653 -16.810 7.610 1.00 32.09 264 LEU B N 1
ATOM 4360 C CA . LEU B 1 258 ? 29.523 -15.904 6.883 1.00 37.02 264 LEU B CA 1
ATOM 4361 C C . LEU B 1 258 ? 29.460 -14.503 7.486 1.00 34.98 264 LEU B C 1
ATOM 4362 O O . LEU B 1 258 ? 30.490 -13.861 7.660 1.00 32.59 264 LEU B O 1
ATOM 4367 N N . ASP B 1 259 ? 28.251 -14.051 7.836 1.00 35.50 265 ASP B N 1
ATOM 4368 C CA . ASP B 1 259 ? 28.106 -12.755 8.477 1.00 33.40 265 ASP B CA 1
ATOM 4369 C C . ASP B 1 259 ? 28.751 -12.702 9.860 1.00 33.22 265 ASP B C 1
ATOM 4370 O O . ASP B 1 259 ? 29.349 -11.688 10.219 1.00 28.50 265 ASP B O 1
ATOM 4375 N N . ALA B 1 260 ? 28.606 -13.778 10.646 1.00 28.18 266 ALA B N 1
ATOM 4376 C CA . ALA B 1 260 ? 29.268 -13.864 11.935 1.00 28.47 266 ALA B CA 1
ATOM 4377 C C . ALA B 1 260 ? 30.791 -13.813 11.794 1.00 27.26 266 ALA B C 1
ATOM 4378 O O . ALA B 1 260 ? 31.457 -13.103 12.542 1.00 27.34 266 ALA B O 1
ATOM 4380 N N . THR B 1 261 ? 31.332 -14.557 10.825 1.00 27.50 267 THR B N 1
ATOM 4381 C CA . THR B 1 261 ? 32.754 -14.477 10.523 1.00 30.75 267 THR B CA 1
ATOM 4382 C C . THR B 1 261 ? 33.192 -13.039 10.230 1.00 31.09 267 THR B C 1
ATOM 4383 O O . THR B 1 261 ? 34.174 -12.557 10.791 1.00 27.81 267 THR B O 1
ATOM 4387 N N . LEU B 1 262 ? 32.452 -12.361 9.344 1.00 31.96 268 LEU B N 1
ATOM 4388 C CA . LEU B 1 262 ? 32.762 -10.986 8.972 1.00 32.17 268 LEU B CA 1
ATOM 4389 C C . LEU B 1 262 ? 32.677 -10.016 10.148 1.00 28.90 268 LEU B C 1
ATOM 4390 O O . LEU B 1 262 ? 33.564 -9.170 10.308 1.00 26.51 268 LEU B O 1
ATOM 4395 N N . ASP B 1 263 ? 31.631 -10.158 10.974 1.00 26.81 269 ASP B N 1
ATOM 4396 C CA . ASP B 1 263 ? 31.499 -9.402 12.208 1.00 28.03 269 ASP B CA 1
ATOM 4397 C C . ASP B 1 263 ? 32.700 -9.601 13.132 1.00 27.67 269 ASP B C 1
ATOM 4398 O O . ASP B 1 263 ? 33.265 -8.637 13.652 1.00 27.21 269 ASP B O 1
ATOM 4403 N N . ASP B 1 264 ? 33.085 -10.865 13.332 1.00 27.33 270 ASP B N 1
ATOM 4404 C CA . ASP B 1 264 ? 34.193 -11.188 14.215 1.00 25.89 270 ASP B CA 1
ATOM 4405 C C . ASP B 1 264 ? 35.525 -10.661 13.676 1.00 27.90 270 ASP B C 1
ATOM 4406 O O . ASP B 1 264 ? 36.347 -10.156 14.443 1.00 25.65 270 ASP B O 1
ATOM 4411 N N . LEU B 1 265 ? 35.727 -10.762 12.354 1.00 26.10 271 LEU B N 1
ATOM 4412 C CA . LEU B 1 265 ? 36.931 -10.222 11.734 1.00 26.27 271 LEU B CA 1
ATOM 4413 C C . LEU B 1 265 ? 37.004 -8.711 11.951 1.00 26.03 271 LEU B C 1
ATOM 4414 O O . LEU B 1 265 ? 38.061 -8.172 12.276 1.00 24.63 271 LEU B O 1
ATOM 4419 N N . GLY B 1 266 ? 35.879 -8.016 11.763 1.00 24.19 272 GLY B N 1
ATOM 4420 C CA . GLY B 1 266 ? 35.835 -6.588 12.076 1.00 26.59 272 GLY B CA 1
ATOM 4421 C C . GLY B 1 266 ? 36.205 -6.280 13.520 1.00 27.48 272 GLY B C 1
ATOM 4422 O O . GLY B 1 266 ? 36.907 -5.293 13.799 1.00 28.83 272 GLY B O 1
ATOM 4423 N N . ASP B 1 267 ? 35.701 -7.108 14.449 1.00 30.35 273 ASP B N 1
ATOM 4424 C CA . ASP B 1 267 ? 36.012 -6.933 15.860 1.00 27.76 273 ASP B CA 1
ATOM 4425 C C . ASP B 1 267 ? 37.503 -7.161 16.129 1.00 28.80 273 ASP B C 1
ATOM 4426 O O . ASP B 1 267 ? 38.104 -6.484 16.956 1.00 26.04 273 ASP B O 1
ATOM 4431 N N . ILE B 1 268 ? 38.105 -8.124 15.424 1.00 24.89 274 ILE B N 1
ATOM 4432 C CA . ILE B 1 268 ? 39.533 -8.348 15.557 1.00 25.15 274 ILE B CA 1
ATOM 4433 C C . ILE B 1 268 ? 40.289 -7.080 15.157 1.00 25.97 274 ILE B C 1
ATOM 4434 O O . ILE B 1 268 ? 41.192 -6.646 15.870 1.00 25.05 274 ILE B O 1
ATOM 4439 N N . VAL B 1 269 ? 39.913 -6.471 14.026 1.00 26.80 275 VAL B N 1
ATOM 4440 C CA . VAL B 1 269 ? 40.563 -5.251 13.580 1.00 28.35 275 VAL B CA 1
ATOM 4441 C C . VAL B 1 269 ? 40.365 -4.112 14.586 1.00 25.44 275 VAL B C 1
ATOM 4442 O O . VAL B 1 269 ? 41.292 -3.368 14.892 1.00 24.97 275 VAL B O 1
ATOM 4446 N N . ASP B 1 270 ? 39.144 -3.995 15.104 1.00 22.98 276 ASP B N 1
ATOM 4447 C CA . ASP B 1 270 ? 38.809 -2.908 16.015 1.00 23.46 276 ASP B CA 1
ATOM 4448 C C . ASP B 1 270 ? 39.533 -3.027 17.359 1.00 23.67 276 ASP B C 1
ATOM 4449 O O . ASP B 1 270 ? 39.907 -2.010 17.923 1.00 25.75 276 ASP B O 1
ATOM 4454 N N . HIS B 1 271 ? 39.722 -4.260 17.867 1.00 22.75 277 HIS B N 1
ATOM 4455 C CA . HIS B 1 271 ? 40.469 -4.471 19.099 1.00 25.11 277 HIS B CA 1
ATOM 4456 C C . HIS B 1 271 ? 41.965 -4.237 18.884 1.00 25.31 277 HIS B C 1
ATOM 4457 O O . HIS B 1 271 ? 42.641 -3.735 19.792 1.00 27.12 277 HIS B O 1
ATOM 4464 N N . LEU B 1 272 ? 42.470 -4.593 17.686 1.00 25.72 278 LEU B N 1
ATOM 4465 C CA . LEU B 1 272 ? 43.837 -4.280 17.303 1.00 24.26 278 LEU B CA 1
ATOM 4466 C C . LEU B 1 272 ? 44.026 -2.762 17.283 1.00 23.95 278 LEU B C 1
ATOM 4467 O O . LEU B 1 272 ? 45.026 -2.259 17.793 1.00 24.99 278 LEU B O 1
ATOM 4472 N N . ALA B 1 273 ? 43.038 -2.030 16.735 1.00 24.49 279 ALA B N 1
ATOM 4473 C CA . ALA B 1 273 ? 43.070 -0.571 16.740 1.00 23.84 279 ALA B CA 1
ATOM 4474 C C . ALA B 1 273 ? 43.144 0.001 18.155 1.00 25.37 279 ALA B C 1
ATOM 4475 O O . ALA B 1 273 ? 43.978 0.870 18.431 1.00 26.29 279 ALA B O 1
ATOM 4477 N N . ALA B 1 274 ? 42.289 -0.511 19.057 1.00 24.79 280 ALA B N 1
ATOM 4478 C CA . ALA B 1 274 ? 42.303 -0.053 20.440 1.00 24.32 280 ALA B CA 1
ATOM 4479 C C . ALA B 1 274 ? 43.645 -0.330 21.118 1.00 24.16 280 ALA B C 1
ATOM 4480 O O . ALA B 1 274 ? 44.188 0.535 21.807 1.00 23.63 280 ALA B O 1
ATOM 4482 N N A SER B 1 275 ? 44.174 -1.544 20.916 0.50 26.19 281 SER B N 1
ATOM 4483 N N B SER B 1 275 ? 44.166 -1.543 20.904 0.50 21.55 281 SER B N 1
ATOM 4484 C CA A SER B 1 275 ? 45.465 -1.928 21.473 0.50 28.97 281 SER B CA 1
ATOM 4485 C CA B SER B 1 275 ? 45.450 -1.963 21.442 0.50 21.63 281 SER B CA 1
ATOM 4486 C C A SER B 1 275 ? 46.598 -1.000 21.040 0.50 28.85 281 SER B C 1
ATOM 4487 C C B SER B 1 275 ? 46.599 -1.047 21.025 0.50 24.39 281 SER B C 1
ATOM 4488 O O A SER B 1 275 ? 47.397 -0.533 21.870 0.50 28.61 281 SER B O 1
ATOM 4489 O O B SER B 1 275 ? 47.408 -0.632 21.854 0.50 24.64 281 SER B O 1
ATOM 4494 N N . VAL B 1 276 ? 46.654 -0.735 19.726 1.00 25.46 282 VAL B N 1
ATOM 4495 C CA . VAL B 1 276 ? 47.653 0.165 19.175 1.00 27.22 282 VAL B CA 1
ATOM 4496 C C . VAL B 1 276 ? 47.467 1.585 19.714 1.00 27.29 282 VAL B C 1
ATOM 4497 O O . VAL B 1 276 ? 48.445 2.248 20.077 1.00 28.94 282 VAL B O 1
ATOM 4501 N N . TYR B 1 277 ? 46.202 2.017 19.825 1.00 26.06 283 TYR B N 1
ATOM 4502 C CA . TYR B 1 277 ? 45.889 3.358 20.293 1.00 26.41 283 TYR B CA 1
ATOM 4503 C C . TYR B 1 277 ? 46.491 3.648 21.673 1.00 26.80 283 TYR B C 1
ATOM 4504 O O . TYR B 1 277 ? 47.065 4.719 21.888 1.00 27.29 283 TYR B O 1
ATOM 4513 N N . VAL B 1 278 ? 46.348 2.691 22.600 1.00 27.28 284 VAL B N 1
ATOM 4514 C CA . VAL B 1 278 ? 46.845 2.856 23.957 1.00 28.17 284 VAL B CA 1
ATOM 4515 C C . VAL B 1 278 ? 48.243 2.274 24.125 1.00 29.49 284 VAL B C 1
ATOM 4516 O O . VAL B 1 278 ? 48.804 2.333 25.228 1.00 28.61 284 VAL B O 1
ATOM 4520 N N . ASP B 1 279 ? 48.780 1.714 23.028 1.00 28.70 285 ASP B N 1
ATOM 4521 C CA . ASP B 1 279 ? 50.122 1.170 22.964 1.00 31.48 285 ASP B CA 1
ATOM 4522 C C . ASP B 1 279 ? 50.363 0.160 24.089 1.00 31.46 285 ASP B C 1
ATOM 4523 O O . ASP B 1 279 ? 51.390 0.196 24.767 1.00 29.45 285 ASP B O 1
ATOM 4528 N N . ASP B 1 280 ? 49.403 -0.742 24.272 1.00 29.77 286 ASP B N 1
ATOM 4529 C CA . ASP B 1 280 ? 49.555 -1.824 25.225 1.00 27.95 286 ASP B CA 1
ATOM 4530 C C . ASP B 1 280 ? 49.208 -3.147 24.558 1.00 29.52 286 ASP B C 1
ATOM 4531 O O . ASP B 1 280 ? 48.025 -3.491 24.472 1.00 28.53 286 ASP B O 1
ATOM 4536 N N . PRO B 1 281 ? 50.212 -3.899 24.046 1.00 31.74 287 PRO B N 1
ATOM 4537 C CA . PRO B 1 281 ? 49.948 -5.179 23.368 1.00 32.27 287 PRO B CA 1
ATOM 4538 C C . PRO B 1 281 ? 49.125 -6.188 24.166 1.00 32.22 287 PRO B C 1
ATOM 4539 O O . PRO B 1 281 ? 48.504 -7.077 23.576 1.00 32.78 287 PRO B O 1
ATOM 4543 N N . GLU B 1 282 ? 49.109 -6.046 25.499 1.00 30.67 288 GLU B N 1
ATOM 4544 C CA . GLU B 1 282 ? 48.322 -6.942 26.335 1.00 30.05 288 GLU B CA 1
ATOM 4545 C C . GLU B 1 282 ? 46.823 -6.780 26.110 1.00 29.46 288 GLU B C 1
ATOM 4546 O O . GLU B 1 282 ? 46.078 -7.728 26.343 1.00 29.64 288 GLU B O 1
ATOM 4552 N N . LEU B 1 283 ? 46.374 -5.607 25.627 1.00 28.72 289 LEU B N 1
ATOM 4553 C CA . LEU B 1 283 ? 44.966 -5.468 25.268 1.00 26.87 289 LEU B CA 1
ATOM 4554 C C . LEU B 1 283 ? 44.641 -6.469 24.154 1.00 26.69 289 LEU B C 1
ATOM 4555 O O . LEU B 1 283 ? 43.705 -7.274 24.272 1.00 27.30 289 LEU B O 1
ATOM 4560 N N . PHE B 1 284 ? 45.421 -6.423 23.057 1.00 26.28 290 PHE B N 1
ATOM 4561 C CA . PHE B 1 284 ? 45.177 -7.314 21.937 1.00 26.06 290 PHE B CA 1
ATOM 4562 C C . PHE B 1 284 ? 45.404 -8.771 22.331 1.00 28.99 290 PHE B C 1
ATOM 4563 O O . PHE B 1 284 ? 44.635 -9.648 21.937 1.00 26.66 290 PHE B O 1
ATOM 4571 N N . GLY B 1 285 ? 46.479 -9.023 23.095 1.00 30.37 291 GLY B N 1
ATOM 4572 C CA . GLY B 1 285 ? 46.791 -10.354 23.602 1.00 31.39 291 GLY B CA 1
ATOM 4573 C C . GLY B 1 285 ? 45.633 -11.010 24.354 1.00 31.91 291 GLY B C 1
ATOM 4574 O O . GLY B 1 285 ? 45.241 -12.136 24.041 1.00 31.23 291 GLY B O 1
ATOM 4575 N N . GLU B 1 286 ? 45.106 -10.302 25.362 1.00 30.64 292 GLU B N 1
ATOM 4576 C CA . GLU B 1 286 ? 43.970 -10.782 26.132 1.00 29.15 292 GLU B CA 1
ATOM 4577 C C . GLU B 1 286 ? 42.714 -10.943 25.270 1.00 28.72 292 GLU B C 1
ATOM 4578 O O . GLU B 1 286 ? 41.945 -11.889 25.448 1.00 29.08 292 GLU B O 1
ATOM 4584 N N . PHE B 1 287 ? 42.494 -10.007 24.342 1.00 26.81 293 PHE B N 1
ATOM 4585 C CA . PHE B 1 287 ? 41.372 -10.115 23.420 1.00 26.79 293 PHE B CA 1
ATOM 4586 C C . PHE B 1 287 ? 41.442 -11.402 22.594 1.00 26.45 293 PHE B C 1
ATOM 4587 O O . PHE B 1 287 ? 40.438 -12.087 22.406 1.00 26.96 293 PHE B O 1
ATOM 4595 N N . VAL B 1 288 ? 42.631 -11.708 22.069 1.00 27.70 294 VAL B N 1
ATOM 4596 C CA . VAL B 1 288 ? 42.787 -12.858 21.193 1.00 29.56 294 VAL B CA 1
ATOM 4597 C C . VAL B 1 288 ? 42.532 -14.161 21.952 1.00 29.82 294 VAL B C 1
ATOM 4598 O O . VAL B 1 288 ? 41.888 -15.066 21.426 1.00 32.66 294 VAL B O 1
ATOM 4602 N N . THR B 1 289 ? 43.052 -14.269 23.178 1.00 28.16 295 THR B N 1
ATOM 4603 C CA . THR B 1 289 ? 42.859 -15.484 23.958 1.00 31.24 295 THR B CA 1
ATOM 4604 C C . THR B 1 289 ? 41.393 -15.624 24.375 1.00 29.62 295 THR B C 1
ATOM 4605 O O . THR B 1 289 ? 40.832 -16.726 24.352 1.00 30.74 295 THR B O 1
ATOM 4609 N N . TRP B 1 290 ? 40.760 -14.499 24.717 1.00 27.32 296 TRP B N 1
ATOM 4610 C CA . TRP B 1 290 ? 39.322 -14.456 24.982 1.00 27.34 296 TRP B CA 1
ATOM 4611 C C . TRP B 1 290 ? 38.507 -14.914 23.772 1.00 27.21 296 TRP B C 1
ATOM 4612 O O . TRP B 1 290 ? 37.609 -15.756 23.876 1.00 29.21 296 TRP B O 1
ATOM 4623 N N . THR B 1 291 ? 38.863 -14.386 22.600 1.00 26.78 297 THR B N 1
ATOM 4624 C CA . THR B 1 291 ? 38.213 -14.785 21.360 1.00 25.58 297 THR B CA 1
ATOM 4625 C C . THR B 1 291 ? 38.331 -16.285 21.093 1.00 27.21 297 THR B C 1
ATOM 4626 O O . THR B 1 291 ? 37.369 -16.924 20.682 1.00 26.49 297 THR B O 1
ATOM 4630 N N . ALA B 1 292 ? 39.517 -16.842 21.320 1.00 26.36 298 ALA B N 1
ATOM 4631 C CA . ALA B 1 292 ? 39.728 -18.271 21.172 1.00 30.46 298 ALA B CA 1
ATOM 4632 C C . ALA B 1 292 ? 38.752 -19.076 22.026 1.00 32.84 298 ALA B C 1
ATOM 4633 O O . ALA B 1 292 ? 38.216 -20.084 21.570 1.00 29.77 298 ALA B O 1
ATOM 4635 N N . GLU B 1 293 ? 38.546 -18.649 23.277 1.00 31.26 299 GLU B N 1
ATOM 4636 C CA . GLU B 1 293 ? 37.657 -19.358 24.189 1.00 32.19 299 GLU B CA 1
ATOM 4637 C C . GLU B 1 293 ? 36.201 -19.268 23.723 1.00 29.06 299 GLU B C 1
ATOM 4638 O O . GLU B 1 293 ? 35.475 -20.264 23.758 1.00 27.66 299 GLU B O 1
ATOM 4644 N N . VAL B 1 294 ? 35.790 -18.063 23.310 1.00 25.28 300 VAL B N 1
ATOM 4645 C CA . VAL B 1 294 ? 34.459 -17.808 22.783 1.00 26.30 300 VAL B CA 1
ATOM 4646 C C . VAL B 1 294 ? 34.161 -18.706 21.577 1.00 28.23 300 VAL B C 1
ATOM 4647 O O . VAL B 1 294 ? 33.122 -19.370 21.517 1.00 26.24 300 VAL B O 1
ATOM 4651 N N . LEU B 1 295 ? 35.092 -18.723 20.615 1.00 29.07 301 LEU B N 1
ATOM 4652 C CA . LEU B 1 295 ? 34.916 -19.479 19.391 1.00 29.64 301 LEU B CA 1
ATOM 4653 C C . LEU B 1 295 ? 34.950 -20.981 19.653 1.00 31.18 301 LEU B C 1
ATOM 4654 O O . LEU B 1 295 ? 34.093 -21.705 19.141 1.00 32.59 301 LEU B O 1
ATOM 4659 N N . ALA B 1 296 ? 35.925 -21.441 20.452 1.00 32.73 302 ALA B N 1
ATOM 4660 C CA . ALA B 1 296 ? 36.066 -22.871 20.727 1.00 33.90 302 ALA B CA 1
ATOM 4661 C C . ALA B 1 296 ? 34.788 -23.422 21.353 1.00 36.56 302 ALA B C 1
ATOM 4662 O O . ALA B 1 296 ? 34.363 -24.524 21.016 1.00 33.49 302 ALA B O 1
ATOM 4664 N N . ALA B 1 297 ? 34.184 -22.628 22.249 1.00 34.49 303 ALA B N 1
ATOM 4665 C CA . ALA B 1 297 ? 32.995 -23.017 22.986 1.00 35.77 303 ALA B CA 1
ATOM 4666 C C . ALA B 1 297 ? 31.796 -23.131 22.056 1.00 33.46 303 ALA B C 1
ATOM 4667 O O . ALA B 1 297 ? 30.812 -23.764 22.412 1.00 35.57 303 ALA B O 1
ATOM 4669 N N . ARG B 1 298 ? 31.884 -22.478 20.891 1.00 31.72 304 ARG B N 1
ATOM 4670 C CA . ARG B 1 298 ? 30.838 -22.512 19.880 1.00 32.89 304 ARG B CA 1
ATOM 4671 C C . ARG B 1 298 ? 31.180 -23.398 18.679 1.00 34.14 304 ARG B C 1
ATOM 4672 O O . ARG B 1 298 ? 30.537 -23.296 17.629 1.00 36.03 304 ARG B O 1
ATOM 4680 N N . GLY B 1 299 ? 32.198 -24.248 18.843 1.00 34.73 305 GLY B N 1
ATOM 4681 C CA . GLY B 1 299 ? 32.599 -25.226 17.841 1.00 38.89 305 GLY B CA 1
ATOM 4682 C C . GLY B 1 299 ? 33.379 -24.672 16.649 1.00 38.04 305 GLY B C 1
ATOM 4683 O O . GLY B 1 299 ? 33.491 -25.345 15.628 1.00 36.51 305 GLY B O 1
ATOM 4684 N N . VAL B 1 300 ? 33.916 -23.451 16.793 1.00 36.12 306 VAL B N 1
ATOM 4685 C CA . VAL B 1 300 ? 34.752 -22.839 15.772 1.00 36.86 306 VAL B CA 1
ATOM 4686 C C . VAL B 1 300 ? 36.214 -22.952 16.198 1.00 38.21 306 VAL B C 1
ATOM 4687 O O . VAL B 1 300 ? 36.578 -22.477 17.272 1.00 35.05 306 VAL B O 1
ATOM 4691 N N . SER B 1 301 ? 37.048 -23.609 15.367 1.00 37.91 307 SER B N 1
ATOM 4692 C CA . SER B 1 301 ? 38.438 -23.818 15.735 1.00 38.14 307 SER B CA 1
ATOM 4693 C C . SER B 1 301 ? 39.140 -22.479 15.939 1.00 37.30 307 SER B C 1
ATOM 4694 O O . SER B 1 301 ? 39.111 -21.625 15.053 1.00 33.79 307 SER B O 1
ATOM 4697 N N . PRO B 1 302 ? 39.782 -22.245 17.106 1.00 39.29 308 PRO B N 1
ATOM 4698 C CA . PRO B 1 302 ? 40.546 -21.009 17.309 1.00 39.23 308 PRO B CA 1
ATOM 4699 C C . PRO B 1 302 ? 41.732 -20.851 16.355 1.00 41.20 308 PRO B C 1
ATOM 4700 O O . PRO B 1 302 ? 42.226 -19.743 16.154 1.00 38.57 308 PRO B O 1
ATOM 4704 N N . ALA B 1 303 ? 42.170 -21.953 15.731 1.00 42.55 309 ALA B N 1
ATOM 4705 C CA . ALA B 1 303 ? 43.221 -21.881 14.725 1.00 41.04 309 ALA B CA 1
ATOM 4706 C C . ALA B 1 303 ? 42.831 -20.947 13.576 1.00 38.77 309 ALA B C 1
ATOM 4707 O O . ALA B 1 303 ? 43.698 -20.353 12.930 1.00 37.41 309 ALA B O 1
ATOM 4709 N N . SER B 1 304 ? 41.519 -20.818 13.333 1.00 34.52 310 SER B N 1
ATOM 4710 C CA . SER B 1 304 ? 41.000 -19.848 12.381 1.00 33.61 310 SER B CA 1
ATOM 4711 C C . SER B 1 304 ? 41.461 -18.419 12.664 1.00 32.33 310 SER B C 1
ATOM 4712 O O . SER B 1 304 ? 41.702 -17.650 11.734 1.00 31.08 310 SER B O 1
ATOM 4715 N N . VAL B 1 305 ? 41.576 -18.071 13.950 1.00 32.37 311 VAL B N 1
ATOM 4716 C CA . VAL B 1 305 ? 42.026 -16.748 14.356 1.00 31.41 311 VAL B CA 1
ATOM 4717 C C . VAL B 1 305 ? 43.477 -16.519 13.919 1.00 31.52 311 VAL B C 1
ATOM 4718 O O . VAL B 1 305 ? 43.810 -15.450 13.411 1.00 30.15 311 VAL B O 1
ATOM 4722 N N . GLU B 1 306 ? 44.329 -17.535 14.109 1.00 34.13 312 GLU B N 1
ATOM 4723 C CA . GLU B 1 306 ? 45.716 -17.473 13.682 1.00 34.38 312 GLU B CA 1
ATOM 4724 C C . GLU B 1 306 ? 45.822 -17.215 12.181 1.00 33.74 312 GLU B C 1
ATOM 4725 O O . GLU B 1 306 ? 46.678 -16.443 11.751 1.00 36.21 312 GLU B O 1
ATOM 4731 N N . VAL B 1 307 ? 44.964 -17.883 11.396 1.00 33.09 313 VAL B N 1
ATOM 4732 C CA . VAL B 1 307 ? 44.929 -17.698 9.952 1.00 35.55 313 VAL B CA 1
ATOM 4733 C C . VAL B 1 307 ? 44.685 -16.227 9.614 1.00 35.93 313 VAL B C 1
ATOM 4734 O O . VAL B 1 307 ? 45.402 -15.663 8.790 1.00 38.32 313 VAL B O 1
ATOM 4738 N N . ALA B 1 308 ? 43.671 -15.630 10.258 1.00 34.83 314 ALA B N 1
ATOM 4739 C CA . ALA B 1 308 ? 43.317 -14.235 10.047 1.00 35.41 314 ALA B CA 1
ATOM 4740 C C . ALA B 1 308 ? 44.414 -13.274 10.508 1.00 37.14 314 ALA B C 1
ATOM 4741 O O . ALA B 1 308 ? 44.723 -12.306 9.807 1.00 39.05 314 ALA B O 1
ATOM 4743 N N . LEU B 1 309 ? 44.974 -13.523 11.699 1.00 32.87 315 LEU B N 1
ATOM 4744 C CA . LEU B 1 309 ? 46.057 -12.693 12.213 1.00 33.46 315 LEU B CA 1
ATOM 4745 C C . LEU B 1 309 ? 47.287 -12.698 11.304 1.00 34.28 315 LEU B C 1
ATOM 4746 O O . LEU B 1 309 ? 47.903 -11.659 11.095 1.00 35.96 315 LEU B O 1
ATOM 4751 N N . GLU B 1 310 ? 47.650 -13.868 10.759 1.00 38.47 316 GLU B N 1
ATOM 4752 C CA . GLU B 1 310 ? 48.822 -13.955 9.908 1.00 41.01 316 GLU B CA 1
ATOM 4753 C C . GLU B 1 310 ? 48.591 -13.142 8.634 1.00 41.31 316 GLU B C 1
ATOM 4754 O O . GLU B 1 310 ? 49.507 -12.482 8.141 1.00 40.73 316 GLU B O 1
ATOM 4760 N N . ALA B 1 311 ? 47.357 -13.193 8.112 1.00 40.60 317 ALA B N 1
ATOM 4761 C CA . ALA B 1 311 ? 46.985 -12.459 6.909 1.00 44.47 317 ALA B CA 1
ATOM 4762 C C . ALA B 1 311 ? 47.043 -10.943 7.119 1.00 42.95 317 ALA B C 1
ATOM 4763 O O . ALA B 1 311 ? 47.547 -10.219 6.255 1.00 43.46 317 ALA B O 1
ATOM 4765 N N . ILE B 1 312 ? 46.548 -10.484 8.276 1.00 37.95 318 ILE B N 1
ATOM 4766 C CA . ILE B 1 312 ? 46.567 -9.068 8.616 1.00 37.91 318 ILE B CA 1
ATOM 4767 C C . ILE B 1 312 ? 48.003 -8.593 8.839 1.00 37.44 318 ILE B C 1
ATOM 4768 O O . ILE B 1 312 ? 48.351 -7.474 8.465 1.00 38.86 318 ILE B O 1
ATOM 4773 N N . ALA B 1 313 ? 48.839 -9.456 9.425 1.00 36.70 319 ALA B N 1
ATOM 4774 C CA . ALA B 1 313 ? 50.226 -9.101 9.697 1.00 36.48 319 ALA B CA 1
ATOM 4775 C C . ALA B 1 313 ? 50.997 -8.885 8.398 1.00 40.05 319 ALA B C 1
ATOM 4776 O O . ALA B 1 313 ? 51.838 -7.988 8.327 1.00 41.75 319 ALA B O 1
ATOM 4778 N N . ARG B 1 314 ? 50.686 -9.698 7.378 1.00 40.84 320 ARG B N 1
ATOM 4779 C CA . ARG B 1 314 ? 51.300 -9.571 6.068 1.00 46.84 320 ARG B CA 1
ATOM 4780 C C . ARG B 1 314 ? 50.983 -8.214 5.449 1.00 44.15 320 ARG B C 1
ATOM 4781 O O . ARG B 1 314 ? 51.886 -7.520 4.999 1.00 46.77 320 ARG B O 1
ATOM 4789 N N . VAL B 1 315 ? 49.702 -7.839 5.458 1.00 41.21 321 VAL B N 1
ATOM 4790 C CA . VAL B 1 315 ? 49.262 -6.585 4.867 1.00 43.88 321 VAL B CA 1
ATOM 4791 C C . VAL B 1 315 ? 49.898 -5.377 5.565 1.00 44.34 321 VAL B C 1
ATOM 4792 O O . VAL B 1 315 ? 50.260 -4.405 4.907 1.00 43.82 321 VAL B O 1
ATOM 4796 N N . LEU B 1 316 ? 50.039 -5.450 6.896 1.00 40.38 322 LEU B N 1
ATOM 4797 C CA . LEU B 1 316 ? 50.471 -4.311 7.700 1.00 41.67 322 LEU B CA 1
ATOM 4798 C C . LEU B 1 316 ? 51.896 -4.424 8.241 1.00 45.22 322 LEU B C 1
ATOM 4799 O O . LEU B 1 316 ? 52.249 -3.765 9.226 1.00 42.95 322 LEU B O 1
ATOM 4804 N N . ASP B 1 317 ? 52.732 -5.207 7.546 1.00 48.13 323 ASP B N 1
ATOM 4805 C CA . ASP B 1 317 ? 54.062 -5.536 8.040 1.00 51.93 323 ASP B CA 1
ATOM 4806 C C . ASP B 1 317 ? 55.007 -4.335 8.096 1.00 50.93 323 ASP B C 1
ATOM 4807 O O . ASP B 1 317 ? 56.005 -4.381 8.803 1.00 52.71 323 ASP B O 1
ATOM 4812 N N . ASP B 1 318 ? 54.667 -3.250 7.389 1.00 50.05 324 ASP B N 1
ATOM 4813 C CA . ASP B 1 318 ? 55.445 -2.025 7.455 1.00 48.56 324 ASP B CA 1
ATOM 4814 C C . ASP B 1 318 ? 54.870 -0.992 8.426 1.00 47.57 324 ASP B C 1
ATOM 4815 O O . ASP B 1 318 ? 55.267 0.166 8.381 1.00 46.92 324 ASP B O 1
ATOM 4820 N N . HIS B 1 319 ? 53.924 -1.414 9.283 1.00 42.87 325 HIS B N 1
ATOM 4821 C CA . HIS B 1 319 ? 53.441 -0.610 10.397 1.00 42.67 325 HIS B CA 1
ATOM 4822 C C . HIS B 1 319 ? 54.026 -1.201 11.680 1.00 42.08 325 HIS B C 1
ATOM 4823 O O . HIS B 1 319 ? 53.533 -2.217 12.166 1.00 41.55 325 HIS B O 1
ATOM 4830 N N . PRO B 1 320 ? 55.129 -0.637 12.230 1.00 42.06 326 PRO B N 1
ATOM 4831 C CA . PRO B 1 320 ? 55.889 -1.325 13.277 1.00 41.47 326 PRO B CA 1
ATOM 4832 C C . PRO B 1 320 ? 55.122 -1.599 14.573 1.00 37.94 326 PRO B C 1
ATOM 4833 O O . PRO B 1 320 ? 55.226 -2.703 15.105 1.00 40.78 326 PRO B O 1
ATOM 4837 N N . ARG B 1 321 ? 54.345 -0.622 15.063 1.00 38.18 327 ARG B N 1
ATOM 4838 C CA . ARG B 1 321 ? 53.556 -0.808 16.279 1.00 37.02 327 ARG B CA 1
ATOM 4839 C C . ARG B 1 321 ? 52.499 -1.893 16.069 1.00 35.94 327 ARG B C 1
ATOM 4840 O O . ARG B 1 321 ? 52.402 -2.839 16.849 1.00 34.34 327 ARG B O 1
ATOM 4848 N N . THR B 1 322 ? 51.731 -1.772 14.983 1.00 34.94 328 THR B N 1
ATOM 4849 C CA . THR B 1 322 ? 50.724 -2.772 14.653 1.00 33.34 328 THR B CA 1
ATOM 4850 C C . THR B 1 322 ? 51.329 -4.169 14.512 1.00 33.98 328 THR B C 1
ATOM 4851 O O . THR B 1 322 ? 50.765 -5.146 14.998 1.00 32.37 328 THR B O 1
ATOM 4855 N N . ARG B 1 323 ? 52.474 -4.251 13.817 1.00 36.22 329 ARG B N 1
ATOM 4856 C CA . ARG B 1 323 ? 53.200 -5.498 13.640 1.00 41.63 329 ARG B CA 1
ATOM 4857 C C . ARG B 1 323 ? 53.531 -6.161 14.980 1.00 39.54 329 ARG B C 1
ATOM 4858 O O . ARG B 1 323 ? 53.331 -7.367 15.139 1.00 38.28 329 ARG B O 1
ATOM 4866 N N . HIS B 1 324 ? 54.049 -5.363 15.924 1.00 35.84 330 HIS B N 1
ATOM 4867 C CA . HIS B 1 324 ? 54.383 -5.830 17.263 1.00 37.79 330 HIS B CA 1
ATOM 4868 C C . HIS B 1 324 ? 53.140 -6.358 17.990 1.00 36.26 330 HIS B C 1
ATOM 4869 O O . HIS B 1 324 ? 53.199 -7.405 18.637 1.00 35.60 330 HIS B O 1
ATOM 4876 N N . HIS B 1 325 ? 52.021 -5.623 17.916 1.00 33.09 331 HIS B N 1
ATOM 4877 C CA . HIS B 1 325 ? 50.808 -6.038 18.604 1.00 30.59 331 HIS B CA 1
ATOM 4878 C C . HIS B 1 325 ? 50.297 -7.349 18.013 1.00 32.07 331 HIS B C 1
ATOM 4879 O O . HIS B 1 325 ? 49.849 -8.223 18.753 1.00 30.42 331 HIS B O 1
ATOM 4886 N N . LEU B 1 326 ? 50.378 -7.485 16.679 1.00 33.06 332 LEU B N 1
ATOM 4887 C CA . LEU B 1 326 ? 49.916 -8.699 16.020 1.00 34.87 332 LEU B CA 1
ATOM 4888 C C . LEU B 1 326 ? 50.788 -9.880 16.434 1.00 35.40 332 LEU B C 1
ATOM 4889 O O . LEU B 1 326 ? 50.275 -10.950 16.754 1.00 35.04 332 LEU B O 1
ATOM 4894 N N . ASP B 1 327 ? 52.108 -9.670 16.437 1.00 41.11 333 ASP B N 1
ATOM 4895 C CA . ASP B 1 327 ? 53.039 -10.694 16.880 1.00 42.37 333 ASP B CA 1
ATOM 4896 C C . ASP B 1 327 ? 52.694 -11.156 18.298 1.00 39.91 333 ASP B C 1
ATOM 4897 O O . ASP B 1 327 ? 52.594 -12.351 18.567 1.00 40.53 333 ASP B O 1
ATOM 4902 N N . HIS B 1 328 ? 52.483 -10.191 19.199 1.00 39.97 334 HIS B N 1
ATOM 4903 C CA . HIS B 1 328 ? 52.137 -10.485 20.581 1.00 39.17 334 HIS B CA 1
ATOM 4904 C C . HIS B 1 328 ? 50.831 -11.283 20.649 1.00 38.00 334 HIS B C 1
ATOM 4905 O O . HIS B 1 328 ? 50.715 -12.232 21.423 1.00 37.12 334 HIS B O 1
ATOM 4912 N N . GLY B 1 329 ? 49.838 -10.897 19.841 1.00 35.40 335 GLY B N 1
ATOM 4913 C CA . GLY B 1 329 ? 48.581 -11.622 19.788 1.00 34.09 335 GLY B CA 1
ATOM 4914 C C . GLY B 1 329 ? 48.736 -13.075 19.340 1.00 36.79 335 GLY B C 1
ATOM 4915 O O . GLY B 1 329 ? 48.140 -13.979 19.920 1.00 35.10 335 GLY B O 1
ATOM 4916 N N . ARG B 1 330 ? 49.527 -13.282 18.286 1.00 35.18 336 ARG B N 1
ATOM 4917 C CA . ARG B 1 330 ? 49.774 -14.615 17.757 1.00 37.59 336 ARG B CA 1
ATOM 4918 C C . ARG B 1 330 ? 50.512 -15.475 18.779 1.00 39.08 336 ARG B C 1
ATOM 4919 O O . ARG B 1 330 ? 50.210 -16.659 18.920 1.00 38.94 336 ARG B O 1
ATOM 4927 N N . ARG B 1 331 ? 51.460 -14.871 19.508 1.00 39.54 337 ARG B N 1
ATOM 4928 C CA . ARG B 1 331 ? 52.197 -15.600 20.528 1.00 44.13 337 ARG B CA 1
ATOM 4929 C C . ARG B 1 331 ? 51.290 -15.976 21.698 1.00 42.48 337 ARG B C 1
ATOM 4930 O O . ARG B 1 331 ? 51.391 -17.083 22.227 1.00 39.78 337 ARG B O 1
ATOM 4938 N N . ALA B 1 332 ? 50.389 -15.061 22.070 1.00 41.60 338 ALA B N 1
ATOM 4939 C CA . ALA B 1 332 ? 49.419 -15.313 23.128 1.00 40.18 338 ALA B CA 1
ATOM 4940 C C . ALA B 1 332 ? 48.465 -16.444 22.747 1.00 40.40 338 ALA B C 1
ATOM 4941 O O . ALA B 1 332 ? 48.172 -17.319 23.560 1.00 43.56 338 ALA B O 1
ATOM 4943 N N . LEU B 1 333 ? 47.988 -16.435 21.497 1.00 39.90 339 LEU B N 1
ATOM 4944 C CA . LEU B 1 333 ? 47.127 -17.496 21.001 1.00 38.52 339 LEU B CA 1
ATOM 4945 C C . LEU B 1 333 ? 47.845 -18.844 20.979 1.00 42.04 339 LEU B C 1
ATOM 4946 O O . LEU B 1 333 ? 47.296 -19.854 21.411 1.00 44.38 339 LEU B O 1
ATOM 4951 N N . ALA B 1 334 ? 49.072 -18.862 20.453 1.00 42.96 340 ALA B N 1
ATOM 4952 C CA . ALA B 1 334 ? 49.834 -20.100 20.386 1.00 45.41 340 ALA B CA 1
ATOM 4953 C C . ALA B 1 334 ? 50.001 -20.685 21.786 1.00 48.59 340 ALA B C 1
ATOM 4954 O O . ALA B 1 334 ? 49.819 -21.886 21.981 1.00 52.63 340 ALA B O 1
ATOM 4956 N N . ALA B 1 335 ? 50.317 -19.821 22.760 1.00 48.60 341 ALA B N 1
ATOM 4957 C CA . ALA B 1 335 ? 50.534 -20.254 24.131 1.00 54.75 341 ALA B CA 1
ATOM 4958 C C . ALA B 1 335 ? 49.242 -20.777 24.756 1.00 57.18 341 ALA B C 1
ATOM 4959 O O . ALA B 1 335 ? 49.252 -21.793 25.445 1.00 59.28 341 ALA B O 1
ATOM 4961 N N . HIS B 1 336 ? 48.133 -20.077 24.494 1.00 56.05 342 HIS B N 1
ATOM 4962 C CA . HIS B 1 336 ? 46.820 -20.491 24.965 1.00 53.27 342 HIS B CA 1
ATOM 4963 C C . HIS B 1 336 ? 46.489 -21.892 24.449 1.00 51.95 342 HIS B C 1
ATOM 4964 O O . HIS B 1 336 ? 46.036 -22.737 25.215 1.00 59.54 342 HIS B O 1
ATOM 4971 N N . LEU B 1 337 ? 46.707 -22.131 23.148 1.00 53.45 343 LEU B N 1
ATOM 4972 C CA . LEU B 1 337 ? 46.288 -23.369 22.504 1.00 57.10 343 LEU B CA 1
ATOM 4973 C C . LEU B 1 337 ? 47.129 -24.605 22.823 1.00 65.07 343 LEU B C 1
ATOM 4974 O O . LEU B 1 337 ? 46.717 -25.718 22.501 1.00 65.46 343 LEU B O 1
ATOM 4979 N N . GLU B 1 338 ? 48.301 -24.421 23.445 1.00 68.01 344 GLU B N 1
ATOM 4980 C CA . GLU B 1 338 ? 49.053 -25.560 23.947 1.00 80.99 344 GLU B CA 1
ATOM 4981 C C . GLU B 1 338 ? 48.566 -25.952 25.345 1.00 93.55 344 GLU B C 1
ATOM 4982 O O . GLU B 1 338 ? 48.957 -27.003 25.852 1.00 103.62 344 GLU B O 1
ATOM 4988 N N . HIS B 1 339 ? 47.688 -25.125 25.938 1.00 106.27 345 HIS B N 1
ATOM 4989 C CA . HIS B 1 339 ? 46.960 -25.492 27.145 1.00 109.07 345 HIS B CA 1
ATOM 4990 C C . HIS B 1 339 ? 45.765 -24.552 27.339 1.00 109.65 345 HIS B C 1
ATOM 4991 O O . HIS B 1 339 ? 44.625 -25.062 27.313 1.00 109.66 345 HIS B O 1
#

Nearest PDB structures (foldseek):
  8j2w-assembly1_B  TM=1.003E+00  e=7.573E-49  Saccharothrix syringae
  8j2w-assembly1_A  TM=1.001E+00  e=9.050E-48  Saccharothrix syringae
  8j2x-assembly1_A  TM=9.901E-01  e=5.001E-45  Saccharothrix syringae
  8j2y-assembly1_B  TM=9.076E-01  e=3.938E-19  Acidimicrobiaceae bacterium
  8j2y-assembly1_A  TM=9.082E-01  e=2.739E-18  Acidimicrobiaceae bacterium

Solvent-accessible surface area: 29680 Å² total; per-residue (Å²): 152,101,35,68,60,3,94,132,88,4,43,53,9,1,56,128,10,59,18,146,38,0,22,58,8,2,36,122,19,26,105,66,61,12,79,16,39,27,2,3,26,44,2,0,29,57,5,37,100,69,2,34,77,18,81,48,44,73,175,26,24,27,0,58,42,33,3,0,30,12,8,0,74,14,1,0,4,7,0,10,70,123,39,51,48,76,84,112,96,28,17,0,0,2,0,0,3,40,48,6,128,85,20,15,49,0,18,12,36,0,8,1,0,30,29,78,3,17,116,6,6,16,4,3,19,14,0,35,14,69,50,0,30,59,18,2,118,133,84,57,8,79,4,0,8,4,12,0,17,52,35,98,19,0,19,106,0,11,85,1,0,50,30,0,105,91,41,63,10,83,10,20,6,14,27,110,0,1,4,114,90,0,104,8,4,141,63,22,47,1,31,68,55,13,83,60,4,86,25,10,0,87,31,28,66,149,143,191,183,135,123,94,40,104,22,45,50,17,0,120,88,74,85,72,77,0,12,86,23,0,44,63,14,6,95,125,168,18,100,60,18,148,132,50,71,75,146,110,67,77,42,21,60,97,55,5,0,44,6,0,32,21,0,3,0,0,2,53,6,77,9,27,65,4,0,2,94,15,0,33,97,9,0,74,18,20,54,40,81,74,42,51,18,52,10,4,51,29,1,0,62,12,0,7,128,50,0,64,119,31,98,88,0,134,108,2,0,57,67,0,67,163,22,2,63,60,47,69,150,185,163,119,43,64,54,2,95,130,81,5,44,50,8,2,56,128,10,61,18,146,39,0,22,57,7,3,35,120,15,30,101,67,61,22,79,16,40,29,2,3,22,44,3,1,27,58,8,36,104,71,2,33,76,20,82,43,41,72,170,27,26,26,0,58,42,34,3,0,31,9,9,0,84,14,1,0,4,6,0,9,68,129,40,51,47,74,85,114,96,27,16,0,0,2,0,0,3,47,45,6,129,86,22,17,51,1,26,13,34,0,9,1,0,30,30,78,3,17,119,6,5,18,4,3,19,13,0,34,26,66,49,0,29,60,17,2,115,130,85,57,7,80,3,0,9,4,10,0,15,49,32,101,20,0,8,119,0,12,88,2,0,49,33,0,105,93,38,65,7,56,10,18,7,13,30,139,0,0,12,52,111,0,80,6,1,177,92,28,43,0,26,73,60,10,87,60,4,84,20,9,1,84,41,33,63,168,141,179,205,119,98,29,100,18,37,51,17,0,122,90,74,85,72,77,0,12,86,22,0,44,64,10,8,94,126,168,20,101,59,16,146,132,50,80,74,145,121,67,77,44,20,57,96,54,5,0,42,6,0,28,20,0,3,0,0,0,31,8,85,17,25,82,4,0,2,88,16,0,33,99,8,0,77,18,20,54,42,80,75,42,50,20,50,8,4,51,31,1,0,70,0,0,17,142,45,1,82,120,30,98,69,0,127,99,5,0,54,62,0,76,165,23,2,64,54,45,84,139,180

InterPro domains:
  IPR003759 Cobalamin (vitamin B12)-binding module, cap domain [PF02607] (14-84)
  IPR006158 Cobalamin (vitamin B12)-binding domain [PF02310] (96-195)
  IPR006158 Cobalamin (vitamin B12)-binding domain [PS51332] (95-217)
  IPR036594 Methionine synthase domain [G3DSA:1.10.1240.10] (13-85)
  IPR036724 Cobalamin-binding domain superfamily [SSF52242] (93-212)
  IPR050554 Methionine Synthase/Corrinoid [PTHR45833] (13-182)

B-factor: mean 34.96, std 13.99, range [15.12, 119.5]

Organism: Saccharothrix syringae (NCBI:txid103733)